Protein AF-A0A7S2Q284-F1 (afdb_monomer_lite)

Radius of gyration: 36.73 Å; chains: 1; bounding box: 88×101×132 Å

Sequence (671 aa):
EECDADAQSDEEQLVNVKQAPDAEAGATEELLSDKEEKQQREKQLRPPQKENKEGHGRFSSFSLSLAGSSEYDDLSAGVNRVLSMPSDKYNIRQLPGFHSRTLRPFYAGKPVSNVVMGLIRGTSLYAKQSVAAKLATIVHTTCGWFFIMPNPKYHSEVDSRKGLLSRETGKFRFVAWWIHPRFVPQLRQWFERLTYEDGADRPEHPGRQVRGNRGPAVGNTPEESRAAAETAATHPEAQAVGGGHREHTRGHHQTHGYPDAAKANFEAQPKGPGGGMYEAGDKEKNLEADMGSPGDFRFSDVPKPENYLHTYRDLHTREHVNMLSQLCEGTHRFLRSLFDENFMAHASISAGFHYPVRTQYATLHMQLRVNAGNICGEDGRGIEVKSLIETLKKDRLTYERDSETLRYHVTENVKVSLLAAASSYEEQNPGESACRQISPLSYDLGLVAMPTIHDEGEEEEDESCNDVKRLAPPVDDDERREHARRESDTAQNRDAADEVPASYLLNIQPTPGTPFHSLLYQRREECADRFGSDPTYLYPLHVSVTGFFEASEAQIRQLQATMADMLRRELREAGEIKVGEVICTKTGYILFDMKASAISNFAQRLGDFSSRQWGLNVRPKAVNHISLACNRPEEAIREKIRTIYEPPEGDEGSEIRAAYRSAAFDLVLSR

Organism: NCBI:txid1333877

Foldseek 3Di:
DDDDDDDDDDDDDDDDDDDDDDDDDDDDDDDDDDDPPPPPPPPDDDDDDDDDDDDDDDDDDDDPPPDDDDPDDDPPPPQPFDDDDDQFKFKEKEAFPLVVQFQVVLLLPFAAFLVLVCLLQVLAPQLLLQLLLLQWDWQDALFAIKIKHFDCVVDVDRDSVCVVPPVVQQKTKMKIFGDGPVSVVSNCVVSVCSNVVSVPDPPPPPDPPDDDDDDDDDDDDDDDDDDDDDDDDDDDDDDDDDDDDDDDDDDDDDDDDDDDDDDDDDDDDDDDDDDDDDDPDDPPPPPSPPSDYPNPRDGDPHRDDPLFQQFLLSFQDPSSLRRLVSVVVVVLVSVCVVDPPVSVVVKDKWKKTFHPLASSSSHTMMMIMINNDHPDDPQQRIDTSVRSSVVCVVHSCVSVSSNDTDIGMDGPSNVVSQVVSQVVSCVVPPPFGQWDDPDPRYIYGGGDPPPPPPPPDDDDDDDDDDDDPDDDPDDDVVVVVVVVVVVVVVVVVVVPPDQDWDKKFKKKAFDPPALLQVLLVVLLVVLCVVPNDDPLVVDGFIFTFWDIWTDGPVLVVVLVVVLVVLLVVLCVPPHDKAWDAWDADLQFWTKTFIDDPSSQVSQVVSQVVSCVPPVTHIGGDPRTTTTSDGPHNDPVSSVVSRVSLDQDPDPSSVSVVVSRRVTDIDTDMGD

pLDDT: mean 75.15, std 26.37, range [22.77, 98.5]

Secondary structure (DSSP, 8-state):
------------------------------------SSSSSS----PPPPP--------------SS-----S-SSS-----------EEEEEE-TTHIIIIIHHHHHTSPPBHHHHHHHTT--HHHHHHHHTT--EEEEETTEEEEEEE-TTT-----TTTGGG-TTT--EEEEEEEE-GGGHHHHHHHHHHHHHHTTS----------------------------------------------------------PPP--------PPPP----------SSSTTTTS--TT--SBPSPPPPTT---SGGG--SHHHHHHHHHHHHHHHHHHHHHS-HHHHHH--EEEEEE--SSGGG-S-EEEEEESS--SS-TT-SEEEHHHHHHHHHH-TTHHHH--S-EEEEEEHHHHHHHHHHHHHHHHHSTT---EEEEETTEEEES------------------------------HHHHHHHHHHHHHHHHHHTTS--PPEEEEEEEEEPTTSHHHHHHHHHHHHHHHHH---GGGGS-S-EESB--EEE-HHHHHHHHHHHHHHHHHHHHHH---EEEEEEE-TTS-EEEEEE-HHHHHHHHHHHHHHHHHH-----B----EEEEE-----HHHHHHHHHHHSPPSSGGGHHHHHHHHT--EEEEEE-

Structure (mmCIF, N/CA/C/O backbone):
data_AF-A0A7S2Q284-F1
#
_entry.id   AF-A0A7S2Q284-F1
#
loop_
_atom_site.group_PDB
_atom_site.id
_atom_site.type_symbol
_atom_site.label_atom_id
_atom_site.label_alt_id
_atom_site.label_comp_id
_atom_site.label_asym_id
_atom_site.label_entity_id
_atom_site.label_seq_id
_atom_site.pdbx_PDB_ins_code
_atom_site.Cartn_x
_atom_site.Cartn_y
_atom_site.Cartn_z
_atom_site.occupancy
_atom_site.B_iso_or_equiv
_atom_site.auth_seq_id
_atom_site.auth_comp_id
_atom_site.auth_asym_id
_atom_site.auth_atom_id
_atom_site.pdbx_PDB_model_num
ATOM 1 N N . GLU A 1 1 ? 16.225 33.596 -11.858 1.00 34.59 1 GLU A N 1
ATOM 2 C CA . GLU A 1 1 ? 16.603 32.468 -10.987 1.00 34.59 1 GLU A CA 1
ATOM 3 C C . GLU A 1 1 ? 15.352 32.077 -10.224 1.00 34.59 1 GLU A C 1
ATOM 5 O O . GLU A 1 1 ? 15.109 32.546 -9.126 1.00 34.59 1 GLU A O 1
ATOM 10 N N . GLU A 1 2 ? 14.489 31.333 -10.903 1.00 32.00 2 GLU A N 1
ATOM 11 C CA . GLU A 1 2 ? 13.206 30.840 -10.406 1.00 32.00 2 GLU A CA 1
ATOM 12 C C . GLU A 1 2 ? 13.218 29.345 -10.707 1.00 32.00 2 GLU A C 1
ATOM 14 O O . GLU A 1 2 ? 13.461 28.956 -11.850 1.00 32.00 2 GLU A O 1
ATOM 19 N N . CYS A 1 3 ? 13.041 28.520 -9.679 1.00 27.33 3 CYS A N 1
ATOM 20 C CA . CYS A 1 3 ? 12.791 27.094 -9.832 1.00 27.33 3 CYS A CA 1
ATOM 21 C C . CYS A 1 3 ? 11.510 26.773 -9.071 1.00 27.33 3 CYS A C 1
ATOM 23 O O . CYS A 1 3 ? 11.483 26.802 -7.838 1.00 27.33 3 CYS A O 1
ATOM 25 N N . ASP A 1 4 ? 10.477 26.503 -9.862 1.00 30.23 4 ASP A N 1
ATOM 26 C CA . ASP A 1 4 ? 9.141 26.078 -9.477 1.00 30.23 4 ASP A CA 1
ATOM 27 C C . ASP A 1 4 ? 9.167 24.765 -8.687 1.00 30.23 4 ASP A C 1
ATOM 29 O O . ASP A 1 4 ? 9.823 23.788 -9.059 1.00 30.23 4 ASP A O 1
ATOM 33 N N . ALA A 1 5 ? 8.410 24.747 -7.594 1.00 32.12 5 ALA A N 1
ATOM 34 C CA . ALA A 1 5 ? 8.163 23.585 -6.760 1.00 32.12 5 ALA A CA 1
ATOM 35 C C . ALA A 1 5 ? 6.656 23.326 -6.723 1.00 32.12 5 ALA A C 1
ATOM 37 O O . ALA A 1 5 ? 6.000 23.713 -5.765 1.00 32.12 5 ALA A O 1
ATOM 38 N N . ASP A 1 6 ? 6.133 22.646 -7.744 1.00 31.59 6 ASP A N 1
ATOM 39 C CA . ASP A 1 6 ? 4.771 22.113 -7.741 1.00 31.59 6 ASP A CA 1
ATOM 40 C C . ASP A 1 6 ? 4.766 20.652 -8.213 1.00 31.59 6 ASP A C 1
ATOM 42 O O . ASP A 1 6 ? 5.158 20.312 -9.329 1.00 31.59 6 ASP A O 1
ATOM 46 N N . ALA A 1 7 ? 4.321 19.764 -7.326 1.00 28.31 7 ALA A N 1
ATOM 47 C CA . ALA A 1 7 ? 3.867 18.415 -7.648 1.00 28.31 7 ALA A CA 1
ATOM 48 C C . ALA A 1 7 ? 2.685 18.103 -6.724 1.00 28.31 7 ALA A C 1
ATOM 50 O O . ALA A 1 7 ? 2.827 17.428 -5.701 1.00 28.31 7 ALA A O 1
ATOM 51 N N . GLN A 1 8 ? 1.536 18.684 -7.070 1.00 29.02 8 GLN A N 1
ATOM 52 C CA . GLN A 1 8 ? 0.245 18.408 -6.456 1.00 29.02 8 GLN A CA 1
ATOM 53 C C . GLN A 1 8 ? -0.258 17.005 -6.833 1.00 29.02 8 GLN A C 1
ATOM 55 O O . GLN A 1 8 ? 0.095 16.425 -7.859 1.00 29.02 8 GLN A O 1
ATOM 60 N N . SER A 1 9 ? -1.037 16.452 -5.910 1.00 26.59 9 SER A N 1
ATOM 61 C CA . SER A 1 9 ? -1.703 15.156 -5.946 1.00 26.59 9 SER A CA 1
ATOM 62 C C . SER A 1 9 ? -3.092 15.336 -6.559 1.00 26.59 9 SER A C 1
ATOM 64 O O . SER A 1 9 ? -3.955 15.908 -5.902 1.00 26.59 9 SER A O 1
ATOM 66 N N . ASP A 1 10 ? -3.308 14.832 -7.773 1.00 25.44 10 ASP A N 1
ATOM 67 C CA . ASP A 1 10 ? -4.604 14.881 -8.462 1.00 25.44 10 ASP A CA 1
ATOM 68 C C . ASP A 1 10 ? -5.617 13.891 -7.847 1.00 25.44 10 ASP A C 1
ATOM 70 O O . ASP A 1 10 ? -5.617 12.700 -8.160 1.00 25.44 10 ASP A O 1
ATOM 74 N N . GLU A 1 11 ? -6.507 14.399 -6.991 1.00 28.34 11 GLU A N 1
ATOM 75 C CA . GLU A 1 11 ? -7.808 13.797 -6.657 1.00 28.34 11 GLU A CA 1
ATOM 76 C C . GLU A 1 11 ? -8.887 14.898 -6.651 1.00 28.34 11 GLU A C 1
ATOM 78 O O . GLU A 1 11 ? -9.327 15.334 -5.595 1.00 28.34 11 GLU A O 1
ATOM 83 N N . GLU A 1 12 ? -9.338 15.353 -7.825 1.00 30.08 12 GLU A N 1
ATOM 84 C CA . GLU A 1 12 ? -10.585 16.126 -7.953 1.00 30.08 12 GLU A CA 1
ATOM 85 C C . GLU A 1 12 ? -11.301 15.799 -9.272 1.00 30.08 12 GLU A C 1
ATOM 87 O O . GLU A 1 12 ? -10.837 16.183 -10.341 1.00 30.08 12 GLU A O 1
ATOM 92 N N . GLN A 1 13 ? -12.460 15.132 -9.210 1.00 27.44 13 GLN A N 1
ATOM 93 C CA . GLN A 1 13 ? -13.537 15.265 -10.201 1.00 27.44 13 GLN A CA 1
ATOM 94 C C . GLN A 1 13 ? -14.906 15.021 -9.547 1.00 27.44 13 GLN A C 1
ATOM 96 O O . GLN A 1 13 ? -15.008 14.184 -8.651 1.00 27.44 13 GLN A O 1
ATOM 101 N N . LEU A 1 14 ? -15.932 15.682 -10.123 1.00 25.78 14 LEU A N 1
ATOM 102 C CA . LEU A 1 14 ? -17.398 15.616 -9.898 1.00 25.78 14 LEU A CA 1
ATOM 103 C C . LEU A 1 14 ? -17.926 16.759 -8.984 1.00 25.78 14 LEU A C 1
ATOM 105 O O . LEU A 1 14 ? -17.396 16.966 -7.906 1.00 25.78 14 LEU A O 1
ATOM 109 N N . VAL A 1 15 ? -18.949 17.577 -9.299 1.00 27.12 15 VAL A N 1
ATOM 110 C CA . VAL A 1 15 ? -20.082 17.525 -10.250 1.00 27.12 15 VAL A CA 1
ATOM 111 C C . VAL A 1 15 ? -20.593 18.964 -10.516 1.00 27.12 15 VAL A C 1
ATOM 113 O O . VAL A 1 15 ? -20.740 19.729 -9.570 1.00 27.12 15 VAL A O 1
ATOM 116 N N . ASN A 1 16 ? -20.988 19.309 -11.751 1.00 23.14 16 ASN A N 1
ATOM 117 C CA . ASN A 1 16 ? -21.977 20.375 -12.007 1.00 23.14 16 ASN A CA 1
ATOM 118 C C . ASN A 1 16 ? -23.185 19.752 -12.728 1.00 23.14 16 ASN A C 1
ATOM 120 O O . ASN A 1 16 ? -23.115 19.441 -13.918 1.00 23.14 16 ASN A O 1
ATOM 124 N N . VAL A 1 17 ? -24.283 19.533 -11.997 1.00 27.56 17 VAL A N 1
ATOM 125 C CA . VAL A 1 17 ? -25.573 19.081 -12.542 1.00 27.56 17 VAL A CA 1
ATOM 126 C C . VAL A 1 17 ? -26.417 20.308 -12.874 1.00 27.56 17 VAL A C 1
ATOM 128 O O . VAL A 1 17 ? -26.644 21.176 -12.038 1.00 27.56 17 VAL A O 1
ATOM 131 N N . LYS A 1 18 ? -26.881 20.356 -14.124 1.00 32.78 18 LYS A N 1
ATOM 132 C CA . LYS A 1 18 ? -27.926 21.261 -14.608 1.00 32.78 18 LYS A CA 1
ATOM 133 C C . LYS A 1 18 ? -29.287 20.854 -14.043 1.00 32.78 18 LYS A C 1
ATOM 135 O O . LYS A 1 18 ? -29.614 19.675 -14.114 1.00 32.78 18 LYS A O 1
ATOM 140 N N . GLN A 1 19 ? -30.126 21.834 -13.708 1.00 28.20 19 GLN A N 1
ATOM 141 C CA . GLN A 1 19 ? -31.570 21.797 -13.974 1.00 28.20 19 GLN A CA 1
ATOM 142 C C . GLN A 1 19 ? -32.097 23.227 -14.222 1.00 28.20 19 GLN A C 1
ATOM 144 O O . GLN A 1 19 ? -31.708 24.171 -13.543 1.00 28.20 19 GLN A O 1
ATOM 149 N N . ALA A 1 20 ? -32.927 23.355 -15.258 1.00 29.84 20 ALA A N 1
ATOM 150 C CA . ALA A 1 20 ? -33.785 24.498 -15.617 1.00 29.84 20 ALA A CA 1
ATOM 151 C C . ALA A 1 20 ? -35.256 24.129 -15.248 1.00 29.84 20 ALA A C 1
ATOM 153 O O . ALA A 1 20 ? -35.408 23.043 -14.678 1.00 29.84 20 ALA A O 1
ATOM 154 N N . PRO A 1 21 ? -36.349 24.835 -15.643 1.00 57.66 21 PRO A N 1
ATOM 155 C CA . PRO A 1 21 ? -36.535 26.179 -16.232 1.00 57.66 21 PRO A CA 1
ATOM 156 C C . PRO A 1 21 ? -37.725 27.003 -15.613 1.00 57.66 21 PRO A C 1
ATOM 158 O O . PRO A 1 21 ? -38.320 26.588 -14.625 1.00 57.66 21 PRO A O 1
ATOM 161 N N . ASP A 1 22 ? -38.062 28.130 -16.278 1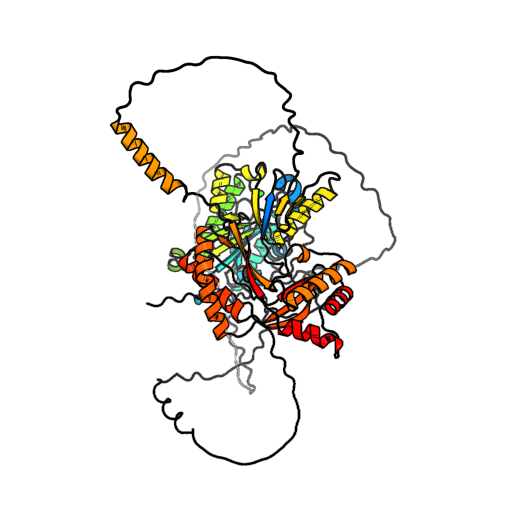.00 35.62 22 ASP A N 1
ATOM 162 C CA . ASP A 1 22 ? -39.332 28.914 -16.324 1.00 35.62 22 ASP A CA 1
ATOM 163 C C . ASP A 1 22 ? -39.690 29.864 -15.149 1.00 35.62 22 ASP A C 1
ATOM 165 O O . ASP A 1 22 ? -39.845 29.440 -14.012 1.00 35.62 22 ASP A O 1
ATOM 169 N N . ALA A 1 23 ? -39.667 31.199 -15.346 1.00 32.41 23 ALA A N 1
ATOM 170 C CA . ALA A 1 23 ? -40.734 32.127 -15.822 1.00 32.41 23 ALA A CA 1
ATOM 171 C C . ALA A 1 23 ? -41.218 32.975 -14.603 1.00 32.41 23 ALA A C 1
ATOM 173 O O . ALA A 1 23 ? -41.184 32.473 -13.492 1.00 32.41 23 ALA A O 1
ATOM 174 N N . GLU A 1 24 ? -41.568 34.266 -14.595 1.00 34.03 24 GLU A N 1
ATOM 175 C CA . GLU A 1 24 ? -42.117 35.238 -15.545 1.00 34.03 24 GLU A CA 1
ATOM 176 C C . GLU A 1 24 ? -41.692 36.686 -15.171 1.00 34.03 24 GLU A C 1
ATOM 178 O O . GLU A 1 24 ? -41.003 36.943 -14.186 1.00 34.03 24 GLU A O 1
ATOM 183 N N . ALA A 1 25 ? -42.142 37.620 -16.010 1.00 35.69 25 ALA A N 1
ATOM 184 C CA . ALA A 1 25 ? -41.925 39.059 -16.064 1.00 35.69 25 ALA A CA 1
ATOM 185 C C . ALA A 1 25 ? -42.336 39.896 -14.832 1.00 35.69 25 ALA A C 1
ATOM 187 O O . ALA A 1 25 ? -43.284 39.587 -14.118 1.00 35.69 25 ALA A O 1
ATOM 188 N N . GLY A 1 26 ? -41.707 41.071 -14.707 1.00 28.69 26 GLY A N 1
ATOM 189 C CA . GLY A 1 26 ? -42.176 42.177 -13.870 1.00 28.69 26 GLY A CA 1
ATOM 190 C C . GLY A 1 26 ? -41.301 43.420 -14.036 1.00 28.69 26 GLY A C 1
ATOM 191 O O . GLY A 1 26 ? -40.193 43.475 -13.519 1.00 28.69 26 GLY A O 1
ATOM 192 N N . ALA A 1 27 ? -41.787 44.391 -14.805 1.00 33.94 27 ALA A N 1
ATOM 193 C CA . ALA A 1 27 ? -41.128 45.658 -15.104 1.00 33.94 27 ALA A CA 1
ATOM 194 C C . ALA A 1 27 ? -41.139 46.632 -13.913 1.00 33.94 27 ALA A C 1
ATOM 196 O O . ALA A 1 27 ? -42.166 46.749 -13.255 1.00 33.94 27 ALA A O 1
ATOM 197 N N . THR A 1 28 ? -40.063 47.409 -13.737 1.00 34.06 28 THR A N 1
ATOM 198 C CA . THR A 1 28 ? -40.151 48.845 -13.396 1.00 34.06 28 THR A CA 1
ATOM 199 C C . THR A 1 28 ? -38.834 49.556 -13.706 1.00 34.06 28 THR A C 1
ATOM 201 O O . THR A 1 28 ? -37.754 49.023 -13.460 1.00 34.06 28 THR A O 1
ATOM 204 N N . GLU A 1 29 ? -38.972 50.735 -14.305 1.00 36.00 29 GLU A N 1
ATOM 205 C CA . GLU A 1 29 ? -37.935 51.685 -14.699 1.00 36.00 29 GLU A CA 1
ATOM 206 C C . GLU A 1 29 ? -37.238 52.369 -13.506 1.00 36.00 29 GLU A C 1
ATOM 208 O O . GLU A 1 29 ? -37.697 52.298 -12.370 1.00 36.00 29 GLU A O 1
ATOM 213 N N . GLU A 1 30 ? -36.191 53.119 -13.874 1.00 34.06 30 GLU A N 1
ATOM 214 C CA . GLU A 1 30 ? -35.620 54.315 -13.234 1.00 34.06 30 GLU A CA 1
ATOM 215 C C . GLU A 1 30 ? -34.297 54.206 -12.442 1.00 34.06 30 GLU A C 1
ATOM 217 O O . GLU A 1 30 ? -34.242 53.783 -11.292 1.00 34.06 30 GLU A O 1
ATOM 222 N N . LEU A 1 31 ? -33.252 54.749 -13.100 1.00 34.16 31 LEU A N 1
ATOM 223 C CA . LEU A 1 31 ? -32.277 55.762 -12.638 1.00 34.16 31 LEU A CA 1
ATOM 224 C C . LEU A 1 31 ? -30.783 55.387 -12.766 1.00 34.16 31 LEU A C 1
ATOM 226 O O . LEU A 1 31 ? -30.216 54.688 -11.937 1.00 34.16 31 LEU A O 1
ATOM 230 N N . LEU A 1 32 ? -30.180 55.991 -13.808 1.00 32.88 32 LEU A N 1
ATOM 231 C CA . LEU A 1 32 ? -28.914 56.758 -13.841 1.00 32.88 32 LEU A CA 1
ATOM 232 C C . LEU A 1 32 ? -27.630 56.067 -13.333 1.00 32.88 32 LEU A C 1
ATOM 234 O O . LEU A 1 32 ? -27.487 55.753 -12.163 1.00 32.88 32 LEU A O 1
ATOM 238 N N . SER A 1 33 ? -26.667 55.796 -14.219 1.00 35.41 33 SER A N 1
ATOM 239 C CA . SER A 1 33 ? -25.604 56.718 -14.689 1.00 35.41 33 SER A CA 1
ATOM 240 C C . SER A 1 33 ? -24.286 56.429 -13.965 1.00 35.41 33 SER A C 1
ATOM 242 O O . SER A 1 33 ? -24.269 56.237 -12.758 1.00 35.41 33 SER A O 1
ATOM 244 N N . ASP A 1 34 ? -23.193 56.447 -14.728 1.00 38.53 34 ASP A N 1
ATOM 245 C CA . ASP A 1 34 ? -21.787 56.423 -14.296 1.00 38.53 34 ASP A CA 1
ATOM 246 C C . ASP A 1 34 ? -21.164 55.040 -14.030 1.00 38.53 34 ASP A C 1
ATOM 248 O O . ASP A 1 34 ? -21.111 54.584 -12.888 1.00 38.53 34 ASP A O 1
ATOM 252 N N . LYS A 1 35 ? -20.584 54.419 -15.082 1.00 37.53 35 LYS A N 1
ATOM 253 C CA . LYS A 1 35 ? -19.251 53.749 -15.045 1.00 37.53 35 LYS A CA 1
ATOM 254 C C . LYS A 1 35 ? -18.803 53.083 -16.368 1.00 37.53 35 LYS A C 1
ATOM 256 O O . LYS A 1 35 ? -18.254 51.986 -16.358 1.00 37.53 35 LYS A O 1
ATOM 261 N N . GLU A 1 36 ? -18.919 53.768 -17.506 1.00 37.97 36 GLU A N 1
ATOM 262 C CA . GLU A 1 36 ? -18.372 53.293 -18.800 1.00 37.97 36 GLU A CA 1
ATOM 263 C C . GLU A 1 36 ? -17.156 54.096 -19.298 1.00 37.97 36 GLU A C 1
ATOM 265 O O . GLU A 1 36 ? -17.033 54.404 -20.477 1.00 37.97 36 GLU A O 1
ATOM 270 N N . GLU A 1 37 ? -16.193 54.405 -18.420 1.00 41.88 37 GLU A N 1
ATOM 271 C CA . GLU A 1 37 ? -14.976 55.128 -18.846 1.00 41.88 37 GLU A CA 1
ATOM 272 C C . GLU A 1 37 ? -13.653 54.547 -18.317 1.00 41.88 37 GLU A C 1
ATOM 274 O O . GLU A 1 37 ? -12.643 55.240 -18.203 1.00 41.88 37 GLU A O 1
ATOM 279 N N . LYS A 1 38 ? -13.612 53.238 -18.012 1.00 40.09 38 LYS A N 1
ATOM 280 C CA . LYS A 1 38 ? -12.374 52.588 -17.529 1.00 40.09 38 LYS A CA 1
ATOM 281 C C . LYS A 1 38 ? -11.999 51.245 -18.168 1.00 40.09 38 LYS A C 1
ATOM 283 O O . LYS A 1 38 ? -11.107 50.577 -17.660 1.00 40.09 38 LYS A O 1
ATOM 288 N N . GLN A 1 39 ? -12.605 50.859 -19.295 1.00 39.06 39 GLN A N 1
ATOM 289 C CA . GLN A 1 39 ? -12.271 49.594 -19.98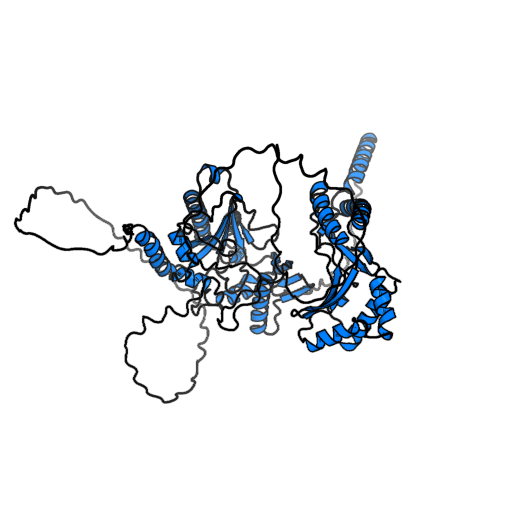6 1.00 39.06 39 GLN A CA 1
ATOM 290 C C . GLN A 1 39 ? -11.672 49.737 -21.397 1.00 39.06 39 GLN A C 1
ATOM 292 O O . GLN A 1 39 ? -11.374 48.731 -22.035 1.00 39.06 39 GLN A O 1
ATOM 297 N N . GLN A 1 40 ? -11.397 50.955 -21.881 1.00 40.09 40 GLN A N 1
ATOM 298 C CA . GLN A 1 40 ? -10.844 51.162 -23.233 1.00 40.09 40 GLN A CA 1
ATOM 299 C C . GLN A 1 40 ? -9.338 51.480 -23.304 1.00 40.09 40 GLN A C 1
ATOM 301 O O . GLN A 1 40 ? -8.834 51.768 -24.386 1.00 40.09 40 GLN A O 1
ATOM 306 N N . ARG A 1 41 ? -8.576 51.387 -22.204 1.00 41.88 41 ARG A N 1
ATOM 307 C CA . ARG A 1 41 ? -7.146 51.771 -22.201 1.00 41.88 41 ARG A CA 1
ATOM 308 C C . ARG A 1 41 ? -6.113 50.656 -22.023 1.00 41.88 41 ARG A C 1
ATOM 310 O O . ARG A 1 41 ? -4.931 50.961 -21.967 1.00 41.88 41 ARG A O 1
ATOM 317 N N . GLU A 1 42 ? -6.514 49.385 -22.034 1.00 39.53 42 GLU A N 1
ATOM 318 C CA . GLU A 1 42 ? -5.589 48.263 -21.767 1.00 39.53 42 GLU A CA 1
ATOM 319 C C . GLU A 1 42 ? -5.520 47.196 -22.876 1.00 39.53 42 GLU A C 1
ATOM 321 O O . GLU A 1 42 ? -5.167 46.042 -22.649 1.00 39.53 42 GLU A O 1
ATOM 326 N N . LYS A 1 43 ? -5.817 47.582 -24.122 1.00 40.47 43 LYS A N 1
ATOM 327 C CA . LYS A 1 43 ? -5.593 46.741 -25.310 1.00 40.47 43 LYS A CA 1
ATOM 328 C C . LYS A 1 43 ? -4.726 47.459 -26.334 1.00 40.47 43 LYS A C 1
ATOM 330 O O . LYS A 1 43 ? -5.211 47.859 -27.382 1.00 40.47 43 LYS A O 1
ATOM 335 N N . GLN A 1 44 ? -3.443 47.611 -26.034 1.00 41.03 44 GLN A N 1
ATOM 336 C CA . GLN A 1 44 ? -2.398 47.885 -27.022 1.00 41.03 44 GLN A CA 1
ATOM 337 C C . GLN A 1 44 ? -1.055 47.570 -26.363 1.00 41.03 44 GLN A C 1
ATOM 339 O O . GLN A 1 44 ? -0.522 48.421 -25.669 1.00 41.03 44 GLN A O 1
ATOM 344 N N . LEU A 1 45 ? -0.593 46.319 -26.503 1.00 43.25 45 LEU A N 1
ATOM 345 C CA . LEU A 1 45 ? 0.806 45.847 -26.432 1.00 43.25 45 LEU A CA 1
ATOM 346 C C . LEU A 1 45 ? 0.821 44.314 -26.254 1.00 43.25 45 LEU A C 1
ATOM 348 O O . LEU A 1 45 ? 1.042 43.808 -25.159 1.00 43.25 45 LEU A O 1
ATOM 352 N N . ARG A 1 46 ? 0.595 43.552 -27.336 1.00 36.91 46 ARG A N 1
ATOM 353 C CA . ARG A 1 46 ? 1.105 42.171 -27.471 1.00 36.91 46 ARG A CA 1
ATOM 354 C C . ARG A 1 46 ? 1.493 41.884 -28.937 1.00 36.91 46 ARG A C 1
ATOM 356 O O . ARG A 1 46 ? 0.760 42.313 -29.827 1.00 36.91 46 ARG A O 1
ATOM 363 N N . PRO A 1 47 ? 2.633 41.212 -29.195 1.00 37.91 47 PRO A N 1
ATOM 364 C CA . PRO A 1 47 ? 3.138 40.901 -30.540 1.00 37.91 47 PRO A CA 1
ATOM 365 C C . PRO A 1 47 ? 2.435 39.671 -31.165 1.00 37.91 47 PRO A C 1
ATOM 367 O O . PRO A 1 47 ? 1.731 38.949 -30.456 1.00 37.91 47 PRO A O 1
ATOM 370 N N . PRO A 1 48 ? 2.585 39.428 -32.487 1.00 39.88 48 PRO A N 1
ATOM 371 C CA . PRO A 1 48 ? 1.653 38.602 -33.252 1.00 39.88 48 PRO A CA 1
ATOM 372 C C . PRO A 1 48 ? 1.897 37.098 -33.069 1.00 39.88 48 PRO A C 1
ATOM 374 O O . PRO A 1 48 ? 3.016 36.609 -33.229 1.00 39.88 48 PRO A O 1
ATOM 377 N N . GLN A 1 49 ? 0.823 36.353 -32.799 1.00 31.73 49 GLN A N 1
ATOM 378 C CA . GLN A 1 49 ? 0.805 34.894 -32.898 1.00 31.73 49 GLN A CA 1
ATOM 379 C C . GLN A 1 49 ? 0.484 34.469 -34.336 1.00 31.73 49 GLN A C 1
ATOM 381 O O . GLN A 1 49 ? -0.425 34.995 -34.972 1.00 31.73 49 GLN A O 1
ATOM 386 N N . LYS A 1 50 ? 1.272 33.511 -34.835 1.00 34.75 50 LYS A N 1
ATOM 387 C CA . LYS A 1 50 ? 1.081 32.826 -36.116 1.00 34.75 50 LYS A CA 1
ATOM 388 C C . LYS A 1 50 ? -0.219 32.020 -36.100 1.00 34.75 50 LYS A C 1
ATOM 390 O O . LYS A 1 50 ? -0.406 31.171 -35.234 1.00 34.75 50 LYS A O 1
ATOM 395 N N . GLU A 1 51 ? -1.054 32.250 -37.105 1.00 37.19 51 GLU A N 1
ATOM 396 C CA . GLU A 1 51 ? -2.198 31.410 -37.450 1.00 37.19 51 GLU A CA 1
ATOM 397 C C . GLU A 1 51 ? -1.722 30.025 -37.911 1.00 37.19 51 GLU A C 1
ATOM 399 O O . GLU A 1 51 ? -0.969 29.912 -38.881 1.00 37.19 51 GLU A O 1
ATOM 404 N N . ASN A 1 52 ? -2.198 28.969 -37.251 1.00 32.09 52 ASN A N 1
ATOM 405 C CA . ASN A 1 52 ? -2.193 27.618 -37.802 1.00 32.09 52 ASN A CA 1
ATOM 406 C C . ASN A 1 52 ? -3.631 27.227 -38.138 1.00 32.09 52 ASN A C 1
ATOM 408 O O . ASN A 1 52 ? -4.514 27.233 -37.285 1.00 32.09 52 ASN A O 1
ATOM 412 N N . LYS A 1 53 ? -3.830 26.915 -39.419 1.00 36.59 53 LYS A N 1
ATOM 413 C CA . LYS A 1 53 ? -5.079 26.456 -40.020 1.00 36.59 53 LYS A CA 1
ATOM 414 C C . LYS A 1 53 ? -5.504 25.113 -39.431 1.00 36.59 53 LYS A C 1
ATOM 416 O O . LYS A 1 53 ? -4.758 24.138 -39.500 1.00 36.59 53 LYS A O 1
ATOM 421 N N . GLU A 1 54 ? -6.734 25.069 -38.939 1.00 37.25 54 GLU A N 1
ATOM 422 C CA . GLU A 1 54 ? -7.483 23.842 -38.700 1.00 37.25 54 GLU A CA 1
ATOM 423 C C . GLU A 1 54 ? -7.838 23.165 -40.030 1.00 37.25 54 GLU A C 1
ATOM 425 O O . GLU A 1 54 ? -8.276 23.808 -40.987 1.00 37.25 54 GLU A O 1
ATOM 430 N N . GLY A 1 55 ? -7.681 21.843 -40.083 1.00 34.81 55 GLY A N 1
ATOM 431 C CA . GLY A 1 55 ? -8.168 21.036 -41.191 1.00 34.81 55 GLY A CA 1
ATOM 432 C C . GLY A 1 55 ? -7.859 19.551 -41.024 1.00 34.81 55 GLY A C 1
ATOM 433 O O . GLY A 1 55 ? -6.721 19.148 -41.216 1.00 34.81 55 GLY A O 1
ATOM 434 N N . HIS A 1 56 ? -8.922 18.766 -40.791 1.00 30.36 56 HIS A N 1
ATOM 435 C CA . HIS A 1 56 ? -9.008 17.291 -40.852 1.00 30.36 56 HIS A CA 1
ATOM 436 C C . HIS A 1 56 ? -8.500 16.551 -39.600 1.00 30.36 56 HIS A C 1
ATOM 438 O O . HIS A 1 56 ? -7.457 16.866 -39.059 1.00 30.36 56 HIS A O 1
ATOM 444 N N . GLY A 1 57 ? -9.165 15.527 -39.068 1.00 28.41 57 GLY A N 1
ATOM 445 C CA . GLY A 1 57 ? -10.392 14.834 -39.442 1.00 28.41 57 GLY A CA 1
ATOM 446 C C . GLY A 1 57 ? -10.770 13.891 -38.294 1.00 28.41 57 GLY A C 1
ATOM 447 O O . GLY A 1 57 ? -9.906 13.389 -37.579 1.00 28.41 57 GLY A O 1
ATOM 448 N N . ARG A 1 58 ? -12.076 13.691 -38.092 1.00 32.97 58 ARG A N 1
ATOM 449 C CA . ARG A 1 58 ? -12.645 12.810 -37.065 1.00 32.97 58 ARG A CA 1
ATOM 450 C C . ARG A 1 58 ? -12.148 11.368 -37.241 1.00 32.97 58 ARG A C 1
ATOM 452 O O . ARG A 1 58 ? -12.653 10.652 -38.099 1.00 32.97 58 ARG A O 1
ATOM 459 N N . PHE A 1 59 ? -11.239 10.936 -36.374 1.00 27.66 59 PHE A N 1
ATOM 460 C CA . PHE A 1 59 ? -11.149 9.547 -35.933 1.00 27.66 59 PHE A CA 1
ATOM 461 C C . PHE A 1 59 ? -11.603 9.499 -34.474 1.00 27.66 59 PHE A C 1
ATOM 463 O O . PHE A 1 59 ? -11.071 10.205 -33.624 1.00 27.66 59 PHE A O 1
ATOM 470 N N . SER A 1 60 ? -12.638 8.704 -34.211 1.00 29.03 60 SER A N 1
ATOM 471 C CA . SER A 1 60 ? -13.106 8.387 -32.865 1.00 29.03 60 SER A CA 1
ATOM 472 C C . SER A 1 60 ? -12.092 7.434 -32.230 1.00 29.03 60 SER A C 1
ATOM 474 O O . SER A 1 60 ? -12.078 6.241 -32.526 1.00 29.03 60 SER A O 1
ATOM 476 N N . SER A 1 61 ? -11.187 7.977 -31.419 1.00 24.45 61 SER A N 1
ATOM 477 C CA . SER A 1 61 ? -10.348 7.204 -30.509 1.00 24.45 61 SER A CA 1
ATOM 478 C C . SER A 1 61 ? -11.147 6.914 -29.240 1.00 24.45 61 SER A C 1
ATOM 480 O O . SER A 1 61 ? -11.565 7.838 -28.544 1.00 24.45 61 SER A O 1
ATOM 482 N N . PHE A 1 62 ? -11.366 5.634 -28.949 1.00 24.84 62 PHE A N 1
ATOM 483 C CA . PHE A 1 62 ? -11.801 5.174 -27.635 1.00 24.84 62 PHE A CA 1
ATOM 484 C C . PHE A 1 62 ? -10.677 5.456 -26.628 1.00 24.84 62 PHE A C 1
ATOM 486 O O . PHE A 1 62 ? -9.654 4.775 -26.640 1.00 24.84 62 PHE A O 1
ATOM 493 N N . SER A 1 63 ? -10.849 6.472 -25.783 1.00 24.14 63 SER A N 1
ATOM 494 C CA . SER A 1 63 ? -9.985 6.702 -24.624 1.00 24.14 63 SER A CA 1
ATOM 495 C C . SER A 1 63 ? -10.306 5.665 -23.547 1.00 24.14 63 SER A C 1
ATOM 497 O O . SER A 1 63 ? -11.388 5.677 -22.963 1.00 24.14 63 SER A O 1
ATOM 499 N N . LEU A 1 64 ? -9.367 4.752 -23.292 1.00 30.86 64 LEU A N 1
ATOM 500 C CA . LEU A 1 64 ? -9.389 3.854 -22.138 1.00 30.86 64 LEU A CA 1
ATOM 501 C C . LEU A 1 64 ? -8.864 4.618 -20.915 1.00 30.86 64 LEU A C 1
ATOM 503 O O . LEU A 1 64 ? -7.680 4.561 -20.588 1.00 30.86 64 LEU A O 1
ATOM 507 N N . SER A 1 65 ? -9.752 5.340 -20.233 1.00 27.22 65 SER A N 1
ATOM 508 C CA . SER A 1 65 ? -9.464 5.923 -18.919 1.00 27.22 65 SER A CA 1
ATOM 509 C C . SER A 1 65 ? -9.253 4.801 -17.893 1.00 27.22 65 SER A C 1
ATOM 511 O O . SER A 1 65 ? -10.206 4.202 -17.405 1.00 27.22 65 SER A O 1
ATOM 513 N N . LEU A 1 66 ? -7.990 4.491 -17.586 1.00 37.62 66 LEU A N 1
ATOM 514 C CA . LEU A 1 66 ? -7.574 3.414 -16.669 1.00 37.62 66 LEU A CA 1
ATOM 515 C C . LEU A 1 66 ? -7.197 3.899 -15.254 1.00 37.62 66 LEU A C 1
ATOM 517 O O . LEU A 1 66 ? -6.762 3.109 -14.420 1.00 37.62 66 LEU A O 1
ATOM 521 N N . ALA A 1 67 ? -7.427 5.175 -14.952 1.00 31.00 67 ALA A N 1
ATOM 522 C CA . ALA A 1 67 ? -7.417 5.725 -13.600 1.00 31.00 67 ALA A CA 1
ATOM 523 C C . ALA A 1 67 ? -8.323 6.964 -13.587 1.00 31.00 67 ALA A C 1
ATOM 525 O O . ALA A 1 67 ? -7.899 8.059 -13.933 1.00 31.00 67 ALA A O 1
ATOM 526 N N . GLY A 1 68 ? -9.604 6.769 -13.285 1.00 22.77 68 GLY A N 1
ATOM 527 C CA . GLY A 1 68 ? -10.588 7.844 -13.251 1.00 22.77 68 GLY A CA 1
ATOM 528 C C . GLY A 1 68 ? -11.882 7.351 -12.627 1.00 22.77 68 GLY A C 1
ATOM 529 O O . GLY A 1 68 ? -12.524 6.435 -13.139 1.00 22.77 68 GLY A O 1
ATOM 530 N N . SER A 1 69 ? -12.226 7.938 -11.490 1.00 33.72 69 SER A N 1
ATOM 531 C CA . SER A 1 69 ? -13.487 7.775 -10.781 1.00 33.72 69 SER A CA 1
ATOM 532 C C . SER A 1 69 ? -14.675 8.122 -11.685 1.00 33.72 69 SER A C 1
ATOM 534 O O . SER A 1 69 ? -14.948 9.290 -11.945 1.00 33.72 69 SER A O 1
ATOM 536 N N . SER A 1 70 ? -15.409 7.110 -12.138 1.00 28.00 70 SER A N 1
ATOM 537 C CA . SER A 1 70 ? -16.818 7.246 -12.518 1.00 28.00 70 SER A CA 1
ATOM 538 C C . SER A 1 70 ? -17.522 5.904 -12.293 1.00 28.00 70 SER A C 1
ATOM 540 O O . SER A 1 70 ? -17.154 4.883 -12.870 1.00 28.00 70 SER A O 1
ATOM 542 N N . GLU A 1 71 ? -18.495 5.892 -11.375 1.00 32.50 71 GLU A N 1
ATOM 543 C CA . GLU A 1 71 ? -19.301 4.721 -10.989 1.00 32.50 71 GLU A CA 1
ATOM 544 C C . GLU A 1 71 ? -20.509 4.513 -11.917 1.00 32.50 71 GLU A C 1
ATOM 546 O O . GLU A 1 71 ? -21.625 4.270 -11.467 1.00 32.50 71 GLU A O 1
ATOM 551 N N . TYR A 1 72 ? -20.297 4.603 -13.224 1.00 37.22 72 TYR A N 1
ATOM 552 C CA . TYR A 1 72 ? -21.257 4.110 -14.204 1.00 37.22 72 TYR A CA 1
ATOM 553 C C . TYR A 1 72 ? -20.470 3.408 -15.300 1.00 37.22 72 TYR A C 1
ATOM 555 O O . TYR A 1 72 ? -20.053 4.052 -16.249 1.00 37.22 72 TYR A O 1
ATOM 563 N N . ASP A 1 73 ? -20.190 2.118 -15.094 1.00 32.12 73 ASP A N 1
ATOM 564 C CA . ASP A 1 73 ? -20.202 1.112 -16.160 1.00 32.12 73 ASP A CA 1
ATOM 565 C C . ASP A 1 73 ? -20.079 -0.312 -15.575 1.00 32.12 73 ASP A C 1
ATOM 567 O O . ASP A 1 73 ? -19.155 -0.638 -14.830 1.00 32.12 73 ASP A O 1
ATOM 571 N N . ASP A 1 74 ? -21.041 -1.143 -15.982 1.00 37.56 74 ASP A N 1
ATOM 572 C CA . ASP A 1 74 ? -21.035 -2.607 -16.067 1.00 37.56 74 ASP A CA 1
ATOM 573 C C . ASP A 1 74 ? -21.206 -3.513 -14.832 1.00 37.56 74 ASP A C 1
ATOM 575 O O . ASP A 1 74 ? -20.284 -4.171 -14.356 1.00 37.56 74 ASP A O 1
ATOM 579 N N . LEU A 1 75 ? -22.482 -3.779 -14.513 1.00 39.38 75 LEU A N 1
ATOM 580 C CA . LEU A 1 75 ? -22.940 -5.113 -14.081 1.00 39.38 75 LEU A CA 1
ATOM 581 C C . LEU A 1 75 ? -23.070 -6.111 -15.255 1.00 39.38 75 LEU A C 1
ATOM 583 O O . LEU A 1 75 ? -23.414 -7.270 -15.034 1.00 39.38 75 LEU A O 1
ATOM 587 N N . SER A 1 76 ? -22.802 -5.690 -16.498 1.00 40.03 76 SER A N 1
ATOM 588 C CA . SER A 1 76 ? -23.019 -6.524 -17.686 1.00 40.03 76 SER A CA 1
ATOM 589 C C . SER A 1 76 ? -21.765 -7.241 -18.212 1.00 40.03 76 SER A C 1
ATOM 591 O O . SER A 1 76 ? -21.896 -8.231 -18.929 1.00 40.03 76 SER A O 1
ATOM 593 N N . ALA A 1 77 ? -20.556 -6.824 -17.802 1.00 43.31 77 ALA A N 1
ATOM 594 C CA . ALA A 1 77 ? -19.304 -7.283 -18.421 1.00 43.31 77 ALA A CA 1
ATOM 595 C C . ALA A 1 77 ? -18.307 -8.020 -17.500 1.00 43.31 77 ALA A C 1
ATOM 597 O O . ALA A 1 77 ? -17.179 -8.258 -17.917 1.00 43.31 77 ALA A O 1
ATOM 598 N N . GLY A 1 78 ? -18.665 -8.396 -16.265 1.00 46.75 78 GLY A N 1
ATOM 599 C CA . GLY A 1 78 ? -17.870 -9.330 -15.438 1.00 46.75 78 GLY A CA 1
ATOM 600 C C . GLY A 1 78 ? -16.401 -8.949 -15.153 1.00 46.75 78 GLY A C 1
ATOM 601 O O . GLY A 1 78 ? -15.634 -9.787 -14.672 1.00 46.75 78 GLY A O 1
ATOM 602 N N . VAL A 1 79 ? -15.976 -7.711 -15.433 1.00 48.84 79 VAL A N 1
ATOM 603 C CA . VAL A 1 79 ? -14.604 -7.257 -15.188 1.00 48.84 79 VAL A CA 1
ATOM 604 C C . VAL A 1 79 ? -14.475 -6.900 -13.711 1.00 48.84 79 VAL A C 1
ATOM 606 O O . VAL A 1 79 ? -14.885 -5.827 -13.276 1.00 48.84 79 VAL A O 1
ATOM 609 N N . ASN A 1 80 ? -13.884 -7.805 -12.931 1.00 47.91 80 ASN A N 1
ATOM 610 C CA . ASN A 1 80 ? -13.548 -7.569 -11.527 1.00 47.91 80 ASN A CA 1
ATOM 611 C C . ASN A 1 80 ? -12.479 -6.470 -11.411 1.00 47.91 80 ASN A C 1
ATOM 613 O O . ASN A 1 80 ? -11.280 -6.752 -11.339 1.00 47.91 80 ASN A O 1
ATOM 617 N N . ARG A 1 81 ? -12.907 -5.202 -11.400 1.00 56.22 81 ARG A N 1
ATOM 618 C CA . ARG A 1 81 ? -12.015 -4.068 -11.151 1.00 56.22 81 ARG A CA 1
ATOM 619 C C . ARG A 1 81 ? -11.499 -4.136 -9.719 1.00 56.22 81 ARG A C 1
ATOM 621 O O . ARG A 1 81 ? -12.233 -4.384 -8.764 1.00 56.22 81 ARG A O 1
ATOM 628 N N . VAL A 1 82 ? -10.201 -3.911 -9.569 1.00 55.25 82 VAL A N 1
ATOM 629 C CA . VAL A 1 82 ? -9.553 -3.885 -8.262 1.00 55.25 82 VAL A CA 1
ATOM 630 C C . VAL A 1 82 ? -9.892 -2.576 -7.558 1.00 55.25 82 VAL A C 1
ATOM 632 O O . VAL A 1 82 ? -9.376 -1.525 -7.922 1.00 55.25 82 VAL A O 1
ATOM 635 N N . LEU A 1 83 ? -10.724 -2.659 -6.518 1.00 59.03 83 LEU A N 1
ATOM 636 C CA . LEU A 1 83 ? -10.935 -1.551 -5.591 1.00 59.03 83 LEU A CA 1
ATOM 637 C C . LEU A 1 83 ? -9.637 -1.282 -4.818 1.00 59.03 83 LEU A C 1
ATOM 639 O O . LEU A 1 83 ? -9.032 -2.199 -4.240 1.00 59.03 83 LEU A O 1
ATOM 643 N N . SER A 1 84 ? -9.187 -0.029 -4.841 1.00 59.94 84 SER A N 1
ATOM 644 C CA . SER A 1 84 ? -8.088 0.445 -4.009 1.00 59.94 84 SER A CA 1
ATOM 645 C C . SER A 1 84 ? -8.547 0.493 -2.556 1.00 59.94 84 SER A C 1
ATOM 647 O O . SER A 1 84 ? -9.446 1.251 -2.207 1.00 59.94 84 SER A O 1
ATOM 649 N N . MET A 1 85 ? -7.925 -0.329 -1.714 1.00 73.56 85 MET A N 1
ATOM 650 C CA . MET A 1 85 ? -8.147 -0.299 -0.268 1.00 73.56 85 MET A CA 1
ATOM 651 C C . MET A 1 85 ? -7.592 0.999 0.355 1.00 73.56 85 MET A C 1
ATOM 653 O O . MET A 1 85 ? -6.688 1.601 -0.240 1.00 73.56 85 MET A O 1
ATOM 657 N N . PRO A 1 86 ? -8.076 1.406 1.547 1.00 72.25 86 PRO A N 1
ATOM 658 C CA . PRO A 1 86 ? -7.566 2.562 2.279 1.00 72.25 86 PRO A CA 1
ATOM 659 C C . PRO A 1 86 ? -6.037 2.586 2.378 1.00 72.25 86 PRO A C 1
ATOM 661 O O . PRO A 1 86 ? -5.374 1.550 2.469 1.00 72.25 86 PRO A O 1
ATOM 664 N N . SER A 1 87 ? -5.469 3.793 2.380 1.00 75.94 87 SER A N 1
ATOM 665 C CA . SER A 1 87 ? -4.015 4.012 2.473 1.00 75.94 87 SER A CA 1
ATOM 666 C C . SER A 1 87 ? -3.476 3.899 3.905 1.00 75.94 87 SER A C 1
ATOM 668 O O . SER A 1 87 ? -2.406 4.436 4.203 1.00 75.94 87 SER A O 1
ATOM 670 N N . ASP A 1 88 ? -4.211 3.227 4.788 1.00 84.56 88 ASP A N 1
ATOM 671 C CA . ASP A 1 88 ? -3.803 3.014 6.168 1.00 84.56 88 ASP A CA 1
ATOM 672 C C . ASP A 1 88 ? -2.526 2.175 6.218 1.00 84.56 88 ASP A C 1
ATOM 674 O O . ASP A 1 88 ? -2.309 1.254 5.416 1.00 84.56 88 ASP A O 1
ATOM 678 N N . LYS A 1 89 ? -1.651 2.545 7.155 1.00 89.00 89 LYS A N 1
ATOM 679 C CA . LYS A 1 89 ? -0.396 1.850 7.422 1.00 89.00 89 LYS A CA 1
ATOM 680 C C . LYS A 1 89 ? -0.570 0.988 8.663 1.00 89.00 89 LYS A C 1
ATOM 682 O O . LYS A 1 89 ? -1.004 1.474 9.703 1.00 89.00 89 LYS A O 1
ATOM 687 N N . TYR A 1 90 ? -0.187 -0.273 8.538 1.00 91.88 90 TYR A N 1
ATOM 688 C CA . TYR A 1 90 ? -0.248 -1.266 9.598 1.00 91.88 90 TYR A CA 1
ATOM 689 C C . TYR A 1 90 ? 1.157 -1.668 10.006 1.00 91.88 90 TYR A C 1
ATOM 691 O O . TYR A 1 90 ? 1.996 -1.945 9.149 1.00 91.88 90 TYR A O 1
ATOM 699 N N . ASN A 1 91 ? 1.389 -1.732 11.309 1.00 93.56 91 ASN A N 1
ATOM 700 C CA . ASN A 1 91 ? 2.613 -2.239 11.901 1.00 93.56 91 ASN A CA 1
ATOM 701 C C . ASN A 1 91 ? 2.532 -3.765 11.920 1.00 93.56 91 ASN A C 1
ATOM 703 O O . ASN A 1 91 ? 1.672 -4.336 12.588 1.00 93.56 91 ASN A O 1
ATOM 707 N N . ILE A 1 92 ? 3.408 -4.425 11.172 1.00 95.00 92 ILE A N 1
ATOM 708 C CA . ILE A 1 92 ? 3.511 -5.880 11.161 1.00 95.00 92 ILE A CA 1
ATOM 709 C C . ILE A 1 92 ? 4.784 -6.270 11.884 1.00 95.00 92 ILE A C 1
ATOM 711 O O . ILE A 1 92 ? 5.880 -5.853 11.506 1.00 95.00 92 ILE A O 1
ATOM 715 N N . ARG A 1 93 ? 4.639 -7.114 12.898 1.00 94.81 93 ARG A N 1
ATOM 716 C CA . ARG A 1 93 ? 5.741 -7.823 13.531 1.00 94.81 93 ARG A CA 1
ATOM 717 C C . ARG A 1 93 ? 5.617 -9.300 13.178 1.00 94.81 93 ARG A C 1
ATOM 719 O O . ARG A 1 93 ? 4.803 -10.037 13.719 1.00 94.81 93 ARG A O 1
ATOM 726 N N . GLN A 1 94 ? 6.433 -9.730 12.232 1.00 93.50 94 GLN A N 1
ATOM 727 C CA . GLN A 1 94 ? 6.475 -11.102 11.765 1.00 93.50 94 GLN A CA 1
ATOM 728 C C . GLN A 1 94 ? 7.474 -11.909 12.601 1.00 93.50 94 GLN A C 1
ATOM 730 O O . GLN A 1 94 ? 8.676 -11.662 12.540 1.00 93.50 94 GLN A O 1
ATOM 735 N N . LEU A 1 95 ? 6.969 -12.863 13.375 1.00 94.50 95 LEU A N 1
ATOM 736 C CA . LEU A 1 95 ? 7.724 -13.771 14.229 1.00 94.50 95 LEU A CA 1
ATOM 737 C C . LEU A 1 95 ? 8.451 -14.858 13.413 1.00 94.50 95 LEU A C 1
ATOM 739 O O . LEU A 1 95 ? 8.054 -15.154 12.276 1.00 94.50 95 LEU A O 1
ATOM 743 N N . PRO A 1 96 ? 9.483 -15.494 14.002 1.00 94.69 96 PRO A N 1
ATOM 744 C CA . PRO A 1 96 ? 10.244 -16.545 13.344 1.00 94.69 96 PRO A CA 1
ATOM 745 C C . PRO A 1 96 ? 9.382 -17.701 12.818 1.00 94.69 96 PRO A C 1
ATOM 747 O O . PRO A 1 96 ? 8.445 -18.191 13.458 1.00 94.69 96 PRO A O 1
ATOM 750 N N . GLY A 1 97 ? 9.718 -18.166 11.623 1.00 94.38 97 GLY A N 1
ATOM 751 C CA . GLY A 1 97 ? 9.060 -19.276 10.944 1.00 94.38 97 GLY A CA 1
ATOM 752 C C . GLY A 1 97 ? 7.711 -18.942 10.299 1.00 94.38 97 GLY A C 1
ATOM 753 O O . GLY A 1 97 ? 7.127 -19.838 9.694 1.00 94.38 97 GLY A O 1
ATOM 754 N N . PHE A 1 98 ? 7.175 -17.717 10.408 1.00 95.44 98 PHE A N 1
ATOM 755 C CA . PHE A 1 98 ? 5.916 -17.367 9.729 1.00 95.44 98 PHE A CA 1
ATOM 756 C C . PHE A 1 98 ? 6.048 -17.423 8.201 1.00 95.44 98 PHE A C 1
ATOM 758 O O . PHE A 1 98 ? 5.133 -17.867 7.510 1.00 95.44 98 PHE A O 1
ATOM 765 N N . HIS A 1 99 ? 7.179 -16.996 7.634 1.00 95.12 99 HIS A N 1
ATOM 766 C CA . HIS A 1 99 ? 7.359 -17.058 6.186 1.00 95.12 99 HIS A CA 1
ATOM 767 C C . HIS A 1 99 ? 7.444 -18.506 5.709 1.00 95.12 99 HIS A C 1
ATOM 769 O O . HIS A 1 99 ? 6.728 -18.881 4.783 1.00 95.12 99 HIS A O 1
ATOM 775 N N . SER A 1 100 ? 8.304 -19.313 6.329 1.00 94.88 100 SER A N 1
ATOM 776 C CA . SER A 1 100 ? 8.562 -20.687 5.893 1.00 94.88 100 SER A CA 1
ATOM 777 C C . SER A 1 100 ? 7.384 -21.630 6.151 1.00 94.88 100 SER A C 1
ATOM 779 O O . SER A 1 100 ? 7.086 -22.452 5.286 1.00 94.88 100 SER A O 1
ATOM 781 N N . ARG A 1 101 ? 6.687 -21.493 7.289 1.00 95.69 101 ARG A N 1
ATOM 782 C CA . ARG A 1 101 ? 5.598 -22.400 7.701 1.00 95.69 101 ARG A CA 1
ATOM 783 C C . ARG A 1 101 ? 4.210 -21.954 7.260 1.00 95.69 101 ARG A C 1
ATOM 785 O O . ARG A 1 101 ? 3.358 -22.800 7.024 1.00 95.69 101 ARG A O 1
ATOM 792 N N . THR A 1 102 ? 3.980 -20.649 7.133 1.00 96.56 102 THR A N 1
ATOM 793 C CA . THR A 1 102 ? 2.634 -20.106 6.899 1.00 96.56 102 THR A CA 1
ATOM 794 C C . THR A 1 102 ? 2.531 -19.441 5.532 1.00 96.56 102 THR A C 1
ATOM 796 O O . THR A 1 102 ? 1.777 -19.890 4.668 1.00 96.56 102 THR A O 1
ATOM 799 N N . LEU A 1 103 ? 3.324 -18.397 5.283 1.00 95.50 103 LEU A N 1
ATOM 800 C CA . LEU A 1 103 ? 3.155 -17.560 4.094 1.00 95.50 103 LEU A CA 1
ATOM 801 C C . LEU A 1 103 ? 3.561 -18.267 2.794 1.00 95.50 103 LEU A C 1
ATOM 803 O O . LEU A 1 103 ? 2.833 -18.213 1.801 1.00 95.50 103 LEU A O 1
ATOM 807 N N . ARG A 1 104 ? 4.721 -18.931 2.780 1.00 95.56 104 ARG A N 1
ATOM 808 C CA . ARG A 1 104 ? 5.246 -19.607 1.588 1.00 95.56 104 ARG A CA 1
ATOM 809 C C . ARG A 1 104 ? 4.360 -20.786 1.159 1.00 95.56 104 ARG A C 1
ATOM 811 O O . ARG A 1 104 ? 4.032 -20.822 -0.028 1.00 95.56 104 ARG A O 1
ATOM 818 N N . PRO A 1 105 ? 3.912 -21.702 2.045 1.00 96.94 105 PRO A N 1
ATOM 819 C CA . PRO A 1 105 ? 2.974 -22.762 1.665 1.00 96.94 105 PRO A CA 1
ATOM 820 C C . PRO A 1 105 ? 1.641 -22.214 1.155 1.00 96.94 105 PRO A C 1
ATOM 822 O O . PRO A 1 105 ? 1.146 -22.663 0.121 1.00 96.94 105 PRO A O 1
ATOM 825 N N . PHE A 1 106 ? 1.106 -21.178 1.810 1.00 96.62 106 PHE A N 1
ATOM 826 C CA . PHE A 1 106 ? -0.108 -20.509 1.355 1.00 96.62 106 PHE A CA 1
ATOM 827 C C . PHE A 1 106 ? 0.039 -19.965 -0.070 1.00 96.62 106 PHE A C 1
ATOM 829 O O . PHE A 1 106 ? -0.843 -20.172 -0.904 1.00 96.62 106 PHE A O 1
ATOM 836 N N . TYR A 1 107 ? 1.162 -19.312 -0.383 1.00 96.50 107 TYR A N 1
ATOM 837 C CA . TYR A 1 107 ? 1.453 -18.844 -1.736 1.00 96.50 107 TYR A CA 1
ATOM 838 C C . TYR A 1 107 ? 1.669 -19.979 -2.735 1.00 96.50 107 TYR A C 1
ATOM 840 O O . TYR A 1 107 ? 1.167 -19.873 -3.857 1.00 96.50 107 TYR A O 1
ATOM 848 N N . ALA A 1 108 ? 2.363 -21.050 -2.354 1.00 96.31 108 ALA A N 1
ATOM 849 C CA . ALA A 1 108 ? 2.587 -22.213 -3.209 1.00 96.31 108 ALA A CA 1
ATOM 850 C C . ALA A 1 108 ? 1.271 -22.917 -3.582 1.00 96.31 108 ALA A C 1
ATOM 852 O O . ALA A 1 108 ? 1.113 -23.360 -4.716 1.00 96.31 108 ALA A O 1
ATOM 853 N N . GLY A 1 109 ? 0.297 -22.936 -2.666 1.00 96.00 109 GLY A N 1
ATOM 854 C CA . GLY A 1 109 ? -1.047 -23.467 -2.905 1.00 96.00 109 GLY A CA 1
ATOM 855 C C . GLY A 1 109 ? -1.925 -22.608 -3.822 1.00 96.00 109 GLY A C 1
ATOM 856 O O . GLY A 1 109 ? -3.023 -23.029 -4.179 1.00 96.00 109 GLY A O 1
ATOM 857 N N . LYS A 1 110 ? -1.485 -21.402 -4.213 1.00 95.75 110 LYS A N 1
ATOM 858 C CA . LYS A 1 110 ? -2.196 -20.575 -5.201 1.00 95.75 110 LYS A CA 1
ATOM 859 C C . LYS A 1 110 ? -1.643 -20.822 -6.608 1.00 95.75 110 LYS A C 1
ATOM 861 O O . LYS A 1 110 ? -0.424 -20.896 -6.765 1.00 95.75 110 LYS A O 1
ATOM 866 N N . PRO A 1 111 ? -2.494 -20.865 -7.645 1.00 95.69 111 PRO A N 1
ATOM 867 C CA . PRO A 1 111 ? -2.039 -21.011 -9.025 1.00 95.69 111 PRO A CA 1
ATOM 868 C C . PRO A 1 111 ? -1.262 -19.773 -9.505 1.00 95.69 111 PRO A C 1
ATOM 870 O O . PRO A 1 111 ? -1.175 -18.741 -8.827 1.00 95.69 111 PRO A O 1
ATOM 873 N N . VAL A 1 112 ? -0.666 -19.879 -10.691 1.00 94.50 112 VAL A N 1
ATOM 874 C CA . VAL A 1 112 ? 0.029 -18.775 -11.356 1.00 94.50 112 VAL A CA 1
ATOM 875 C C . VAL A 1 112 ? -0.973 -17.650 -11.648 1.00 94.50 112 VAL A C 1
ATOM 877 O O . VAL A 1 112 ? -2.137 -17.884 -11.974 1.00 94.50 112 VAL A O 1
ATOM 880 N N . SER A 1 113 ? -0.528 -16.405 -11.508 1.00 91.31 113 SER A N 1
ATOM 881 C CA . SER A 1 113 ? -1.341 -15.217 -11.787 1.00 91.31 113 SER A CA 1
ATOM 882 C C . SER A 1 113 ? -1.776 -15.142 -13.252 1.00 91.31 113 SER A C 1
ATOM 884 O O . SER A 1 113 ? -0.947 -15.400 -14.128 1.00 91.31 113 SER A O 1
ATOM 886 N N . ASN A 1 114 ? -2.994 -14.665 -13.542 1.00 89.94 114 ASN A N 1
ATOM 887 C CA . ASN A 1 114 ? -3.375 -14.315 -14.918 1.00 89.94 114 ASN A CA 1
ATOM 888 C C . ASN A 1 114 ? -2.493 -13.214 -15.503 1.00 89.94 114 ASN A C 1
ATOM 890 O O . ASN A 1 114 ? -2.238 -13.222 -16.702 1.00 89.94 114 ASN A O 1
ATOM 894 N N . VAL A 1 115 ? -1.943 -12.325 -14.670 1.00 89.75 115 VAL A N 1
ATOM 895 C CA . VAL A 1 115 ? -0.968 -11.325 -15.124 1.00 89.75 115 VAL A CA 1
ATOM 896 C C . VAL A 1 115 ? 0.254 -12.025 -15.717 1.00 89.75 115 VAL A C 1
ATOM 898 O O . VAL A 1 115 ? 0.618 -11.777 -16.860 1.00 89.75 115 VAL A O 1
ATOM 901 N N . VAL A 1 116 ? 0.853 -12.956 -14.972 1.00 94.25 116 VAL A N 1
ATOM 902 C CA . VAL A 1 116 ? 2.053 -13.689 -15.400 1.00 94.25 116 VAL A CA 1
ATOM 903 C C . VAL A 1 116 ? 1.741 -14.612 -16.578 1.00 94.25 116 VAL A C 1
ATOM 905 O O . VAL A 1 116 ? 2.495 -14.632 -17.547 1.00 94.25 116 VAL A O 1
ATOM 908 N N . MET A 1 117 ? 0.607 -15.317 -16.560 1.00 95.69 117 MET A N 1
ATOM 909 C CA . MET A 1 117 ? 0.192 -16.157 -17.687 1.00 95.69 117 MET A CA 1
ATOM 910 C C . MET A 1 117 ? -0.106 -15.342 -18.946 1.00 95.69 117 MET A C 1
ATOM 912 O O . MET A 1 117 ? 0.245 -15.777 -20.041 1.00 95.69 117 MET A O 1
ATOM 916 N N . GLY A 1 118 ? -0.676 -14.147 -18.803 1.00 92.81 118 GLY A N 1
ATOM 917 C CA . GLY A 1 118 ? -0.921 -13.242 -19.918 1.00 92.81 118 GLY A CA 1
ATOM 918 C C . GLY A 1 118 ? 0.362 -12.681 -20.525 1.00 92.81 118 GLY A C 1
ATOM 919 O O . GLY A 1 118 ? 0.415 -12.460 -21.736 1.00 92.81 118 GLY A O 1
ATOM 920 N N . LEU A 1 119 ? 1.419 -12.519 -19.719 1.00 94.44 119 LEU A N 1
ATOM 921 C CA . LEU A 1 119 ? 2.774 -12.258 -20.215 1.00 94.44 119 LEU A CA 1
ATOM 922 C C . LEU A 1 119 ? 3.354 -13.493 -20.912 1.00 94.44 119 LEU A C 1
ATOM 924 O O . LEU A 1 119 ? 3.856 -13.383 -22.017 1.00 94.44 119 LEU A O 1
ATOM 928 N N . ILE A 1 120 ? 3.271 -14.683 -20.316 1.00 95.50 120 ILE A N 1
ATOM 929 C CA . ILE A 1 120 ? 3.852 -15.914 -20.882 1.00 95.50 120 ILE A CA 1
ATOM 930 C C . ILE A 1 120 ? 3.227 -16.272 -22.232 1.00 95.50 120 ILE A C 1
ATOM 932 O O . ILE A 1 120 ? 3.946 -16.643 -23.154 1.00 95.50 120 ILE A O 1
ATOM 936 N N . ARG A 1 121 ? 1.902 -16.164 -22.350 1.00 94.12 121 ARG A N 1
ATOM 937 C CA . ARG A 1 121 ? 1.144 -16.539 -23.553 1.00 94.12 121 ARG A CA 1
ATOM 938 C C . ARG A 1 121 ? 1.043 -15.405 -24.572 1.00 94.12 121 ARG A C 1
ATOM 940 O O . ARG A 1 121 ? 0.539 -15.632 -25.667 1.00 94.12 121 ARG A O 1
ATOM 947 N N . GLY A 1 122 ? 1.486 -14.197 -24.217 1.00 92.31 122 GLY A N 1
ATOM 948 C CA . GLY A 1 122 ? 1.324 -13.017 -25.055 1.00 92.31 122 GLY A CA 1
ATOM 949 C C . GLY A 1 122 ? -0.154 -12.738 -25.310 1.00 92.31 122 GLY A C 1
ATOM 950 O O . GLY A 1 122 ? -0.578 -12.658 -26.455 1.00 92.31 122 GLY A O 1
ATOM 951 N N . THR A 1 123 ? -0.970 -12.645 -24.265 1.00 91.88 123 THR A N 1
ATOM 952 C CA . THR A 1 123 ? -2.395 -12.267 -24.370 1.00 91.88 123 THR A CA 1
ATOM 953 C C . THR A 1 123 ? -2.656 -10.893 -23.772 1.00 91.88 123 THR A C 1
ATOM 955 O O . THR A 1 123 ? -3.608 -10.223 -24.157 1.00 91.88 123 THR A O 1
ATOM 958 N N . SER A 1 124 ? -1.752 -10.412 -22.914 1.00 91.44 124 SER A N 1
ATOM 959 C CA . SER A 1 124 ? -1.778 -9.041 -22.413 1.00 91.44 124 SER A CA 1
ATOM 960 C C . SER A 1 124 ? -1.528 -8.047 -23.549 1.00 91.44 124 SER A C 1
ATOM 962 O O . SER A 1 124 ? -0.402 -7.911 -24.036 1.00 91.44 124 SER A O 1
ATOM 964 N N . LEU A 1 125 ? -2.576 -7.322 -23.953 1.00 89.38 125 LEU A N 1
ATOM 965 C CA . LEU A 1 125 ? -2.487 -6.276 -24.975 1.00 89.38 125 LEU A CA 1
ATOM 966 C C . LEU A 1 125 ? -1.441 -5.214 -24.608 1.00 89.38 125 LEU A C 1
ATOM 968 O O . LEU A 1 125 ? -0.613 -4.860 -25.443 1.00 89.38 125 LEU A O 1
ATOM 972 N N . TYR A 1 126 ? -1.424 -4.777 -23.347 1.00 90.69 126 TYR A N 1
ATOM 973 C CA . TYR A 1 126 ? -0.468 -3.787 -22.852 1.00 90.69 126 TYR A CA 1
ATOM 974 C C . TYR A 1 126 ? 0.986 -4.276 -22.966 1.00 90.69 126 TYR A C 1
ATOM 976 O O . TYR A 1 126 ? 1.880 -3.524 -23.362 1.00 90.69 126 TYR A O 1
ATOM 984 N N . ALA A 1 127 ? 1.239 -5.557 -22.674 1.00 93.75 127 ALA A N 1
ATOM 985 C CA . ALA A 1 127 ? 2.567 -6.142 -22.834 1.00 93.75 127 ALA A CA 1
ATOM 986 C C . ALA A 1 127 ? 2.973 -6.220 -24.311 1.00 93.75 127 ALA A C 1
ATOM 988 O O . ALA A 1 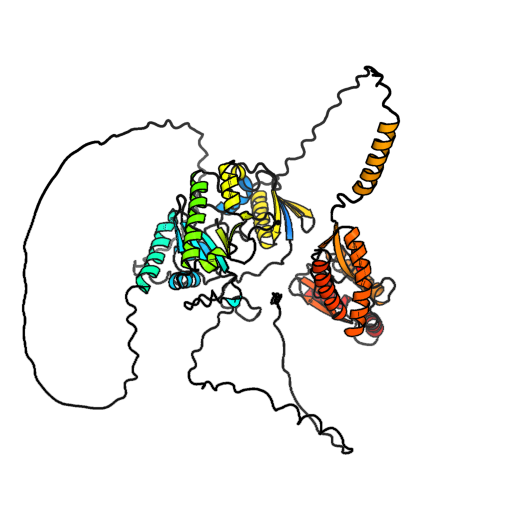127 ? 4.090 -5.833 -24.642 1.00 93.75 127 ALA A O 1
ATOM 989 N N . LYS A 1 128 ? 2.066 -6.638 -25.208 1.00 93.00 128 LYS A N 1
ATOM 990 C CA . LYS A 1 128 ? 2.318 -6.629 -26.661 1.00 93.00 128 LYS A CA 1
ATOM 991 C C . LYS A 1 128 ? 2.672 -5.235 -27.162 1.00 93.00 128 LYS A C 1
ATOM 993 O O . LYS A 1 128 ? 3.668 -5.079 -27.856 1.00 93.00 128 LYS A O 1
ATOM 998 N N . GLN A 1 129 ? 1.888 -4.231 -26.772 1.00 91.19 129 GLN A N 1
ATOM 999 C CA . GLN A 1 129 ? 2.136 -2.835 -27.132 1.00 91.19 129 GLN A CA 1
ATOM 1000 C C . GLN A 1 129 ? 3.485 -2.352 -26.592 1.00 91.19 129 GLN A C 1
ATOM 1002 O O . GLN A 1 129 ? 4.233 -1.705 -27.317 1.00 91.19 129 GLN A O 1
ATOM 1007 N N . SER A 1 130 ? 3.842 -2.722 -25.358 1.00 93.50 130 SER A N 1
ATOM 1008 C CA . SER A 1 130 ? 5.149 -2.401 -24.769 1.00 93.50 130 SER A CA 1
ATOM 1009 C C . SER A 1 130 ? 6.309 -3.023 -25.549 1.00 93.50 130 SER A C 1
ATOM 1011 O O . SER A 1 130 ? 7.329 -2.364 -25.743 1.00 93.50 130 SER A O 1
ATOM 1013 N N . VAL A 1 131 ? 6.162 -4.261 -26.033 1.00 94.50 131 VAL A N 1
ATOM 1014 C CA . VAL A 1 131 ? 7.166 -4.925 -26.883 1.00 94.50 131 VAL A CA 1
ATOM 1015 C C . VAL A 1 131 ? 7.263 -4.245 -28.249 1.00 94.50 131 VAL A C 1
ATOM 1017 O O . VAL A 1 131 ? 8.362 -3.872 -28.652 1.00 94.50 131 VAL A O 1
ATOM 1020 N N . ALA A 1 132 ? 6.132 -4.007 -28.920 1.00 91.75 132 ALA A N 1
ATOM 1021 C CA . ALA A 1 132 ? 6.083 -3.340 -30.224 1.00 91.75 132 ALA A CA 1
ATOM 1022 C C . ALA A 1 132 ? 6.681 -1.920 -30.174 1.00 91.75 132 ALA A C 1
ATOM 1024 O O . ALA A 1 132 ? 7.430 -1.510 -31.059 1.00 91.75 132 ALA A O 1
ATOM 1025 N N . ALA A 1 133 ? 6.436 -1.186 -29.085 1.00 91.00 133 ALA A N 1
ATOM 1026 C CA . ALA A 1 133 ? 7.016 0.133 -28.837 1.00 91.00 133 ALA A CA 1
ATOM 1027 C C . ALA A 1 133 ? 8.487 0.095 -28.375 1.00 91.00 133 ALA A C 1
ATOM 1029 O O . ALA A 1 133 ? 9.070 1.149 -28.122 1.00 91.00 133 ALA A O 1
ATOM 1030 N N . LYS A 1 134 ? 9.098 -1.093 -28.241 1.00 93.69 134 LYS A N 1
ATOM 1031 C CA . LYS A 1 134 ? 10.458 -1.299 -27.707 1.00 93.69 134 LYS A CA 1
ATOM 1032 C C . LYS A 1 134 ? 10.653 -0.726 -26.295 1.00 93.69 134 LYS A C 1
ATOM 1034 O O . LYS A 1 134 ? 11.753 -0.335 -25.922 1.00 93.69 134 LYS A O 1
ATOM 1039 N N . LEU A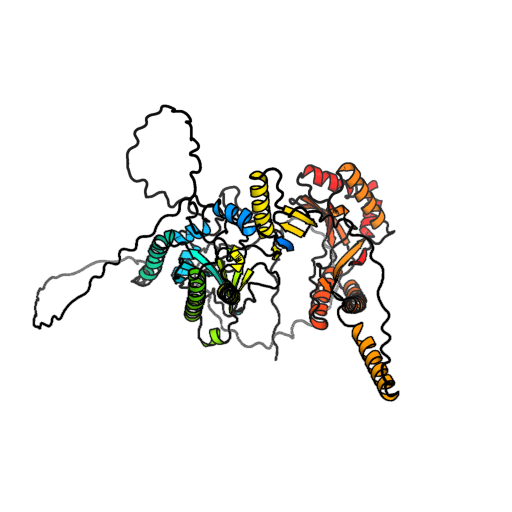 1 135 ? 9.582 -0.694 -25.502 1.00 93.94 135 LEU A N 1
ATOM 1040 C CA . LEU A 1 135 ? 9.567 -0.274 -24.095 1.00 93.94 135 LEU A CA 1
ATOM 1041 C C . LEU A 1 135 ? 9.543 -1.462 -23.125 1.00 93.94 135 LEU A C 1
ATOM 1043 O O . LEU A 1 135 ? 9.512 -1.261 -21.912 1.00 93.94 135 LEU A O 1
ATOM 1047 N N . ALA A 1 136 ? 9.559 -2.689 -23.640 1.00 96.25 136 ALA A N 1
ATOM 1048 C CA . ALA A 1 136 ? 9.707 -3.909 -22.863 1.00 96.25 136 ALA A CA 1
ATOM 1049 C C . ALA A 1 136 ? 10.917 -4.723 -23.329 1.00 96.25 136 ALA A C 1
ATOM 1051 O O . ALA A 1 136 ? 11.329 -4.653 -24.486 1.00 96.25 136 ALA A O 1
ATOM 1052 N N . THR A 1 137 ? 11.476 -5.517 -22.420 1.00 98.00 137 THR A N 1
ATOM 1053 C CA . THR A 1 137 ? 12.597 -6.413 -22.710 1.00 98.00 137 THR A CA 1
ATOM 1054 C C . THR A 1 137 ? 12.538 -7.681 -21.865 1.00 98.00 137 THR A C 1
ATOM 1056 O O . THR A 1 137 ? 11.808 -7.761 -20.873 1.00 98.00 137 THR A O 1
ATOM 1059 N N . ILE A 1 138 ? 13.361 -8.657 -22.235 1.00 98.25 138 ILE A N 1
ATOM 1060 C CA . ILE A 1 138 ? 13.616 -9.862 -21.457 1.00 98.25 138 ILE A CA 1
ATOM 1061 C C . ILE A 1 138 ? 15.054 -9.817 -20.944 1.00 98.25 138 ILE A C 1
ATOM 1063 O O . ILE A 1 138 ? 16.001 -9.646 -21.709 1.00 98.25 138 ILE A O 1
ATOM 1067 N N . VAL A 1 139 ? 15.226 -10.033 -19.641 1.00 98.38 139 VAL A N 1
ATOM 1068 C CA . VAL A 1 139 ? 16.536 -10.279 -19.038 1.00 98.38 139 VAL A CA 1
ATOM 1069 C C . VAL A 1 139 ? 16.678 -11.766 -18.744 1.00 98.38 139 VAL A C 1
ATOM 1071 O O . VAL A 1 139 ? 15.969 -12.329 -17.908 1.00 98.38 139 VAL A O 1
ATOM 1074 N N . HIS A 1 140 ? 17.606 -12.403 -19.451 1.00 97.88 140 HIS A N 1
ATOM 1075 C CA . HIS A 1 140 ? 17.932 -13.814 -19.280 1.00 97.88 140 HIS A CA 1
ATOM 1076 C C . HIS A 1 140 ? 18.803 -14.005 -18.038 1.00 97.88 140 HIS A C 1
ATOM 1078 O O . HIS A 1 140 ? 19.814 -13.319 -17.880 1.00 97.88 140 HIS A O 1
ATOM 1084 N N . THR A 1 141 ? 18.440 -14.956 -17.177 1.00 98.31 141 THR A N 1
ATOM 1085 C CA . THR A 1 141 ? 19.230 -15.294 -15.987 1.00 98.31 141 THR A CA 1
ATOM 1086 C C . THR A 1 141 ? 19.388 -16.807 -15.823 1.00 98.31 141 THR A C 1
ATOM 1088 O O . THR A 1 141 ? 18.731 -17.588 -16.514 1.00 98.31 141 THR A O 1
ATOM 1091 N N . THR A 1 142 ? 20.240 -17.232 -14.889 1.00 96.88 142 THR A N 1
ATOM 1092 C CA . THR A 1 142 ? 20.468 -18.649 -14.556 1.00 96.88 142 THR A CA 1
ATOM 1093 C C . THR A 1 142 ? 19.237 -19.371 -14.004 1.00 96.88 142 THR A C 1
ATOM 1095 O O . THR A 1 142 ? 19.143 -20.583 -14.160 1.00 96.88 142 THR A O 1
ATOM 1098 N N . CYS A 1 143 ? 18.295 -18.659 -13.372 1.00 95.44 143 CYS A N 1
ATOM 1099 C CA . CYS A 1 143 ? 17.171 -19.260 -12.634 1.00 95.44 143 CYS A CA 1
ATOM 1100 C C . CYS A 1 143 ? 15.801 -18.895 -13.221 1.00 95.44 143 CYS A C 1
ATOM 1102 O O . CYS A 1 143 ? 14.809 -18.837 -12.502 1.00 95.44 143 CYS A O 1
ATOM 1104 N N . GLY A 1 144 ? 15.733 -18.596 -14.516 1.00 97.19 144 GLY A N 1
ATOM 1105 C CA . GLY A 1 144 ? 14.522 -18.097 -15.171 1.00 97.19 144 GLY A CA 1
ATOM 1106 C C . GLY A 1 144 ? 14.755 -16.738 -15.809 1.00 97.19 144 GLY A C 1
ATOM 1107 O O . GLY A 1 144 ? 15.885 -16.253 -15.876 1.00 97.19 144 GLY A O 1
ATOM 1108 N N . TRP A 1 145 ? 13.709 -16.139 -16.357 1.00 98.19 145 TRP A N 1
ATOM 1109 C CA . TRP A 1 145 ? 13.818 -14.876 -17.090 1.00 98.19 145 TRP A CA 1
ATOM 1110 C C . TRP A 1 145 ? 13.021 -13.784 -16.389 1.00 98.19 145 TRP A C 1
ATOM 1112 O O . TRP A 1 145 ? 12.058 -14.079 -15.692 1.00 98.19 145 TRP A O 1
ATOM 1122 N N . PHE A 1 146 ? 13.400 -12.525 -16.579 1.00 98.50 146 PHE A N 1
ATOM 1123 C CA . PHE A 1 146 ? 12.598 -11.386 -16.139 1.00 98.50 146 PHE A CA 1
ATOM 1124 C C . PHE A 1 146 ? 12.017 -10.664 -17.345 1.00 98.50 146 PHE A C 1
ATOM 1126 O O . PHE A 1 146 ? 12.763 -10.247 -18.228 1.00 98.50 146 PHE A O 1
ATOM 1133 N N . PHE A 1 147 ? 10.698 -10.493 -17.368 1.00 98.25 147 PHE A N 1
ATOM 1134 C CA . PHE A 1 147 ? 10.016 -9.652 -18.346 1.00 98.25 147 PHE A CA 1
ATOM 1135 C C . PHE A 1 147 ? 9.842 -8.250 -17.762 1.00 98.25 147 PHE A C 1
ATOM 1137 O O . PHE A 1 147 ? 9.101 -8.082 -16.791 1.00 98.25 147 PHE A O 1
ATOM 1144 N N . ILE A 1 148 ? 10.540 -7.262 -18.324 1.00 98.19 148 ILE A N 1
ATOM 1145 C CA . ILE A 1 148 ? 10.519 -5.864 -17.874 1.00 98.19 148 ILE A CA 1
ATOM 1146 C C . ILE A 1 148 ? 9.628 -5.055 -18.811 1.00 98.19 148 ILE A C 1
ATOM 1148 O O . ILE A 1 148 ? 9.809 -5.120 -20.022 1.00 98.19 148 ILE A O 1
ATOM 1152 N N . MET A 1 149 ? 8.699 -4.271 -18.263 1.00 96.81 149 MET A N 1
ATOM 1153 C CA . MET A 1 149 ? 7.839 -3.352 -19.022 1.00 96.81 149 MET A CA 1
ATOM 1154 C C . MET A 1 149 ? 7.448 -2.126 -18.179 1.00 96.81 149 MET A C 1
ATOM 1156 O O . MET A 1 149 ? 7.625 -2.156 -16.952 1.00 96.81 149 MET A O 1
ATOM 1160 N N . PRO A 1 150 ? 6.906 -1.044 -18.774 1.00 95.25 150 PRO A N 1
ATOM 1161 C CA . PRO A 1 150 ? 6.392 0.083 -18.006 1.00 95.25 150 PRO A CA 1
ATOM 1162 C C . PRO A 1 150 ? 5.261 -0.394 -17.093 1.00 95.25 150 PRO A C 1
ATOM 1164 O O . PRO A 1 150 ? 4.469 -1.259 -17.461 1.00 95.25 150 PRO A O 1
ATOM 1167 N N . ASN A 1 151 ? 5.191 0.130 -15.874 1.00 93.38 151 ASN A N 1
ATOM 1168 C CA . ASN A 1 151 ? 4.198 -0.315 -14.906 1.00 93.38 151 ASN A CA 1
ATOM 1169 C C . ASN A 1 151 ? 2.804 0.238 -15.275 1.00 93.38 151 ASN A C 1
ATOM 1171 O O . ASN A 1 151 ? 2.614 1.450 -15.155 1.00 93.38 151 ASN A O 1
ATOM 1175 N N . PRO A 1 152 ? 1.822 -0.615 -15.633 1.00 90.12 152 PRO A N 1
ATOM 1176 C CA . PRO A 1 152 ? 0.513 -0.171 -16.124 1.00 90.12 152 PRO A CA 1
ATOM 1177 C C . PRO A 1 152 ? -0.293 0.619 -15.084 1.00 90.12 152 PRO A C 1
ATOM 1179 O O . PRO A 1 152 ? -1.229 1.324 -15.434 1.00 90.12 152 PRO A O 1
ATOM 1182 N N . LYS A 1 153 ? 0.081 0.553 -13.797 1.00 87.00 153 LYS A N 1
ATOM 1183 C CA . LYS A 1 153 ? -0.512 1.396 -12.748 1.00 87.00 153 LYS A CA 1
ATOM 1184 C C . LYS A 1 153 ? -0.223 2.890 -12.947 1.00 87.00 153 LYS A C 1
ATOM 1186 O O . LYS A 1 153 ? -0.982 3.720 -12.467 1.00 87.00 153 LYS A O 1
ATOM 1191 N N . TYR A 1 154 ? 0.907 3.222 -13.565 1.00 86.56 154 TYR A N 1
ATOM 1192 C CA . TYR A 1 154 ? 1.391 4.600 -13.703 1.00 86.56 154 TYR A CA 1
ATOM 1193 C C . TYR A 1 154 ? 1.405 5.083 -15.150 1.00 86.56 154 TYR A C 1
ATOM 1195 O O . TYR A 1 154 ? 1.671 6.251 -15.397 1.00 86.56 154 TYR A O 1
ATOM 1203 N N . HIS A 1 155 ? 1.150 4.166 -16.079 1.00 86.44 155 HIS A N 1
ATOM 1204 C CA . HIS A 1 155 ? 1.310 4.340 -17.510 1.00 86.44 155 HIS A CA 1
ATOM 1205 C C . HIS A 1 155 ? 0.087 3.713 -18.167 1.00 86.44 155 HIS A C 1
ATOM 1207 O O . HIS A 1 155 ? 0.029 2.498 -18.334 1.00 86.44 155 HIS A O 1
ATOM 1213 N N . SER A 1 156 ? -0.932 4.522 -18.446 1.00 80.06 156 SER A N 1
ATOM 1214 C CA . SER A 1 156 ? -2.201 4.045 -19.010 1.00 80.06 156 SER A CA 1
ATOM 1215 C C . SER A 1 156 ? -2.097 3.712 -20.497 1.00 80.06 156 SER A C 1
ATOM 1217 O O . SER A 1 156 ? -2.798 2.825 -20.977 1.00 80.06 156 SER A O 1
ATOM 1219 N N . GLU A 1 157 ? -1.206 4.389 -21.220 1.00 83.19 157 GLU A N 1
ATOM 1220 C CA . GLU A 1 157 ? -1.050 4.251 -22.664 1.00 83.19 157 GLU A CA 1
ATOM 1221 C C . GLU A 1 157 ? 0.402 3.978 -23.036 1.00 83.19 157 GLU A C 1
ATOM 1223 O O . GLU A 1 157 ? 1.324 4.561 -22.468 1.00 83.19 157 GLU A O 1
ATOM 1228 N N . VAL A 1 158 ? 0.599 3.108 -24.028 1.00 82.69 158 VAL A N 1
ATOM 1229 C CA . VAL A 1 158 ? 1.910 2.830 -24.612 1.00 82.69 158 VAL A CA 1
ATOM 1230 C C . VAL A 1 158 ? 1.979 3.440 -26.004 1.00 82.69 158 VAL A C 1
ATOM 1232 O O . VAL A 1 158 ? 1.700 2.771 -26.996 1.00 82.69 158 VAL A O 1
ATOM 1235 N N . ASP A 1 159 ? 2.337 4.723 -26.090 1.00 74.44 159 ASP A N 1
ATOM 1236 C CA . ASP A 1 159 ? 2.541 5.363 -27.391 1.00 74.44 159 ASP A CA 1
ATOM 1237 C C . ASP A 1 159 ? 3.958 5.100 -27.928 1.00 74.44 159 ASP A C 1
ATOM 1239 O O . ASP A 1 159 ? 4.972 5.475 -27.329 1.00 74.44 159 ASP A O 1
ATOM 1243 N N . SER A 1 160 ? 3.996 4.514 -29.125 1.00 66.25 160 SER A N 1
ATOM 1244 C CA . SER A 1 160 ? 5.147 4.408 -30.027 1.00 66.25 160 SER A CA 1
ATOM 1245 C C . SER A 1 160 ? 5.967 5.698 -30.180 1.00 66.25 160 SER A C 1
ATOM 1247 O O . SER A 1 160 ? 7.181 5.635 -30.377 1.00 66.25 160 SER A O 1
ATOM 1249 N N . ARG A 1 161 ? 5.350 6.881 -30.043 1.00 59.38 161 ARG A N 1
ATOM 1250 C CA . ARG A 1 161 ? 6.018 8.188 -30.180 1.00 59.38 161 ARG A CA 1
ATOM 1251 C C . ARG A 1 161 ? 6.877 8.587 -28.982 1.00 59.38 161 ARG A C 1
ATOM 1253 O O . ARG A 1 161 ? 7.219 9.759 -28.852 1.00 59.38 161 ARG A O 1
ATOM 1260 N N . LYS A 1 162 ? 7.222 7.652 -28.091 1.00 56.75 162 LYS A N 1
ATOM 1261 C CA . LYS A 1 162 ? 7.914 7.951 -26.827 1.00 56.75 162 LYS A CA 1
ATOM 1262 C C . LYS A 1 162 ? 7.152 8.989 -25.983 1.00 56.75 162 LYS A C 1
ATOM 1264 O O . LYS A 1 162 ? 7.761 9.630 -25.139 1.00 56.75 162 LYS A O 1
ATOM 1269 N N . GLY A 1 163 ? 5.835 9.143 -26.171 1.00 56.47 163 GLY A N 1
ATOM 1270 C CA . GLY A 1 163 ? 4.992 10.033 -25.356 1.00 56.47 163 GLY A CA 1
ATOM 1271 C C . GLY A 1 163 ? 4.920 9.589 -23.892 1.00 56.47 163 GLY A C 1
ATOM 1272 O O . GLY A 1 163 ? 4.835 10.419 -22.997 1.00 56.47 163 GLY A O 1
ATOM 1273 N N . LEU A 1 164 ? 5.110 8.287 -23.642 1.00 56.78 164 LEU A N 1
ATOM 1274 C CA . LEU A 1 164 ? 5.397 7.728 -22.313 1.00 56.78 164 LEU A CA 1
ATOM 1275 C C . LEU A 1 164 ? 6.649 8.317 -21.655 1.00 56.78 164 LEU A C 1
ATOM 1277 O O . LEU A 1 164 ? 6.785 8.293 -20.437 1.00 56.78 164 LEU A O 1
ATOM 1281 N N . LEU A 1 165 ? 7.567 8.817 -22.481 1.00 56.44 165 LEU A N 1
ATOM 1282 C CA . LEU A 1 165 ? 8.761 9.561 -22.115 1.00 56.44 165 LEU A CA 1
ATOM 1283 C C . LEU A 1 165 ? 8.553 11.061 -22.312 1.00 56.44 165 LEU A C 1
ATOM 1285 O O . LEU A 1 165 ? 9.510 11.738 -22.699 1.00 56.44 165 LEU A O 1
ATOM 1289 N N . SER A 1 166 ? 7.340 11.594 -22.088 1.00 52.28 166 SER A N 1
ATOM 1290 C CA . SER A 1 166 ? 7.168 13.045 -22.063 1.00 52.28 166 SER A CA 1
ATOM 1291 C C . SER A 1 166 ? 8.197 13.591 -21.070 1.00 52.28 166 SER A C 1
ATOM 1293 O O . SER A 1 166 ? 8.221 13.277 -19.876 1.00 52.28 166 SER A O 1
ATOM 1295 N N . ARG A 1 167 ? 9.178 14.308 -21.625 1.00 55.00 167 ARG A N 1
ATOM 1296 C CA . ARG A 1 167 ? 10.374 14.765 -20.906 1.00 55.00 167 ARG A CA 1
ATOM 1297 C C . ARG A 1 167 ? 10.025 15.645 -19.710 1.00 55.00 167 ARG A C 1
ATOM 1299 O O . ARG A 1 167 ? 10.876 15.848 -18.857 1.00 55.00 167 ARG A O 1
ATOM 1306 N N . GLU A 1 168 ? 8.792 16.137 -19.670 1.00 59.94 168 GLU A N 1
ATOM 1307 C CA . GLU A 1 168 ? 8.279 17.111 -18.718 1.00 59.94 168 GLU A CA 1
ATOM 1308 C C . GLU A 1 168 ? 8.422 16.649 -17.269 1.00 59.94 168 GLU A C 1
ATOM 1310 O O . GLU A 1 168 ? 8.798 17.455 -16.426 1.00 59.94 168 GLU A O 1
ATOM 1315 N N . THR A 1 169 ? 8.224 15.359 -16.968 1.00 71.88 169 THR A N 1
ATOM 1316 C CA . THR A 1 169 ? 8.442 14.867 -15.593 1.00 71.88 169 THR A CA 1
ATOM 1317 C C . THR A 1 169 ? 9.799 14.196 -15.401 1.00 71.88 169 THR A C 1
ATOM 1319 O O . THR A 1 169 ? 10.342 14.217 -14.297 1.00 71.88 169 THR A O 1
ATOM 1322 N N . GLY A 1 170 ? 10.342 13.554 -16.443 1.00 84.25 170 GLY A N 1
ATOM 1323 C CA . GLY A 1 170 ? 11.575 12.764 -16.362 1.00 84.25 170 GLY A CA 1
ATOM 1324 C C . GLY A 1 170 ? 11.498 11.547 -15.427 1.00 84.25 170 GLY A C 1
ATOM 1325 O O . GLY A 1 170 ? 12.544 10.966 -15.126 1.00 84.25 170 GLY A O 1
ATOM 1326 N N . LYS A 1 171 ? 10.297 11.165 -14.955 1.00 91.50 171 LYS A N 1
ATOM 1327 C CA . LYS A 1 171 ? 10.069 10.082 -13.983 1.00 91.50 171 LYS A CA 1
ATOM 1328 C C . LYS A 1 171 ? 9.539 8.829 -14.676 1.00 91.50 171 LYS A C 1
ATOM 1330 O O . LYS A 1 171 ? 8.459 8.847 -15.254 1.00 91.50 171 LYS A O 1
ATOM 1335 N N . PHE A 1 172 ? 10.232 7.702 -14.521 1.00 92.25 172 PHE A N 1
ATOM 1336 C CA . PHE A 1 172 ? 9.823 6.422 -15.106 1.00 92.25 172 PHE A CA 1
ATOM 1337 C C . PHE A 1 172 ? 9.623 5.344 -14.055 1.00 92.25 172 PHE A C 1
ATOM 1339 O O . PHE A 1 172 ? 10.327 5.278 -13.046 1.00 92.25 172 PHE A O 1
ATOM 1346 N N . ARG A 1 173 ? 8.632 4.484 -14.299 1.00 94.50 173 ARG A N 1
ATOM 1347 C CA . ARG A 1 173 ? 8.268 3.374 -13.416 1.00 94.50 173 ARG A CA 1
ATOM 1348 C C . ARG A 1 173 ? 8.060 2.125 -14.249 1.00 94.50 173 ARG A C 1
ATOM 1350 O O . ARG A 1 173 ? 7.140 2.071 -15.059 1.00 94.50 173 ARG A O 1
ATOM 1357 N N . PHE A 1 174 ? 8.888 1.125 -14.014 1.00 96.75 174 PHE A N 1
ATOM 1358 C CA . PHE A 1 174 ? 8.819 -0.180 -14.648 1.00 96.75 174 PHE A CA 1
ATOM 1359 C C . PHE A 1 174 ? 8.500 -1.249 -13.603 1.00 96.75 174 PHE A C 1
ATOM 1361 O O . PHE A 1 174 ? 8.674 -1.059 -12.394 1.00 96.75 174 PHE A O 1
ATOM 1368 N N . VAL A 1 175 ? 8.022 -2.385 -14.089 1.00 96.81 175 VAL A N 1
ATOM 1369 C CA . VAL A 1 175 ? 7.874 -3.616 -13.322 1.00 96.81 175 VAL A CA 1
ATOM 1370 C C . VAL A 1 175 ? 8.567 -4.740 -14.080 1.00 96.81 175 VAL A C 1
ATOM 1372 O O . VAL A 1 175 ? 8.479 -4.817 -15.305 1.00 96.81 175 VAL A O 1
ATOM 1375 N N . ALA A 1 176 ? 9.270 -5.594 -13.349 1.00 97.88 176 ALA A N 1
ATOM 1376 C CA . ALA A 1 176 ? 9.927 -6.776 -13.872 1.00 97.88 176 ALA A CA 1
ATOM 1377 C C . ALA A 1 176 ? 9.343 -8.019 -13.198 1.00 97.88 176 ALA A C 1
ATOM 1379 O O . ALA A 1 176 ? 9.457 -8.173 -11.982 1.00 97.88 176 ALA A O 1
ATOM 1380 N N . TRP A 1 177 ? 8.726 -8.900 -13.980 1.00 97.69 177 TRP A N 1
ATOM 1381 C CA . TRP A 1 177 ? 8.132 -10.148 -13.497 1.00 97.69 177 TRP A CA 1
ATOM 1382 C C . TRP A 1 177 ? 9.081 -11.312 -13.737 1.00 97.69 177 TRP A C 1
ATOM 1384 O O . TRP A 1 177 ? 9.538 -11.496 -14.865 1.00 97.69 177 TRP A O 1
ATOM 1394 N N . TRP A 1 178 ? 9.358 -12.103 -12.701 1.00 98.19 178 TRP A N 1
ATOM 1395 C CA . TRP A 1 178 ? 10.101 -13.346 -12.859 1.00 98.19 178 TRP A CA 1
ATOM 1396 C C . TRP A 1 178 ? 9.235 -14.417 -13.528 1.00 98.19 178 TRP A C 1
ATOM 1398 O O . TRP A 1 178 ? 8.078 -14.631 -13.165 1.00 98.19 178 TRP A O 1
ATOM 1408 N N . ILE A 1 179 ? 9.823 -15.105 -14.499 1.00 98.12 179 ILE A N 1
ATOM 1409 C CA . ILE A 1 179 ? 9.204 -16.131 -15.327 1.00 98.12 179 ILE A CA 1
ATOM 1410 C C . ILE A 1 179 ? 9.980 -17.424 -15.112 1.00 98.12 179 ILE A C 1
ATOM 1412 O O . ILE A 1 179 ? 11.150 -17.547 -15.492 1.00 98.12 179 ILE A O 1
ATOM 1416 N N . HIS A 1 180 ? 9.305 -18.393 -14.498 1.00 98.25 180 HIS A N 1
ATOM 1417 C CA . HIS A 1 180 ? 9.872 -19.699 -14.188 1.00 98.25 180 HIS A CA 1
ATOM 1418 C C . HIS A 1 180 ? 10.405 -20.396 -15.465 1.00 98.25 180 HIS A C 1
ATOM 1420 O O . HIS A 1 180 ? 9.722 -20.355 -16.496 1.00 98.25 180 HIS A O 1
ATOM 1426 N N . PRO A 1 181 ? 11.557 -21.105 -15.421 1.00 98.25 181 PRO A N 1
ATOM 1427 C CA . PRO A 1 181 ? 12.167 -21.767 -16.585 1.00 98.25 181 PRO A CA 1
ATOM 1428 C C . PRO A 1 181 ? 11.215 -22.624 -17.433 1.00 98.25 181 PRO A C 1
ATOM 1430 O O . PRO A 1 181 ? 11.279 -22.600 -18.657 1.00 98.25 181 PRO A O 1
ATOM 1433 N N . ARG A 1 182 ? 10.270 -23.331 -16.801 1.00 98.00 182 ARG A N 1
ATOM 1434 C CA . ARG A 1 182 ? 9.221 -24.116 -17.490 1.00 98.00 182 ARG A CA 1
ATOM 1435 C C . ARG A 1 182 ? 8.386 -23.301 -18.492 1.00 98.00 182 ARG A C 1
ATOM 1437 O O . ARG A 1 182 ? 7.903 -23.864 -19.467 1.00 98.00 182 ARG A O 1
ATOM 1444 N N . PHE A 1 183 ? 8.198 -22.004 -18.257 1.00 97.88 183 PHE A N 1
ATOM 1445 C CA . PHE A 1 183 ? 7.374 -21.125 -19.093 1.00 97.88 183 PHE A CA 1
ATOM 1446 C C . PHE A 1 183 ? 8.185 -20.293 -20.095 1.00 97.88 183 PHE A C 1
ATOM 1448 O O . PHE A 1 183 ? 7.612 -19.666 -20.986 1.00 97.88 183 PHE A O 1
ATOM 1455 N N . VAL A 1 184 ? 9.515 -20.312 -19.988 1.00 97.88 184 VAL A N 1
ATOM 1456 C CA . VAL A 1 184 ? 10.426 -19.555 -20.856 1.00 97.88 184 VAL A CA 1
ATOM 1457 C C . VAL A 1 184 ? 10.225 -19.846 -22.350 1.00 97.88 184 VAL A C 1
ATOM 1459 O O . VAL A 1 184 ? 10.169 -18.877 -23.107 1.00 97.88 184 VAL A O 1
ATOM 1462 N N . PRO A 1 185 ? 10.065 -21.105 -22.815 1.00 97.62 185 PRO A N 1
ATOM 1463 C CA . PRO A 1 185 ? 9.870 -21.372 -24.242 1.00 97.62 185 PRO A CA 1
ATOM 1464 C C . PRO A 1 185 ? 8.640 -20.670 -24.833 1.00 97.62 185 PRO A C 1
ATOM 1466 O O . PRO A 1 185 ? 8.717 -20.136 -25.936 1.00 97.62 185 PRO A O 1
ATOM 1469 N N . GLN A 1 186 ? 7.534 -20.616 -24.082 1.00 96.56 186 GLN A N 1
ATOM 1470 C CA . GLN A 1 186 ? 6.299 -19.957 -24.522 1.00 96.56 186 GLN A CA 1
ATOM 1471 C C . GLN A 1 186 ? 6.479 -18.440 -24.605 1.00 96.56 186 GLN A C 1
ATOM 1473 O O . GLN A 1 186 ? 6.165 -17.846 -25.636 1.00 96.56 186 GLN A O 1
ATOM 1478 N N . LEU A 1 187 ? 7.060 -17.832 -23.561 1.00 96.88 187 LEU A N 1
ATOM 1479 C CA . LEU A 1 187 ? 7.374 -16.402 -23.549 1.00 96.88 187 LEU A CA 1
ATOM 1480 C C . LEU A 1 187 ? 8.280 -16.023 -24.725 1.00 96.88 187 LEU A C 1
ATOM 1482 O O . LEU A 1 187 ? 8.001 -15.074 -25.454 1.00 96.88 187 LEU A O 1
ATOM 1486 N N . ARG A 1 188 ? 9.354 -16.793 -24.922 1.00 96.69 188 ARG A N 1
ATOM 1487 C CA . ARG A 1 188 ? 10.321 -16.591 -26.000 1.00 96.69 188 ARG A CA 1
ATOM 1488 C C . ARG A 1 188 ? 9.640 -16.586 -27.367 1.00 96.69 188 ARG A C 1
ATOM 1490 O O . ARG A 1 188 ? 9.859 -15.665 -28.143 1.00 96.69 188 ARG A O 1
ATOM 1497 N N . GLN A 1 189 ? 8.792 -17.579 -27.633 1.00 95.44 189 GLN A N 1
ATOM 1498 C CA . GLN A 1 189 ? 8.161 -17.769 -28.935 1.00 95.44 189 GLN A CA 1
ATOM 1499 C C . GLN A 1 189 ? 7.312 -16.569 -29.376 1.00 95.44 189 GLN A C 1
ATOM 1501 O O . GLN A 1 189 ? 7.350 -16.192 -30.544 1.00 95.44 189 GLN A O 1
ATOM 1506 N N . TRP A 1 190 ? 6.502 -15.971 -28.496 1.00 95.19 190 TRP A N 1
ATOM 1507 C CA . TRP A 1 190 ? 5.705 -14.802 -28.896 1.00 95.19 190 TRP A CA 1
ATOM 1508 C C . TRP A 1 190 ? 6.503 -13.500 -28.838 1.00 95.19 190 TRP A C 1
ATOM 1510 O O . TRP A 1 190 ? 6.272 -12.631 -29.676 1.00 95.19 190 TRP A O 1
ATOM 1520 N N . PHE A 1 191 ? 7.444 -13.372 -27.898 1.00 95.81 191 PHE A N 1
ATOM 1521 C CA . PHE A 1 191 ? 8.290 -12.187 -27.811 1.00 95.81 191 PHE A CA 1
ATOM 1522 C C . PHE A 1 191 ? 9.145 -12.037 -29.071 1.00 95.81 191 PHE A C 1
ATOM 1524 O O . PHE A 1 191 ? 9.129 -10.979 -29.691 1.00 95.81 191 PHE A O 1
ATOM 1531 N N . GLU A 1 192 ? 9.819 -13.115 -29.492 1.00 95.12 192 GLU A N 1
ATOM 1532 C CA . GLU A 1 192 ? 10.627 -13.128 -30.713 1.00 95.12 192 GLU A CA 1
ATOM 1533 C C . GLU A 1 192 ? 9.768 -12.797 -31.940 1.00 95.12 192 GLU A C 1
ATOM 1535 O O . GLU A 1 192 ? 10.141 -11.905 -32.701 1.00 95.12 192 GLU A O 1
ATOM 1540 N N . ARG A 1 193 ? 8.584 -13.416 -32.084 1.00 93.25 193 ARG A N 1
ATOM 1541 C CA . ARG A 1 193 ? 7.642 -13.094 -33.173 1.00 93.25 193 ARG A CA 1
ATOM 1542 C C . ARG A 1 193 ? 7.352 -11.599 -33.263 1.00 93.25 193 ARG A C 1
ATOM 1544 O O . ARG A 1 193 ? 7.591 -11.016 -34.309 1.00 93.25 193 ARG A O 1
ATOM 1551 N N . LEU A 1 194 ? 6.952 -10.951 -32.168 1.00 91.00 194 LEU A N 1
ATOM 1552 C CA . LEU A 1 194 ? 6.670 -9.510 -32.197 1.00 91.00 194 LEU A CA 1
ATOM 1553 C C . LEU A 1 194 ? 7.910 -8.654 -32.471 1.00 91.00 194 LEU A C 1
ATOM 1555 O O . LEU A 1 194 ? 7.803 -7.626 -33.129 1.00 91.00 194 LEU A O 1
ATOM 1559 N N . THR A 1 195 ? 9.088 -9.052 -31.987 1.00 91.31 195 THR A N 1
ATOM 1560 C CA . THR A 1 195 ? 10.314 -8.277 -32.232 1.00 91.31 195 THR A CA 1
ATOM 1561 C C . THR A 1 195 ? 10.835 -8.383 -33.666 1.00 91.31 195 THR A C 1
ATOM 1563 O O . THR A 1 195 ? 11.456 -7.432 -34.138 1.00 91.31 195 THR A O 1
ATOM 1566 N N . TYR A 1 196 ? 10.602 -9.506 -34.356 1.00 89.44 196 TYR A N 1
ATOM 1567 C CA . TYR A 1 196 ? 11.078 -9.730 -35.726 1.00 89.44 196 TYR A CA 1
ATOM 1568 C C . TYR A 1 196 ? 10.022 -9.391 -36.791 1.00 89.44 196 TYR A C 1
ATOM 1570 O O . TYR A 1 196 ? 10.378 -8.826 -37.823 1.00 89.44 196 TYR A O 1
ATOM 1578 N N . GLU A 1 197 ? 8.739 -9.681 -36.550 1.00 80.31 197 GLU A N 1
ATOM 1579 C CA . GLU A 1 197 ? 7.655 -9.462 -37.525 1.00 80.31 197 GLU A CA 1
ATOM 1580 C C . GLU A 1 197 ? 7.349 -7.971 -37.750 1.00 80.31 197 GLU A C 1
ATOM 1582 O O . GLU A 1 197 ? 7.061 -7.585 -38.876 1.00 80.31 197 GLU A O 1
ATOM 1587 N N . ASP A 1 198 ? 7.484 -7.103 -36.739 1.00 67.19 198 ASP A N 1
ATOM 1588 C CA . ASP A 1 198 ? 7.294 -5.650 -36.926 1.00 67.19 198 ASP A CA 1
ATOM 1589 C C . ASP A 1 198 ? 8.495 -4.964 -37.617 1.00 67.19 198 ASP A C 1
ATOM 1591 O O . ASP A 1 198 ? 8.392 -3.813 -38.046 1.00 67.19 198 ASP A O 1
ATOM 1595 N N . GLY A 1 199 ? 9.645 -5.643 -37.722 1.00 61.12 199 GLY A N 1
ATOM 1596 C CA . GLY A 1 199 ? 10.861 -5.111 -38.350 1.00 61.12 199 GLY A CA 1
ATOM 1597 C C . GLY A 1 199 ? 11.037 -5.493 -39.821 1.00 61.12 199 GLY A C 1
ATOM 1598 O O . GLY A 1 199 ? 11.724 -4.781 -40.552 1.00 61.12 199 GLY A O 1
ATOM 1599 N N . ALA A 1 200 ? 10.429 -6.598 -40.251 1.00 57.12 200 ALA A N 1
ATOM 1600 C CA . ALA A 1 200 ? 10.502 -7.098 -41.616 1.00 57.12 200 ALA A CA 1
ATOM 1601 C C . ALA A 1 200 ? 9.223 -6.711 -42.369 1.00 57.12 200 ALA A C 1
ATOM 1603 O O . ALA A 1 200 ? 8.209 -7.392 -42.283 1.00 57.12 200 ALA A O 1
ATOM 1604 N N . ASP A 1 201 ? 9.280 -5.600 -43.098 1.00 50.84 201 ASP A N 1
ATOM 1605 C CA . ASP A 1 201 ? 8.309 -5.254 -44.134 1.00 50.84 201 ASP A CA 1
ATOM 1606 C C . ASP A 1 201 ? 6.845 -5.175 -43.666 1.00 50.84 201 ASP A C 1
ATOM 1608 O O . ASP A 1 201 ? 5.976 -5.919 -44.122 1.00 50.84 201 ASP A O 1
ATOM 1612 N N . ARG A 1 202 ? 6.503 -4.142 -42.885 1.00 51.47 202 ARG A N 1
ATOM 1613 C CA . ARG A 1 202 ? 5.290 -3.410 -43.269 1.00 51.47 202 ARG A CA 1
ATOM 1614 C C . ARG A 1 202 ? 5.670 -2.628 -44.523 1.00 51.47 202 ARG A C 1
ATOM 1616 O O . ARG A 1 202 ? 6.300 -1.581 -44.366 1.00 51.47 202 ARG A O 1
ATOM 1623 N N . PRO A 1 203 ? 5.344 -3.094 -45.750 1.00 49.41 203 PRO A N 1
ATOM 1624 C CA . PRO A 1 203 ? 5.385 -2.203 -46.891 1.00 49.41 203 PRO A CA 1
ATOM 1625 C C . PRO A 1 203 ? 4.534 -1.012 -46.480 1.00 49.41 203 PRO A C 1
ATOM 1627 O O . PRO A 1 203 ? 3.366 -1.183 -46.118 1.00 49.41 203 PRO A O 1
ATOM 1630 N N . GLU A 1 204 ? 5.142 0.171 -46.430 1.00 49.19 204 GLU A N 1
ATOM 1631 C CA . GLU A 1 204 ? 4.399 1.416 -46.363 1.00 49.19 204 GLU A CA 1
ATOM 1632 C C . GLU A 1 204 ? 3.334 1.293 -47.441 1.00 49.19 204 GLU A C 1
ATOM 1634 O O . GLU A 1 204 ? 3.671 1.296 -48.621 1.00 49.19 204 GLU A O 1
ATOM 1639 N N . HIS A 1 205 ? 2.079 1.032 -47.062 1.00 42.72 205 HIS A N 1
ATOM 1640 C CA . HIS A 1 205 ? 1.011 0.912 -48.037 1.00 42.72 205 HIS A CA 1
ATOM 1641 C C . HIS A 1 205 ? 1.014 2.252 -48.775 1.00 42.72 205 HIS A C 1
ATOM 1643 O O . HIS A 1 205 ? 0.650 3.262 -48.158 1.00 42.72 205 HIS A O 1
ATOM 1649 N N . PRO A 1 206 ? 1.456 2.306 -50.050 1.00 43.03 206 PRO A N 1
ATOM 1650 C CA . PRO A 1 206 ? 1.441 3.554 -50.774 1.00 43.03 206 PRO A CA 1
ATOM 1651 C C . PRO A 1 206 ? -0.026 3.944 -50.829 1.00 43.03 206 PRO A C 1
ATOM 1653 O O . PRO A 1 206 ? -0.887 3.093 -51.079 1.00 43.03 206 PRO A O 1
ATOM 1656 N N . GLY A 1 207 ? -0.293 5.193 -50.448 1.00 42.28 207 GLY A N 1
ATOM 1657 C CA . GLY A 1 207 ? -1.616 5.683 -50.106 1.00 42.28 207 GLY A CA 1
ATOM 1658 C C . GLY A 1 207 ? -2.705 5.083 -50.983 1.00 42.28 207 GLY A C 1
ATOM 1659 O O . GLY A 1 207 ? -2.591 5.051 -52.209 1.00 42.28 207 GLY A O 1
ATOM 1660 N N . ARG A 1 208 ? -3.771 4.614 -50.330 1.00 41.53 208 ARG A N 1
ATOM 1661 C CA . ARG A 1 208 ? -5.038 4.242 -50.955 1.00 41.53 208 ARG A CA 1
ATOM 1662 C C . ARG A 1 208 ? -5.563 5.472 -51.704 1.00 41.53 208 ARG A C 1
ATOM 1664 O O . ARG A 1 208 ? -6.378 6.224 -51.179 1.00 41.53 208 ARG A O 1
ATOM 1671 N N . GLN A 1 209 ? -5.049 5.703 -52.912 1.00 41.22 209 GLN A N 1
ATOM 1672 C CA . GLN A 1 209 ? -5.579 6.660 -53.861 1.00 41.22 209 GLN A CA 1
ATOM 1673 C C . GLN A 1 209 ? -7.005 6.215 -54.134 1.00 41.22 209 GLN A C 1
ATOM 1675 O O . GLN A 1 209 ? -7.271 5.132 -54.662 1.00 41.22 209 GLN A O 1
ATOM 1680 N N . VAL A 1 210 ? -7.926 7.054 -53.683 1.00 39.09 210 VAL A N 1
ATOM 1681 C CA . VAL A 1 210 ? -9.338 7.003 -54.017 1.00 39.09 210 VAL A CA 1
ATOM 1682 C C . VAL A 1 210 ? -9.426 6.904 -55.540 1.00 39.09 210 VAL A C 1
ATOM 1684 O O . VAL A 1 210 ? -9.046 7.833 -56.250 1.00 39.09 210 VAL A O 1
ATOM 1687 N N . ARG A 1 211 ? -9.872 5.744 -56.038 1.00 39.25 211 ARG A N 1
ATOM 1688 C CA . ARG A 1 211 ? -10.142 5.502 -57.459 1.00 39.25 211 ARG A CA 1
ATOM 1689 C C . ARG A 1 211 ? -11.193 6.504 -57.938 1.00 39.25 211 ARG A C 1
ATOM 1691 O O . ARG A 1 211 ? -12.389 6.304 -57.743 1.00 39.25 211 ARG A O 1
ATOM 1698 N N . GLY A 1 212 ? -10.720 7.572 -58.572 1.00 37.50 212 GLY A N 1
ATOM 1699 C CA . GLY A 1 212 ? -11.486 8.389 -59.498 1.00 37.50 212 GLY A CA 1
ATOM 1700 C C . GLY A 1 212 ? -11.685 7.628 -60.806 1.00 37.50 212 GLY A C 1
ATOM 1701 O O . GLY A 1 212 ? -10.758 7.051 -61.363 1.00 37.50 212 GLY A O 1
ATOM 1702 N N . ASN A 1 213 ? -12.936 7.593 -61.232 1.00 44.50 213 ASN A N 1
ATOM 1703 C CA . ASN A 1 213 ? -13.489 6.874 -62.371 1.00 44.50 213 ASN A CA 1
ATOM 1704 C C . ASN A 1 213 ? -13.217 7.617 -63.709 1.00 44.50 213 ASN A C 1
ATOM 1706 O O . ASN A 1 213 ? -13.122 8.844 -63.683 1.00 44.50 213 ASN A O 1
ATOM 1710 N N . ARG A 1 214 ? -13.255 6.890 -64.851 1.00 37.62 214 ARG A N 1
ATOM 1711 C CA . ARG A 1 214 ? -13.039 7.266 -66.293 1.00 37.62 214 ARG A CA 1
ATOM 1712 C C . ARG A 1 214 ? -11.619 6.971 -66.807 1.00 37.62 214 ARG A C 1
ATOM 1714 O O . ARG A 1 214 ? -10.663 7.306 -66.134 1.00 37.62 214 ARG A O 1
ATOM 1721 N N . GLY A 1 215 ? -11.362 6.393 -67.983 1.00 32.94 215 GLY A N 1
ATOM 1722 C CA . GLY A 1 215 ? -12.120 6.010 -69.188 1.00 32.94 215 GLY A CA 1
ATOM 1723 C C . GLY A 1 215 ? -11.142 5.321 -70.187 1.00 32.94 215 GLY A C 1
ATOM 1724 O O . GLY A 1 215 ? -9.990 5.116 -69.813 1.00 32.94 215 GLY A O 1
ATOM 1725 N N . PRO A 1 216 ? -11.561 4.909 -71.403 1.00 52.66 216 PRO A N 1
ATOM 1726 C CA . PRO A 1 216 ? -11.036 3.700 -72.063 1.00 52.66 216 PRO A CA 1
ATOM 1727 C C . PRO A 1 216 ? -10.033 3.898 -73.227 1.00 52.66 216 PRO A C 1
ATOM 1729 O O . PRO A 1 216 ? -10.014 4.952 -73.856 1.00 52.66 216 PRO A O 1
ATOM 1732 N N . ALA A 1 217 ? -9.369 2.775 -73.578 1.00 36.97 217 ALA A N 1
ATOM 1733 C CA . ALA A 1 217 ? -8.729 2.413 -74.867 1.00 36.97 217 ALA A CA 1
ATOM 1734 C C . ALA A 1 217 ? -7.331 3.050 -75.146 1.00 36.97 217 ALA A C 1
ATOM 1736 O O . ALA A 1 217 ? -7.072 4.142 -74.667 1.00 36.97 217 ALA A O 1
ATOM 1737 N N . VAL A 1 218 ? -6.323 2.473 -75.835 1.00 36.16 218 VAL A N 1
ATOM 1738 C CA . VAL A 1 218 ? -6.171 1.500 -76.950 1.00 36.16 218 VAL A CA 1
ATOM 1739 C C . VAL A 1 218 ? -4.700 0.975 -76.986 1.00 36.16 218 VAL A C 1
ATOM 1741 O O . VAL A 1 218 ? -3.805 1.743 -76.655 1.00 36.16 218 VAL A O 1
ATOM 1744 N N . GLY A 1 219 ? -4.455 -0.247 -77.512 1.00 32.44 219 GLY A N 1
ATOM 1745 C CA . GLY A 1 219 ? -3.242 -0.636 -78.296 1.00 32.44 219 GLY A CA 1
ATOM 1746 C C . GLY A 1 219 ? -2.167 -1.485 -77.579 1.00 32.44 219 GLY A C 1
ATOM 1747 O O . GLY A 1 219 ? -1.583 -1.008 -76.619 1.00 32.44 219 GLY A O 1
ATOM 1748 N N . ASN A 1 220 ? -2.002 -2.786 -77.903 1.00 33.62 220 ASN A N 1
ATOM 1749 C CA . ASN A 1 220 ? -1.010 -3.400 -78.840 1.00 33.62 220 ASN A CA 1
ATOM 1750 C C . ASN A 1 220 ? 0.463 -3.154 -78.411 1.00 33.62 220 ASN A C 1
ATOM 1752 O O . ASN A 1 220 ? 0.820 -2.001 -78.227 1.00 33.62 220 ASN A O 1
ATOM 1756 N N . THR A 1 221 ? 1.400 -4.102 -78.222 1.00 33.66 221 THR A N 1
ATOM 1757 C CA . THR A 1 221 ? 1.711 -5.440 -78.804 1.00 33.66 221 THR A CA 1
ATOM 1758 C C . THR A 1 221 ? 2.817 -6.149 -77.951 1.00 33.66 221 THR A C 1
ATOM 1760 O O . THR A 1 221 ? 3.314 -5.517 -77.020 1.00 33.66 221 THR A O 1
ATOM 1763 N N . PRO A 1 222 ? 3.188 -7.428 -78.224 1.00 53.78 222 PRO A N 1
ATOM 1764 C CA . PRO A 1 222 ? 4.016 -8.314 -77.375 1.00 53.78 222 PRO A CA 1
ATOM 1765 C C . PRO A 1 222 ? 5.493 -8.472 -77.835 1.00 53.78 222 PRO A C 1
ATOM 1767 O O . PRO A 1 222 ? 5.877 -7.835 -78.806 1.00 53.78 222 PRO A O 1
ATOM 1770 N N . GLU A 1 223 ? 6.231 -9.393 -77.177 1.00 34.09 223 GLU A N 1
ATOM 1771 C CA . GLU A 1 223 ? 7.650 -9.832 -77.362 1.00 34.09 223 GLU A CA 1
ATOM 1772 C C . GLU A 1 223 ? 8.655 -9.090 -76.441 1.00 34.09 223 GLU A C 1
ATOM 1774 O O . GLU A 1 223 ? 8.508 -7.901 -76.210 1.00 34.09 223 GLU A O 1
ATOM 1779 N N . GLU A 1 224 ? 9.652 -9.697 -75.773 1.00 35.69 224 GLU A N 1
ATOM 1780 C CA . GLU A 1 224 ? 10.526 -10.808 -76.173 1.00 35.69 224 GLU A CA 1
ATOM 1781 C C . GLU A 1 224 ? 11.405 -11.317 -74.983 1.00 35.69 224 GLU A C 1
ATOM 1783 O O . GLU A 1 224 ? 11.802 -10.533 -74.126 1.00 35.69 224 GLU A O 1
ATOM 1788 N N . SER A 1 225 ? 11.729 -12.627 -74.995 1.00 35.94 225 SER A N 1
ATOM 1789 C CA . SER A 1 225 ? 12.964 -13.342 -74.534 1.00 35.94 225 SER A CA 1
ATOM 1790 C C . SER A 1 225 ? 13.606 -13.117 -73.136 1.00 35.94 225 SER A C 1
ATOM 1792 O O . SER A 1 225 ? 13.870 -11.996 -72.736 1.00 35.94 225 SER A O 1
ATOM 1794 N N . ARG A 1 226 ? 13.863 -14.130 -72.277 1.00 33.03 226 ARG A N 1
ATOM 1795 C CA . ARG A 1 226 ? 14.744 -15.347 -72.297 1.00 33.03 226 ARG A CA 1
ATOM 1796 C C . ARG A 1 226 ? 16.254 -15.132 -72.003 1.00 33.03 226 ARG A C 1
ATOM 1798 O O . ARG A 1 226 ? 16.903 -14.370 -72.700 1.00 33.03 226 ARG A O 1
ATOM 1805 N N . ALA A 1 227 ? 16.771 -16.016 -71.121 1.00 34.31 227 ALA A N 1
ATOM 1806 C CA . ALA A 1 227 ? 18.172 -16.460 -70.881 1.00 34.31 227 ALA A CA 1
ATOM 1807 C C . ALA A 1 227 ? 19.110 -15.473 -70.139 1.00 34.31 227 ALA A C 1
ATOM 1809 O O . ALA A 1 227 ? 18.942 -14.274 -70.277 1.00 34.31 227 ALA A O 1
ATOM 1810 N N . ALA A 1 228 ? 20.095 -15.843 -69.305 1.00 35.75 228 ALA A N 1
ATOM 1811 C CA . ALA A 1 228 ? 20.862 -17.070 -68.999 1.00 35.75 228 ALA A CA 1
ATOM 1812 C C . ALA A 1 228 ? 21.326 -16.982 -67.510 1.00 35.75 228 ALA A C 1
ATOM 1814 O O . ALA A 1 228 ? 21.419 -15.878 -66.985 1.00 35.75 228 ALA A O 1
ATOM 1815 N N . ALA A 1 229 ? 21.460 -18.019 -66.674 1.00 34.50 229 ALA A N 1
ATOM 1816 C CA . ALA A 1 229 ? 22.276 -19.242 -66.705 1.00 34.50 229 ALA A CA 1
ATOM 1817 C C . ALA A 1 229 ? 23.811 -19.027 -66.695 1.00 34.50 229 ALA A C 1
ATOM 1819 O O . ALA A 1 229 ? 24.372 -18.497 -67.643 1.00 34.50 229 ALA A O 1
ATOM 1820 N N . GLU A 1 230 ? 24.418 -19.550 -65.618 1.00 33.09 230 GLU A N 1
ATOM 1821 C CA . GLU A 1 230 ? 25.794 -20.056 -65.452 1.00 33.09 230 GLU A CA 1
ATOM 1822 C C . GLU A 1 230 ? 27.002 -19.104 -65.488 1.00 33.09 230 GLU A C 1
ATOM 1824 O O . GLU A 1 230 ? 27.402 -18.611 -66.531 1.00 33.09 230 GLU A O 1
ATOM 1829 N N . THR A 1 231 ? 27.717 -19.053 -64.354 1.00 34.78 231 THR A N 1
ATOM 1830 C CA . THR A 1 231 ? 29.154 -19.393 -64.317 1.00 34.78 231 THR A CA 1
ATOM 1831 C C . THR A 1 231 ? 29.538 -19.906 -62.929 1.00 34.78 231 THR A C 1
ATOM 1833 O O . THR A 1 231 ? 29.370 -19.220 -61.923 1.00 34.78 231 THR A O 1
ATOM 1836 N N . ALA A 1 232 ? 30.043 -21.137 -62.910 1.00 35.00 232 ALA A N 1
ATOM 1837 C CA . ALA A 1 232 ? 30.744 -21.789 -61.812 1.00 35.00 232 ALA A CA 1
ATOM 1838 C C . ALA A 1 232 ? 32.266 -21.560 -61.922 1.00 35.00 232 ALA A C 1
ATOM 1840 O O . ALA A 1 232 ? 32.726 -21.143 -62.985 1.00 35.00 232 ALA A O 1
ATOM 1841 N N . ALA A 1 233 ? 32.990 -21.930 -60.848 1.00 32.53 233 ALA A N 1
ATOM 1842 C CA . ALA A 1 233 ? 34.448 -22.152 -60.676 1.00 32.53 233 ALA A CA 1
ATOM 1843 C C . ALA A 1 233 ? 35.018 -21.276 -59.532 1.00 32.53 233 ALA A C 1
ATOM 1845 O O . ALA A 1 233 ? 34.706 -20.096 -59.469 1.00 32.53 233 ALA A O 1
ATOM 1846 N N . THR A 1 234 ? 35.852 -21.715 -58.578 1.00 32.50 234 THR A N 1
ATOM 1847 C CA . THR A 1 234 ? 36.618 -22.961 -58.351 1.00 32.50 234 THR A CA 1
ATOM 1848 C C . THR A 1 234 ? 37.343 -22.848 -56.987 1.00 32.50 234 THR A C 1
ATOM 1850 O O . THR A 1 234 ? 37.977 -21.822 -56.781 1.00 32.50 234 THR A O 1
ATOM 1853 N N . HIS A 1 235 ? 37.291 -23.911 -56.154 1.00 35.94 235 HIS A N 1
ATOM 1854 C CA . HIS A 1 235 ? 38.338 -24.521 -55.272 1.00 35.94 235 HIS A CA 1
ATOM 1855 C C . HIS A 1 235 ? 39.218 -23.690 -54.279 1.00 35.94 235 HIS A C 1
ATOM 1857 O O . HIS A 1 235 ? 39.358 -22.487 -54.464 1.00 35.94 235 HIS A O 1
ATOM 1863 N N . PRO A 1 236 ? 39.929 -24.308 -53.284 1.00 54.88 236 PRO A N 1
ATOM 1864 C CA . PRO A 1 236 ? 39.978 -25.731 -52.875 1.00 54.88 236 PRO A CA 1
ATOM 1865 C C . PRO A 1 236 ? 39.906 -26.053 -51.348 1.00 54.88 236 PRO A C 1
ATOM 1867 O O . PRO A 1 236 ? 40.087 -25.203 -50.480 1.00 54.88 236 PRO A O 1
ATOM 1870 N N . GLU A 1 237 ? 39.678 -27.352 -51.079 1.00 34.16 237 GLU A N 1
ATOM 1871 C CA . GLU A 1 237 ? 40.346 -28.254 -50.101 1.00 34.16 237 GLU A CA 1
ATOM 1872 C C . GLU A 1 237 ? 41.703 -27.768 -49.534 1.00 34.16 237 GLU A C 1
ATOM 1874 O O . GLU A 1 237 ? 42.446 -27.082 -50.221 1.00 34.16 237 GLU A O 1
ATOM 1879 N N . ALA A 1 238 ? 42.211 -28.144 -48.357 1.00 34.12 238 ALA A N 1
ATOM 1880 C CA . ALA A 1 238 ? 41.882 -29.121 -47.318 1.00 34.12 238 ALA A CA 1
ATOM 1881 C C . ALA A 1 238 ? 42.744 -28.781 -46.079 1.00 34.12 238 ALA A C 1
ATOM 1883 O O . ALA A 1 238 ? 43.804 -28.181 -46.237 1.00 34.12 238 ALA A O 1
ATOM 1884 N N . GLN A 1 239 ? 42.364 -29.239 -44.881 1.00 36.41 239 GLN A N 1
ATOM 1885 C CA . GLN A 1 239 ? 43.251 -30.038 -44.015 1.00 36.41 239 GLN A CA 1
ATOM 1886 C C . GLN A 1 239 ? 42.543 -30.467 -42.726 1.00 36.41 239 GLN A C 1
ATOM 1888 O O . GLN A 1 239 ? 42.011 -29.665 -41.965 1.00 36.41 239 GLN A O 1
ATOM 1893 N N . ALA A 1 240 ? 42.574 -31.778 -42.509 1.00 37.09 240 ALA A N 1
ATOM 1894 C CA . ALA A 1 240 ? 42.183 -32.467 -41.297 1.00 37.09 240 ALA A CA 1
ATOM 1895 C C . ALA A 1 240 ? 43.398 -32.642 -40.375 1.00 37.09 240 ALA A C 1
ATOM 1897 O O . ALA A 1 240 ? 44.448 -33.070 -40.844 1.00 37.09 240 ALA A O 1
ATOM 1898 N N . VAL A 1 241 ? 43.217 -32.404 -39.074 1.00 37.97 241 VAL A N 1
ATOM 1899 C CA . VAL A 1 241 ? 44.005 -32.960 -37.954 1.00 37.97 241 VAL A CA 1
ATOM 1900 C C . VAL A 1 241 ? 43.022 -33.030 -36.771 1.00 37.97 241 VAL A C 1
ATOM 1902 O O . VAL A 1 241 ? 42.418 -32.017 -36.444 1.00 37.97 241 VAL A O 1
ATOM 1905 N N . GLY A 1 242 ? 42.584 -34.220 -36.333 1.00 29.62 242 GLY A N 1
ATOM 1906 C CA . GLY A 1 242 ? 43.085 -34.918 -35.129 1.00 29.62 242 GLY A CA 1
ATOM 1907 C C . GLY A 1 242 ? 42.572 -34.253 -33.837 1.00 29.62 242 GLY A C 1
ATOM 1908 O O . GLY A 1 242 ? 42.734 -33.058 -33.679 1.00 29.62 242 GLY A O 1
ATOM 1909 N N . GLY A 1 243 ? 41.937 -34.879 -32.847 1.00 28.88 243 GLY A N 1
ATOM 1910 C CA . GLY A 1 243 ? 41.808 -36.267 -32.409 1.00 28.88 243 GLY A CA 1
ATOM 1911 C C . GLY A 1 243 ? 41.710 -36.248 -30.865 1.00 28.88 243 GLY A C 1
ATOM 1912 O O . GLY A 1 243 ? 42.428 -35.476 -30.242 1.00 28.88 243 GLY A O 1
ATOM 1913 N N . GLY A 1 244 ? 40.851 -37.087 -30.262 1.00 29.59 244 GLY A N 1
ATOM 1914 C CA . GLY A 1 244 ? 40.762 -37.335 -28.800 1.00 29.59 244 GLY A CA 1
ATOM 1915 C C . GLY A 1 244 ? 40.110 -36.198 -27.987 1.00 29.59 244 GLY A C 1
ATOM 1916 O O . GLY A 1 244 ? 40.232 -35.041 -28.336 1.00 29.59 244 GLY A O 1
ATOM 1917 N N . HIS A 1 245 ? 39.357 -36.388 -26.905 1.00 33.69 245 HIS A N 1
ATOM 1918 C CA . HIS A 1 245 ? 39.218 -37.499 -25.975 1.00 33.69 245 HIS A CA 1
ATOM 1919 C C . HIS A 1 245 ? 37.790 -37.495 -25.404 1.00 33.69 245 HIS A C 1
ATOM 1921 O O . HIS A 1 245 ? 37.242 -36.455 -25.046 1.00 33.69 245 HIS A O 1
ATOM 1927 N N . ARG A 1 246 ? 37.204 -38.688 -25.304 1.00 38.94 246 ARG A N 1
ATOM 1928 C CA . ARG A 1 246 ? 35.958 -38.985 -24.595 1.00 38.94 246 ARG A CA 1
ATOM 1929 C C . ARG A 1 246 ? 36.366 -39.488 -23.209 1.00 38.94 246 ARG A C 1
ATOM 1931 O O . ARG A 1 246 ? 36.981 -40.548 -23.137 1.00 38.94 246 ARG A O 1
ATOM 1938 N N . GLU A 1 247 ? 36.030 -38.772 -22.141 1.00 35.19 247 GLU A N 1
ATOM 1939 C CA . GLU A 1 247 ? 36.104 -39.311 -20.779 1.00 35.19 247 GLU A CA 1
ATOM 1940 C C . GLU A 1 247 ? 34.706 -39.385 -20.170 1.00 35.19 247 GLU A C 1
ATOM 1942 O O . GLU A 1 247 ? 34.025 -38.390 -19.931 1.00 35.19 247 GLU A O 1
ATOM 1947 N N . HIS A 1 248 ? 34.281 -40.630 -19.968 1.00 37.16 248 HIS A N 1
ATOM 1948 C CA . HIS A 1 248 ? 33.193 -41.021 -19.095 1.00 37.16 248 HIS A CA 1
ATOM 1949 C C . HIS A 1 248 ? 33.685 -40.960 -17.649 1.00 37.16 248 HIS A C 1
ATOM 1951 O O . HIS A 1 248 ? 34.505 -41.784 -17.251 1.00 37.16 248 HIS A O 1
ATOM 1957 N N . THR A 1 249 ? 33.114 -40.081 -16.831 1.00 37.25 249 THR A N 1
ATOM 1958 C CA . THR A 1 249 ? 33.169 -40.213 -15.372 1.00 37.25 249 THR A CA 1
ATOM 1959 C C . THR A 1 249 ? 31.788 -40.578 -14.846 1.00 37.25 249 THR A C 1
ATOM 1961 O O . THR A 1 249 ? 30.825 -39.816 -14.859 1.00 37.25 249 THR A O 1
ATOM 1964 N N . ARG A 1 250 ? 31.709 -41.843 -14.440 1.00 34.88 250 ARG A N 1
ATOM 1965 C CA . ARG A 1 250 ? 30.582 -42.520 -13.812 1.00 34.88 250 ARG A CA 1
ATOM 1966 C C . ARG A 1 250 ? 30.719 -42.280 -12.306 1.00 34.88 250 ARG A C 1
ATOM 1968 O O . ARG A 1 250 ? 31.534 -42.926 -11.658 1.00 34.88 250 ARG A O 1
ATOM 1975 N N . GLY A 1 251 ? 29.980 -41.312 -11.771 1.00 31.41 251 GLY A N 1
ATOM 1976 C CA . GLY A 1 251 ? 29.933 -41.018 -10.337 1.00 31.41 251 GLY A CA 1
ATOM 1977 C C . GLY A 1 251 ? 28.765 -41.737 -9.669 1.00 31.41 251 GLY A C 1
ATOM 1978 O O . GLY A 1 251 ? 27.612 -41.376 -9.885 1.00 31.41 251 GLY A O 1
ATOM 1979 N N . HIS A 1 252 ? 29.070 -42.763 -8.876 1.00 38.22 252 HIS A N 1
ATOM 1980 C CA . HIS A 1 252 ? 28.155 -43.377 -7.918 1.00 38.22 252 HIS A CA 1
ATOM 1981 C C . HIS A 1 252 ? 27.776 -42.362 -6.830 1.00 38.22 252 HIS A C 1
ATOM 1983 O O . HIS A 1 252 ? 28.652 -41.919 -6.093 1.00 38.22 252 HIS A O 1
ATOM 1989 N N . HIS A 1 253 ? 26.483 -42.066 -6.668 1.00 35.34 253 HIS A N 1
ATOM 1990 C CA . HIS A 1 253 ? 25.964 -41.484 -5.431 1.00 35.34 253 HIS A CA 1
ATOM 1991 C C . HIS A 1 253 ? 25.012 -42.465 -4.747 1.00 35.34 253 HIS A C 1
ATOM 1993 O O . HIS A 1 253 ? 23.993 -42.873 -5.301 1.00 35.34 253 HIS A O 1
ATOM 1999 N N . GLN A 1 254 ? 25.417 -42.857 -3.540 1.00 31.41 254 GLN A N 1
ATOM 2000 C CA . GLN A 1 254 ? 24.634 -43.587 -2.555 1.00 31.41 254 GLN A CA 1
ATOM 2001 C C . GLN A 1 254 ? 23.438 -42.738 -2.118 1.00 31.41 254 GLN A C 1
ATOM 2003 O O . GLN A 1 254 ? 23.591 -41.603 -1.672 1.00 31.41 254 GLN A O 1
ATOM 2008 N N . THR A 1 255 ? 22.248 -43.311 -2.242 1.00 30.36 255 THR A N 1
ATOM 2009 C CA . THR A 1 255 ? 20.999 -42.793 -1.688 1.00 30.36 255 THR A CA 1
ATOM 2010 C C . THR A 1 255 ? 20.908 -43.170 -0.211 1.00 30.36 255 THR A C 1
ATOM 2012 O O . THR A 1 255 ? 20.795 -44.351 0.118 1.00 30.36 255 THR A O 1
ATOM 2015 N N . HIS A 1 256 ? 20.943 -42.172 0.674 1.00 36.06 256 HIS A N 1
ATOM 2016 C CA . HIS A 1 256 ? 20.481 -42.312 2.054 1.00 36.06 256 HIS A CA 1
ATOM 2017 C C . HIS A 1 256 ? 18.951 -42.244 2.082 1.00 36.06 256 HIS A C 1
ATOM 2019 O O . HIS A 1 256 ? 18.354 -41.332 1.512 1.00 36.06 256 HIS A O 1
ATOM 2025 N N . GLY A 1 257 ? 18.336 -43.242 2.717 1.00 29.28 257 GLY A N 1
ATOM 2026 C CA . GLY A 1 257 ? 16.893 -43.359 2.879 1.00 29.28 257 GLY A CA 1
ATOM 2027 C C . GLY A 1 257 ? 16.322 -42.428 3.948 1.00 29.28 257 GLY A C 1
ATOM 2028 O O . GLY A 1 257 ? 16.964 -42.156 4.958 1.00 29.28 257 GLY A O 1
ATOM 2029 N N . TYR A 1 258 ? 15.082 -42.008 3.713 1.00 30.36 258 TYR A N 1
ATOM 2030 C CA . TYR A 1 258 ? 14.120 -41.539 4.709 1.00 30.36 258 TYR A CA 1
ATOM 2031 C C . TYR A 1 258 ? 12.744 -42.142 4.367 1.00 30.36 258 TYR A C 1
ATOM 2033 O O . TYR A 1 258 ? 12.535 -42.544 3.219 1.00 30.36 258 TYR A O 1
ATOM 2041 N N . PRO A 1 259 ? 11.857 -42.308 5.364 1.00 43.69 259 PRO A N 1
ATOM 2042 C CA . PRO A 1 259 ? 10.868 -43.376 5.381 1.00 43.69 259 PRO A CA 1
ATOM 2043 C C . PRO A 1 259 ? 9.572 -43.047 4.635 1.00 43.69 259 PRO A C 1
ATOM 2045 O O . PRO A 1 259 ? 9.184 -41.890 4.480 1.00 43.69 259 PRO A O 1
ATOM 2048 N N . ASP A 1 260 ? 8.913 -44.132 4.227 1.00 34.19 260 ASP A N 1
ATOM 2049 C CA . ASP A 1 260 ? 7.592 -44.212 3.610 1.00 34.19 260 ASP A CA 1
ATOM 2050 C C . ASP A 1 260 ? 6.533 -43.370 4.337 1.00 34.19 260 ASP A C 1
ATOM 2052 O O . ASP A 1 260 ? 6.143 -43.663 5.469 1.00 34.19 260 ASP A O 1
ATOM 2056 N N . ALA A 1 261 ? 5.997 -42.373 3.630 1.00 35.78 261 ALA A N 1
ATOM 2057 C CA . ALA A 1 261 ? 4.727 -41.751 3.967 1.00 35.78 261 ALA A CA 1
ATOM 2058 C C . ALA A 1 261 ? 3.601 -42.431 3.173 1.00 35.78 261 ALA A C 1
ATOM 2060 O O . ALA A 1 261 ? 3.594 -42.476 1.942 1.00 35.78 261 ALA A O 1
ATOM 2061 N N . ALA A 1 262 ? 2.672 -42.984 3.945 1.00 34.28 262 ALA A N 1
ATOM 2062 C CA . ALA A 1 262 ? 1.468 -43.705 3.576 1.00 34.28 262 ALA A CA 1
ATOM 2063 C C . ALA A 1 262 ? 0.728 -43.184 2.329 1.00 34.28 262 ALA A C 1
ATOM 2065 O O . ALA A 1 262 ? 0.331 -42.024 2.230 1.00 34.28 262 ALA A O 1
ATOM 2066 N N . LYS A 1 263 ? 0.433 -44.122 1.422 1.00 34.66 263 LYS A N 1
ATOM 2067 C CA . LYS A 1 263 ? -0.621 -44.003 0.411 1.00 34.66 263 LYS A CA 1
ATOM 2068 C C . LYS A 1 263 ? -1.979 -43.954 1.113 1.00 34.66 263 LYS A C 1
ATOM 2070 O O . LYS A 1 263 ? -2.413 -44.961 1.667 1.00 34.66 263 LYS A O 1
ATOM 2075 N N . ALA A 1 264 ? -2.656 -42.811 1.052 1.00 34.19 264 ALA A N 1
ATOM 2076 C CA . ALA A 1 264 ? -4.078 -42.720 1.350 1.00 34.19 264 ALA A CA 1
ATOM 2077 C C . ALA A 1 264 ? -4.884 -42.907 0.056 1.00 34.19 264 ALA A C 1
ATOM 2079 O O . ALA A 1 264 ? -4.643 -42.250 -0.957 1.00 34.19 264 ALA A O 1
ATOM 2080 N N . ASN A 1 265 ? -5.806 -43.863 0.117 1.00 30.22 265 ASN A N 1
ATOM 2081 C CA . ASN A 1 265 ? -6.727 -44.267 -0.934 1.00 30.22 265 ASN A CA 1
ATOM 2082 C C . ASN A 1 265 ? -7.654 -43.117 -1.349 1.00 30.22 265 ASN A C 1
ATOM 2084 O O . ASN A 1 265 ? -8.351 -42.551 -0.512 1.00 30.22 265 ASN A O 1
ATOM 2088 N N . PHE A 1 266 ? -7.728 -42.840 -2.652 1.00 30.52 266 PHE A N 1
ATOM 2089 C CA . PHE A 1 266 ? -8.852 -42.118 -3.244 1.00 30.52 266 PHE A CA 1
ATOM 2090 C C . PHE A 1 266 ? -9.896 -43.154 -3.676 1.00 30.52 266 PHE A C 1
ATOM 2092 O O . PHE A 1 266 ? -9.764 -43.793 -4.722 1.00 30.52 266 PHE A O 1
ATOM 2099 N N . GLU A 1 267 ? -10.901 -43.365 -2.828 1.00 32.16 267 GLU A N 1
ATOM 2100 C CA . GLU A 1 267 ? -12.084 -44.156 -3.156 1.00 32.16 267 GLU A CA 1
ATOM 2101 C C . GLU A 1 267 ? -13.100 -43.340 -3.969 1.00 32.16 267 GLU A C 1
ATOM 2103 O O . GLU A 1 267 ? -13.412 -42.186 -3.688 1.00 32.16 267 GLU A O 1
ATOM 2108 N N . ALA A 1 268 ? -13.567 -44.024 -5.009 1.00 34.47 268 ALA A N 1
ATOM 2109 C CA . ALA A 1 268 ? -14.665 -43.800 -5.937 1.00 34.47 268 ALA A CA 1
ATOM 2110 C C . ALA A 1 268 ? -15.800 -42.818 -5.565 1.00 34.47 268 ALA A C 1
ATOM 2112 O O . ALA A 1 268 ? -16.437 -42.914 -4.520 1.00 34.47 268 ALA A O 1
ATOM 2113 N N . GLN A 1 269 ? -16.206 -42.037 -6.573 1.00 33.16 269 GLN A N 1
ATOM 2114 C CA . GLN A 1 269 ? -17.588 -41.580 -6.757 1.00 33.16 269 GLN A CA 1
ATOM 2115 C C . GLN A 1 269 ? -18.117 -41.962 -8.159 1.00 33.16 269 GLN A C 1
ATOM 2117 O O . GLN A 1 269 ? -17.327 -42.313 -9.040 1.00 33.16 269 GLN A O 1
ATOM 2122 N N . PRO A 1 270 ? -19.451 -42.035 -8.341 1.00 42.59 270 PRO A N 1
ATOM 2123 C CA . PRO A 1 270 ? -20.093 -43.089 -9.120 1.00 42.59 270 PRO A CA 1
ATOM 2124 C C . PRO A 1 270 ? -20.253 -42.783 -10.613 1.00 42.59 270 PRO A C 1
ATOM 2126 O O . PRO A 1 270 ? -20.382 -41.643 -11.052 1.00 42.59 270 PRO A O 1
ATOM 2129 N N . LYS A 1 271 ? -20.318 -43.873 -11.386 1.00 38.59 271 LYS A N 1
ATOM 2130 C CA . LYS A 1 271 ? -20.669 -43.904 -12.808 1.00 38.59 271 LYS A CA 1
ATOM 2131 C C . LYS A 1 271 ? -22.126 -43.471 -13.014 1.00 38.59 271 LYS A C 1
ATOM 2133 O O . LYS A 1 271 ? -23.036 -44.160 -12.559 1.00 38.59 271 LYS A O 1
ATOM 2138 N N . GLY A 1 272 ? -22.332 -42.396 -13.770 1.00 36.16 272 GLY A N 1
ATOM 2139 C CA . GLY A 1 272 ? -23.586 -42.104 -14.470 1.00 36.16 272 GLY A CA 1
ATOM 2140 C C . GLY A 1 272 ? -23.475 -42.504 -15.952 1.00 36.16 272 GLY A C 1
ATOM 2141 O O . GLY A 1 272 ? -22.407 -42.312 -16.538 1.00 36.16 272 GLY A O 1
ATOM 2142 N N . PRO A 1 273 ? -24.519 -43.090 -16.568 1.00 45.78 273 PRO A N 1
ATOM 2143 C CA . PRO A 1 273 ? -24.482 -43.547 -17.951 1.00 45.78 273 PRO A CA 1
ATOM 2144 C C . PRO A 1 273 ? -24.916 -42.426 -18.903 1.00 45.78 273 PRO A C 1
ATOM 2146 O O . PRO A 1 273 ? -25.882 -41.715 -18.641 1.00 45.78 273 PRO A O 1
ATOM 2149 N N . GLY A 1 274 ? -24.238 -42.292 -20.039 1.00 32.59 274 GLY A N 1
ATOM 2150 C CA . GLY A 1 274 ? -24.659 -41.345 -21.069 1.00 32.59 274 GLY A CA 1
ATOM 2151 C C . GLY A 1 274 ? -23.656 -41.245 -22.201 1.00 32.59 274 GLY A C 1
ATOM 2152 O O . GLY A 1 274 ? -22.886 -40.295 -22.268 1.00 32.59 274 GLY A O 1
ATOM 2153 N N . GLY A 1 275 ? -23.644 -42.258 -23.066 1.00 40.81 275 GLY A N 1
ATOM 2154 C CA . GLY A 1 275 ? -22.877 -42.236 -24.303 1.00 40.81 275 GLY A CA 1
ATOM 2155 C C . GLY A 1 275 ? -23.387 -41.150 -25.248 1.00 40.81 275 GLY A C 1
ATOM 2156 O O . GLY A 1 275 ? -24.563 -41.122 -25.597 1.00 40.81 275 GLY A O 1
ATOM 2157 N N . GLY A 1 276 ? -22.473 -40.291 -25.683 1.00 30.33 276 GLY A N 1
ATOM 2158 C CA . GLY A 1 276 ? -22.639 -39.408 -26.827 1.00 30.33 276 GLY A CA 1
ATOM 2159 C C . GLY A 1 276 ? -21.314 -39.364 -27.572 1.00 30.33 276 GLY A C 1
ATOM 2160 O O . GLY A 1 276 ? -20.355 -38.767 -27.089 1.00 30.33 276 GLY A O 1
ATOM 2161 N N . MET A 1 277 ? -21.247 -40.058 -28.710 1.00 39.78 277 MET A N 1
ATOM 2162 C CA . MET A 1 277 ? -20.187 -39.872 -29.698 1.00 39.78 277 MET A CA 1
ATOM 2163 C C . MET A 1 277 ? -20.197 -38.404 -30.126 1.00 39.78 277 MET A C 1
ATOM 2165 O O . MET A 1 277 ? -21.195 -37.939 -30.667 1.00 39.78 277 MET A O 1
ATOM 2169 N N . TYR A 1 278 ? -19.093 -37.696 -29.900 1.00 34.66 278 TYR A N 1
ATOM 2170 C CA . TYR A 1 278 ? -18.837 -36.414 -30.541 1.00 34.66 278 TYR A CA 1
ATOM 2171 C C . TYR A 1 278 ? -17.550 -36.512 -31.344 1.00 34.66 278 TYR A C 1
ATOM 2173 O O . TYR A 1 278 ? -16.509 -36.953 -30.856 1.00 34.66 278 TYR A O 1
ATOM 2181 N N . GLU A 1 279 ? -17.696 -36.132 -32.604 1.00 39.53 279 GLU A N 1
ATOM 2182 C CA . GLU A 1 279 ? -16.685 -36.068 -33.640 1.00 39.53 279 GLU A CA 1
ATOM 2183 C C . GLU A 1 279 ? -15.507 -35.181 -33.217 1.00 39.53 279 GLU A C 1
ATOM 2185 O O . GLU A 1 279 ? -15.668 -34.090 -32.663 1.00 39.53 279 GLU A O 1
ATOM 2190 N N . ALA A 1 280 ? -14.300 -35.667 -33.499 1.00 41.84 280 ALA A N 1
ATOM 2191 C CA . ALA A 1 280 ? -13.070 -34.904 -33.392 1.00 41.84 280 ALA A CA 1
ATOM 2192 C C . ALA A 1 280 ? -12.959 -33.971 -34.610 1.00 41.84 280 ALA A C 1
ATOM 2194 O O . ALA A 1 280 ? -12.460 -34.372 -35.658 1.00 41.84 280 ALA A O 1
ATOM 2195 N N . GLY A 1 281 ? -13.452 -32.740 -34.473 1.00 41.12 281 GLY A N 1
ATOM 2196 C CA . GLY A 1 281 ? -13.304 -31.679 -35.470 1.00 41.12 281 GLY A CA 1
ATOM 2197 C C . GLY A 1 281 ? -13.085 -30.315 -34.810 1.00 41.12 281 GLY A C 1
ATOM 2198 O O . GLY A 1 281 ? -13.913 -29.865 -34.023 1.00 41.12 281 GLY A O 1
ATOM 2199 N N . ASP A 1 282 ? -11.948 -29.686 -35.116 1.00 45.03 282 ASP A N 1
ATOM 2200 C CA . ASP A 1 282 ? -11.677 -28.240 -35.051 1.00 45.03 282 ASP A CA 1
ATOM 2201 C C . ASP A 1 282 ? -12.083 -27.459 -33.782 1.00 45.03 282 ASP A C 1
ATOM 2203 O O . ASP A 1 282 ? -12.805 -26.463 -33.837 1.00 45.03 282 ASP A O 1
ATOM 2207 N N . LYS A 1 283 ? -11.527 -27.830 -32.620 1.00 38.97 283 LYS A N 1
ATOM 2208 C CA . LYS A 1 283 ? -11.641 -27.048 -31.365 1.00 38.97 283 LYS A CA 1
ATOM 2209 C C . LYS A 1 283 ? -10.431 -26.167 -31.021 1.00 38.97 283 LYS A C 1
ATOM 2211 O O . LYS A 1 283 ? -10.334 -25.692 -29.895 1.00 38.97 283 LYS A O 1
ATOM 2216 N N . GLU A 1 284 ? -9.533 -25.886 -31.963 1.00 46.41 284 GLU A N 1
ATOM 2217 C CA . GLU A 1 284 ? -8.373 -25.013 -31.693 1.00 46.41 284 GLU A CA 1
ATOM 2218 C C . GLU A 1 284 ? -8.640 -23.510 -31.914 1.00 46.41 284 GLU A C 1
ATOM 2220 O O . GLU A 1 284 ? -7.822 -22.684 -31.525 1.00 46.41 284 GLU A O 1
ATOM 2225 N N . LYS A 1 285 ? -9.799 -23.115 -32.465 1.00 48.22 285 LYS A N 1
ATOM 2226 C CA . LYS A 1 285 ? -10.081 -21.704 -32.814 1.00 48.22 285 LYS A CA 1
ATOM 2227 C C . LYS A 1 285 ? -10.891 -20.889 -31.796 1.00 48.22 285 LYS A C 1
ATOM 2229 O O . LYS A 1 285 ? -11.137 -19.720 -32.054 1.00 48.22 285 LYS A O 1
ATOM 2234 N N . ASN A 1 286 ? -11.290 -21.453 -30.651 1.00 41.12 286 ASN A N 1
ATOM 2235 C CA . ASN A 1 286 ? -12.130 -20.739 -29.664 1.00 41.12 286 ASN A CA 1
ATOM 2236 C C . ASN A 1 286 ? -11.500 -20.566 -28.268 1.00 41.12 286 ASN A C 1
ATOM 2238 O O . ASN A 1 286 ? -12.172 -20.117 -27.345 1.00 41.12 286 ASN A O 1
ATOM 2242 N N . LEU A 1 287 ? -10.207 -20.867 -28.104 1.00 48.03 287 LEU A N 1
ATOM 2243 C CA . LEU A 1 287 ? -9.471 -20.622 -26.851 1.00 48.03 287 LEU A CA 1
ATOM 2244 C C . LEU A 1 287 ? -9.005 -19.160 -26.677 1.00 48.03 287 LEU A C 1
ATOM 2246 O O . LEU A 1 287 ? -8.438 -18.823 -25.641 1.00 48.03 287 LEU A O 1
ATOM 2250 N N . GLU A 1 288 ? -9.257 -18.275 -27.648 1.00 49.66 288 GLU A N 1
ATOM 2251 C CA . GLU A 1 288 ? -8.898 -16.849 -27.548 1.00 49.66 288 GLU A CA 1
ATOM 2252 C C . GLU A 1 288 ? -9.887 -16.010 -26.712 1.00 49.66 288 GLU A C 1
ATOM 2254 O O . GLU A 1 288 ? -9.573 -14.871 -26.376 1.00 49.66 288 GLU A O 1
ATOM 2259 N N . ALA A 1 289 ? -11.052 -16.550 -26.330 1.00 47.91 289 ALA A N 1
ATOM 2260 C CA . ALA A 1 289 ? -12.154 -15.751 -25.782 1.00 47.91 289 ALA A CA 1
ATOM 2261 C C . ALA A 1 289 ? -12.153 -15.524 -24.252 1.00 47.91 289 ALA A C 1
ATOM 2263 O O . ALA A 1 289 ? -12.941 -14.705 -23.790 1.00 47.91 289 ALA A O 1
ATOM 2264 N N . ASP A 1 290 ? -11.297 -16.187 -23.462 1.00 47.28 290 ASP A N 1
ATOM 2265 C CA . ASP A 1 290 ? -11.353 -16.095 -21.981 1.00 47.28 290 ASP A CA 1
ATOM 2266 C C . ASP A 1 290 ? -10.029 -15.671 -21.318 1.00 47.28 290 ASP A C 1
ATOM 2268 O O . ASP A 1 290 ? -9.788 -15.882 -20.130 1.00 47.28 290 ASP A O 1
ATOM 2272 N N . MET A 1 291 ? -9.119 -15.066 -22.085 1.00 49.47 291 MET A N 1
ATOM 2273 C CA . MET A 1 291 ? -7.841 -14.599 -21.549 1.00 49.47 291 MET A CA 1
ATOM 2274 C C . MET A 1 291 ? -7.901 -13.097 -21.285 1.00 49.47 291 MET A C 1
ATOM 2276 O O . MET A 1 291 ? -7.668 -12.281 -22.170 1.00 49.47 291 MET A O 1
ATOM 2280 N N . GLY A 1 292 ? -8.248 -12.798 -20.033 1.00 50.22 292 GLY A N 1
ATOM 2281 C CA . GLY A 1 292 ? -8.380 -11.503 -19.377 1.00 50.22 292 GLY A CA 1
ATOM 2282 C C . GLY A 1 292 ? -7.756 -10.268 -20.027 1.00 50.22 292 GLY A C 1
ATOM 2283 O O . GLY A 1 292 ? -6.586 -10.247 -20.411 1.00 50.22 292 GLY A O 1
ATOM 2284 N N . SER A 1 293 ? -8.538 -9.187 -20.048 1.00 50.44 293 SER A N 1
ATOM 2285 C CA . SER A 1 293 ? -8.080 -7.840 -20.387 1.00 50.44 293 SER A CA 1
ATOM 2286 C C . SER A 1 293 ? -6.943 -7.371 -19.459 1.00 50.44 293 SER A C 1
ATOM 2288 O O . SER A 1 293 ? -6.755 -7.920 -18.369 1.00 50.44 293 SER A O 1
ATOM 2290 N N . PRO A 1 294 ? -6.155 -6.349 -19.847 1.00 45.56 294 PRO A N 1
ATOM 2291 C CA . PRO A 1 294 ? -5.249 -5.668 -18.924 1.00 45.56 294 PRO A CA 1
ATOM 2292 C C . PRO A 1 294 ? -6.019 -5.232 -17.667 1.00 45.56 294 PRO A C 1
ATOM 2294 O O . PRO A 1 294 ? -6.862 -4.344 -17.729 1.00 45.56 294 PRO A O 1
ATOM 2297 N N . GLY A 1 295 ? -5.770 -5.910 -16.544 1.00 55.72 295 GLY A N 1
ATOM 2298 C CA . GLY A 1 295 ? -6.572 -5.768 -15.325 1.00 55.72 295 GLY A CA 1
ATOM 2299 C C . GLY A 1 295 ? -7.359 -7.015 -14.908 1.00 55.72 295 GLY A C 1
ATOM 2300 O O . GLY A 1 295 ? -8.077 -6.964 -13.914 1.00 55.72 295 GLY A O 1
ATOM 2301 N N . ASP A 1 296 ? -7.219 -8.150 -15.597 1.00 69.12 296 ASP A N 1
ATOM 2302 C CA . ASP A 1 296 ? -7.699 -9.431 -15.078 1.00 69.12 296 ASP A CA 1
ATOM 2303 C C . ASP A 1 296 ? -6.773 -9.924 -13.961 1.00 69.12 296 ASP A C 1
ATOM 2305 O O . ASP A 1 296 ? -5.780 -10.626 -14.169 1.00 69.12 296 ASP A O 1
ATOM 2309 N N . PHE A 1 297 ? -7.112 -9.514 -12.744 1.00 69.12 297 PHE A N 1
ATOM 2310 C CA . PHE A 1 297 ? -6.419 -9.895 -11.520 1.00 69.12 297 PHE A CA 1
ATOM 2311 C C . PHE A 1 297 ? -6.950 -11.204 -10.927 1.00 69.12 297 PHE A C 1
ATOM 2313 O O . PHE A 1 297 ? -6.832 -11.417 -9.720 1.00 69.12 297 PHE A O 1
ATOM 2320 N N . ARG A 1 298 ? -7.560 -12.079 -11.735 1.00 79.00 298 ARG A N 1
ATOM 2321 C CA . ARG A 1 298 ? -7.932 -13.427 -11.303 1.00 79.00 298 ARG A CA 1
ATOM 2322 C C . ARG A 1 298 ? -6.721 -14.363 -11.325 1.00 79.00 298 ARG A C 1
ATOM 2324 O O . ARG A 1 298 ? -5.636 -14.065 -11.830 1.00 79.00 298 ARG A O 1
ATOM 2331 N N . PHE A 1 299 ? -6.915 -15.511 -10.701 1.00 82.25 299 PHE A N 1
ATOM 2332 C CA . PHE A 1 299 ? -5.992 -16.626 -10.795 1.00 82.25 299 PHE A CA 1
ATOM 2333 C C . PHE A 1 299 ? -6.168 -17.350 -12.131 1.00 82.25 299 PHE A C 1
ATOM 2335 O O . PHE A 1 299 ? -7.292 -17.454 -12.621 1.00 82.25 299 PHE A O 1
ATOM 2342 N N . SER A 1 300 ? -5.070 -17.869 -12.683 1.00 89.69 300 SER A N 1
ATOM 2343 C CA . SER A 1 300 ? -5.162 -18.845 -13.771 1.00 89.69 300 SER A CA 1
ATOM 2344 C C . SER A 1 300 ? -5.525 -20.224 -13.222 1.00 89.69 300 SER A C 1
ATOM 2346 O O . SER A 1 300 ? -5.502 -20.457 -12.013 1.00 89.69 300 SER A O 1
ATOM 2348 N N . ASP A 1 301 ? -5.811 -21.156 -14.118 1.00 90.75 301 ASP A N 1
ATOM 2349 C CA . ASP A 1 301 ? -5.929 -22.586 -13.834 1.00 90.75 301 ASP A CA 1
ATOM 2350 C C . ASP A 1 301 ? -4.564 -23.298 -13.756 1.00 90.75 301 ASP A C 1
ATOM 2352 O O . ASP A 1 301 ? -4.492 -24.491 -13.460 1.00 90.75 301 ASP A O 1
ATOM 2356 N N . VAL A 1 302 ? -3.459 -22.586 -14.008 1.00 95.12 302 VAL A N 1
ATOM 2357 C CA . VAL A 1 302 ? -2.121 -23.176 -14.088 1.00 95.12 302 VAL A CA 1
ATOM 2358 C C . VAL A 1 302 ? -1.501 -23.285 -12.694 1.00 95.12 302 VAL A C 1
ATOM 2360 O O . VAL A 1 302 ? -1.213 -22.256 -12.075 1.00 95.12 302 VAL A O 1
ATOM 2363 N N . PRO A 1 303 ? -1.215 -24.497 -12.185 1.00 96.44 303 PRO A N 1
ATOM 2364 C CA . PRO A 1 303 ? -0.533 -24.652 -10.906 1.00 96.44 303 PRO A CA 1
ATOM 2365 C C . PRO A 1 303 ? 0.910 -24.140 -10.988 1.00 96.44 303 PRO A C 1
ATOM 2367 O O . PRO A 1 303 ? 1.569 -24.234 -12.031 1.00 96.44 303 PRO A O 1
ATOM 2370 N N . LYS A 1 304 ? 1.424 -23.613 -9.873 1.00 97.06 304 LYS A N 1
ATOM 2371 C CA . LYS A 1 304 ? 2.829 -23.200 -9.782 1.00 97.06 304 LYS A CA 1
ATOM 2372 C C . LYS A 1 304 ? 3.743 -24.432 -9.854 1.00 97.06 304 LYS A C 1
ATOM 2374 O O . LYS A 1 304 ? 3.502 -25.398 -9.134 1.00 97.06 304 LYS A O 1
ATOM 2379 N N . PRO A 1 305 ? 4.778 -24.427 -10.714 1.00 97.25 305 PRO A N 1
ATOM 2380 C CA . PRO A 1 305 ? 5.801 -25.469 -10.719 1.00 97.25 305 PRO A CA 1
ATOM 2381 C C . PRO A 1 305 ? 6.555 -25.568 -9.384 1.00 97.25 305 PRO A C 1
ATOM 2383 O O . PRO A 1 305 ? 6.564 -24.628 -8.592 1.00 97.25 305 PRO A O 1
ATOM 2386 N N . GLU A 1 306 ? 7.253 -26.681 -9.165 1.00 95.06 306 GLU A N 1
ATOM 2387 C CA . GLU A 1 306 ? 8.226 -26.782 -8.072 1.00 95.06 306 GLU A CA 1
ATOM 2388 C C . GLU A 1 306 ? 9.305 -25.698 -8.192 1.00 95.06 306 GLU A C 1
ATOM 2390 O O . GLU A 1 306 ? 9.653 -25.273 -9.293 1.00 95.06 306 GLU A O 1
ATOM 2395 N N . ASN A 1 307 ? 9.849 -25.255 -7.055 1.00 95.25 307 ASN A N 1
ATOM 2396 C CA . ASN A 1 307 ? 10.860 -24.190 -6.979 1.00 95.25 307 ASN A CA 1
ATOM 2397 C C . ASN A 1 307 ? 10.399 -22.825 -7.526 1.00 95.25 307 ASN A C 1
ATOM 2399 O O . ASN A 1 307 ? 11.220 -21.974 -7.872 1.00 95.25 307 ASN A O 1
ATOM 2403 N N . TYR A 1 308 ? 9.088 -22.582 -7.585 1.00 97.69 308 TYR A N 1
ATOM 2404 C CA . TYR A 1 308 ? 8.558 -21.266 -7.920 1.00 9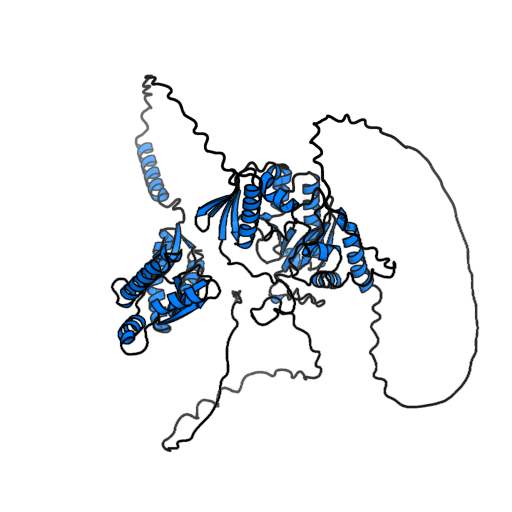7.69 308 TYR A CA 1
ATOM 2405 C C . TYR A 1 308 ? 8.965 -20.215 -6.875 1.00 97.69 308 TYR A C 1
ATOM 2407 O O . TYR A 1 308 ? 8.833 -20.435 -5.670 1.00 97.69 308 TYR A O 1
ATOM 2415 N N . LEU A 1 309 ? 9.446 -19.062 -7.343 1.00 97.50 309 LEU A N 1
ATOM 2416 C CA . LEU A 1 309 ? 9.835 -17.926 -6.514 1.00 97.50 309 LEU A CA 1
ATOM 2417 C C . LEU A 1 309 ? 8.649 -16.965 -6.372 1.00 97.50 309 LEU A C 1
ATOM 2419 O O . LEU A 1 309 ? 8.167 -16.387 -7.348 1.00 97.50 309 LEU A O 1
ATOM 2423 N N . HIS A 1 310 ? 8.180 -16.782 -5.145 1.00 96.38 310 HIS A N 1
ATOM 2424 C CA . HIS A 1 310 ? 7.036 -15.952 -4.773 1.00 96.38 310 HIS A CA 1
ATOM 2425 C C . HIS A 1 310 ? 7.473 -14.574 -4.292 1.00 96.38 310 HIS A C 1
ATOM 2427 O O . HIS A 1 310 ? 6.842 -13.573 -4.625 1.00 96.38 310 HIS A O 1
ATOM 2433 N N . THR A 1 311 ? 8.539 -14.525 -3.493 1.00 95.44 311 THR A N 1
ATOM 2434 C CA . THR A 1 311 ? 9.079 -13.294 -2.905 1.00 95.44 311 THR A CA 1
ATOM 2435 C C . THR A 1 311 ? 10.606 -13.330 -2.890 1.00 95.44 311 THR A C 1
ATOM 2437 O O . THR A 1 311 ? 11.212 -14.376 -3.125 1.00 95.44 311 THR A O 1
ATOM 2440 N N . TYR A 1 312 ? 11.252 -12.200 -2.588 1.00 96.00 312 TYR A N 1
ATOM 2441 C CA . TYR A 1 312 ? 12.714 -12.155 -2.463 1.00 96.00 312 TYR A CA 1
ATOM 2442 C C . TYR A 1 312 ? 13.247 -13.049 -1.333 1.00 96.00 312 TYR A C 1
ATOM 2444 O O . TYR A 1 312 ? 14.419 -13.410 -1.345 1.00 96.00 312 TYR A O 1
ATOM 2452 N N . ARG A 1 313 ? 12.399 -13.436 -0.373 1.00 95.31 313 ARG A N 1
ATOM 2453 C CA . ARG A 1 313 ? 12.777 -14.325 0.730 1.00 95.31 313 ARG A CA 1
ATOM 2454 C C . ARG A 1 313 ? 12.927 -15.781 0.313 1.00 95.31 313 ARG A C 1
ATOM 2456 O O . ARG A 1 313 ? 13.511 -16.567 1.047 1.00 95.31 313 ARG A O 1
ATOM 2463 N N . ASP A 1 314 ? 12.454 -16.127 -0.879 1.00 96.62 314 ASP A N 1
ATOM 2464 C CA . ASP A 1 314 ? 12.674 -17.443 -1.470 1.00 96.62 314 ASP A CA 1
ATOM 2465 C C . ASP A 1 314 ? 14.099 -17.592 -2.030 1.00 96.62 314 ASP A C 1
ATOM 2467 O O . ASP A 1 314 ? 14.498 -18.684 -2.437 1.00 96.62 314 ASP A O 1
ATOM 2471 N N . LEU A 1 315 ? 14.881 -16.509 -2.054 1.00 97.38 315 LEU A N 1
ATOM 2472 C CA . LEU A 1 315 ? 16.215 -16.475 -2.633 1.00 97.38 315 LEU A CA 1
ATOM 2473 C C . LEU A 1 315 ? 17.275 -16.876 -1.603 1.00 97.38 315 LEU A C 1
ATOM 2475 O O . LEU A 1 315 ? 17.614 -16.082 -0.737 1.00 97.38 315 LEU A O 1
ATOM 2479 N N . HIS A 1 316 ? 17.818 -18.090 -1.725 1.00 96.94 316 HIS A N 1
ATOM 2480 C CA . HIS A 1 316 ? 18.814 -18.607 -0.774 1.00 96.94 316 HIS A CA 1
ATOM 2481 C C . HIS A 1 316 ? 19.973 -19.417 -1.397 1.00 96.94 316 HIS A C 1
ATOM 2483 O O . HIS A 1 316 ? 20.848 -19.916 -0.694 1.00 96.94 316 HIS A O 1
ATOM 2489 N N . THR A 1 317 ? 20.026 -19.558 -2.726 1.00 97.12 317 THR A N 1
ATOM 2490 C CA . THR A 1 317 ? 21.057 -20.351 -3.417 1.00 97.12 317 THR A CA 1
ATOM 2491 C C . THR A 1 317 ? 22.137 -19.458 -4.029 1.00 97.12 317 THR A C 1
ATOM 2493 O O . THR A 1 317 ? 21.980 -18.240 -4.164 1.00 97.12 317 THR A O 1
ATOM 2496 N N . ARG A 1 318 ? 23.265 -20.054 -4.432 1.00 97.50 318 ARG A N 1
ATOM 2497 C CA . ARG A 1 318 ? 24.323 -19.326 -5.154 1.00 97.50 318 ARG A CA 1
ATOM 2498 C C . ARG A 1 318 ? 23.820 -18.847 -6.516 1.00 97.50 318 ARG A C 1
ATOM 2500 O O . ARG A 1 318 ? 24.159 -17.752 -6.962 1.00 97.50 318 ARG A O 1
ATOM 2507 N N . GLU A 1 319 ? 22.994 -19.656 -7.157 1.00 97.88 319 GLU A N 1
ATOM 2508 C CA . GLU A 1 319 ? 22.396 -19.391 -8.454 1.00 97.88 319 GLU A CA 1
ATOM 2509 C C . GLU A 1 319 ? 21.453 -18.185 -8.374 1.00 97.88 319 GLU A C 1
ATOM 2511 O O . GLU A 1 319 ? 21.446 -17.378 -9.302 1.00 97.88 319 GLU A O 1
ATOM 2516 N N . HIS A 1 320 ? 20.754 -17.988 -7.249 1.00 98.06 320 HIS A N 1
ATOM 2517 C CA . HIS A 1 320 ? 19.937 -16.796 -7.012 1.00 98.06 320 HIS A CA 1
ATOM 2518 C C . HIS A 1 320 ? 20.771 -15.509 -6.933 1.00 98.06 320 HIS A C 1
ATOM 2520 O O . HIS A 1 320 ? 20.383 -14.494 -7.507 1.00 98.06 320 HIS A O 1
ATOM 2526 N N . VAL A 1 321 ? 21.948 -15.535 -6.300 1.00 98.12 321 VAL A N 1
ATOM 2527 C CA . VAL A 1 321 ? 22.859 -14.372 -6.272 1.00 98.12 321 VAL A CA 1
ATOM 2528 C C . VAL A 1 321 ? 23.352 -14.023 -7.682 1.00 98.12 321 VAL A C 1
ATOM 2530 O O . VAL A 1 321 ? 23.409 -12.848 -8.061 1.00 98.12 321 VAL A O 1
ATOM 2533 N N . ASN A 1 322 ? 23.666 -15.043 -8.485 1.00 98.06 322 ASN A N 1
ATOM 2534 C CA . ASN A 1 322 ? 24.048 -14.858 -9.885 1.00 98.06 322 ASN A CA 1
ATOM 2535 C C . ASN A 1 322 ? 22.883 -14.293 -10.710 1.00 98.06 322 ASN A C 1
ATOM 2537 O O . ASN A 1 322 ? 23.084 -13.339 -11.458 1.00 98.06 322 ASN A O 1
ATOM 2541 N N . MET A 1 323 ? 21.670 -14.821 -10.517 1.00 98.19 323 MET A N 1
ATOM 2542 C CA . MET A 1 323 ? 20.450 -14.321 -11.152 1.00 98.19 323 MET A CA 1
ATOM 2543 C C . MET A 1 323 ? 20.242 -12.831 -10.869 1.00 98.19 323 MET A C 1
ATOM 2545 O O . MET A 1 323 ? 20.009 -12.067 -11.801 1.00 98.19 323 MET A O 1
ATOM 2549 N N . LEU A 1 324 ? 20.343 -12.398 -9.608 1.00 98.38 324 LEU A N 1
ATOM 2550 C CA . LEU A 1 324 ? 20.175 -10.989 -9.237 1.00 98.38 324 LEU A CA 1
ATOM 2551 C C . LEU A 1 324 ? 21.249 -10.093 -9.871 1.00 98.38 324 LEU A C 1
ATOM 2553 O O . LEU A 1 324 ? 20.950 -8.990 -10.324 1.00 98.38 324 LEU A O 1
ATOM 2557 N N . SER A 1 325 ? 22.489 -10.579 -9.953 1.00 98.31 325 SER A N 1
ATOM 2558 C CA . SER A 1 325 ? 23.586 -9.843 -10.594 1.00 98.31 325 SER A CA 1
ATOM 2559 C C . SER A 1 325 ? 23.339 -9.672 -12.100 1.00 98.31 325 SER A C 1
ATOM 2561 O O . SER A 1 325 ? 23.475 -8.570 -12.630 1.00 98.31 325 SER A O 1
ATOM 2563 N N . GLN A 1 326 ? 22.891 -10.739 -12.772 1.00 98.31 326 GLN A N 1
ATOM 2564 C CA . GLN A 1 326 ? 22.490 -10.716 -14.183 1.00 98.31 326 GLN A CA 1
ATOM 2565 C C . GLN A 1 326 ? 21.272 -9.814 -14.419 1.00 98.31 326 GLN A C 1
ATOM 2567 O O . GLN A 1 326 ? 21.232 -9.088 -15.412 1.00 98.31 326 GLN A O 1
ATOM 2572 N N . LEU A 1 327 ? 20.304 -9.811 -13.496 1.00 98.25 327 LEU A N 1
ATOM 2573 C CA . LEU A 1 327 ? 19.142 -8.927 -13.548 1.00 98.25 327 LEU A CA 1
ATOM 2574 C C . LEU A 1 327 ? 19.550 -7.453 -13.475 1.00 98.25 327 LEU A C 1
ATOM 2576 O O . LEU A 1 327 ? 19.086 -6.658 -14.293 1.00 98.25 327 LEU A O 1
ATOM 2580 N N . CYS A 1 328 ? 20.430 -7.086 -12.539 1.00 98.06 328 CYS A N 1
ATOM 2581 C CA . CYS A 1 328 ? 20.970 -5.728 -12.430 1.00 98.06 328 CYS A CA 1
ATOM 2582 C C . CYS A 1 328 ? 21.654 -5.289 -13.727 1.00 98.06 328 CYS A C 1
ATOM 2584 O O . CYS A 1 328 ? 21.367 -4.212 -14.251 1.00 98.06 328 CYS A O 1
ATOM 2586 N N . GLU A 1 329 ? 22.534 -6.131 -14.266 1.00 98.12 329 GLU A N 1
ATOM 2587 C CA . GLU A 1 329 ? 23.261 -5.825 -15.494 1.00 98.12 329 GLU A CA 1
ATOM 2588 C C . GLU A 1 329 ? 22.314 -5.678 -16.695 1.00 98.12 329 GLU A C 1
ATOM 2590 O O . GLU A 1 329 ? 22.372 -4.678 -17.413 1.00 98.12 329 GLU A O 1
ATOM 2595 N N . GLY A 1 330 ? 21.395 -6.629 -16.884 1.00 98.25 330 GLY A N 1
ATOM 2596 C CA . GLY A 1 330 ? 20.401 -6.586 -17.956 1.00 98.25 330 GLY A CA 1
ATOM 2597 C C . GLY A 1 330 ? 19.472 -5.377 -17.852 1.00 98.25 330 GLY A C 1
ATOM 2598 O O . GLY A 1 330 ? 19.188 -4.737 -18.862 1.00 98.25 330 GLY A O 1
ATOM 2599 N N . THR A 1 331 ? 19.075 -4.998 -16.634 1.00 98.06 331 THR A N 1
ATOM 2600 C CA . THR A 1 331 ? 18.269 -3.794 -16.381 1.00 98.06 331 THR A CA 1
ATOM 2601 C C . THR A 1 331 ? 19.028 -2.525 -16.767 1.00 98.06 331 THR A C 1
ATOM 2603 O O . THR A 1 331 ? 18.471 -1.660 -17.438 1.00 98.06 331 THR A O 1
ATOM 2606 N N . HIS A 1 332 ? 20.313 -2.413 -16.422 1.00 97.50 332 HIS A N 1
ATOM 2607 C CA . HIS A 1 332 ? 21.131 -1.269 -16.833 1.00 97.50 332 HIS A CA 1
ATOM 2608 C C . HIS A 1 332 ? 21.302 -1.182 -18.353 1.00 97.50 332 HIS A C 1
ATOM 2610 O O . HIS A 1 332 ? 21.187 -0.092 -18.914 1.00 97.50 332 HIS A O 1
ATOM 2616 N N . ARG A 1 333 ? 21.545 -2.312 -19.034 1.00 98.00 333 ARG A N 1
ATOM 2617 C CA . ARG A 1 333 ? 21.619 -2.346 -20.506 1.00 98.00 333 ARG A CA 1
ATOM 2618 C C . ARG A 1 333 ? 20.296 -1.920 -21.140 1.00 98.00 333 ARG A C 1
ATOM 2620 O O . ARG A 1 333 ? 20.300 -1.142 -22.087 1.00 98.00 333 ARG A O 1
ATOM 2627 N N . PHE A 1 334 ? 19.176 -2.386 -20.592 1.00 97.06 334 PHE A N 1
ATOM 2628 C CA . PHE A 1 334 ? 17.846 -1.992 -21.042 1.00 97.06 334 PHE A CA 1
ATOM 2629 C C . PHE A 1 334 ? 17.612 -0.487 -20.895 1.00 97.06 334 PHE A C 1
ATOM 2631 O O . PHE A 1 334 ? 17.245 0.165 -21.866 1.00 97.06 334 PHE A O 1
ATOM 2638 N N . LEU A 1 335 ? 17.898 0.093 -19.729 1.00 96.25 335 LEU A N 1
ATOM 2639 C CA . LEU A 1 335 ? 17.734 1.533 -19.524 1.00 96.25 335 LEU A CA 1
ATOM 2640 C C . LEU A 1 335 ? 18.612 2.358 -20.479 1.00 96.25 335 LEU A C 1
ATOM 2642 O O . LEU A 1 335 ? 18.115 3.307 -21.077 1.00 96.25 335 LEU A O 1
ATOM 2646 N N . ARG A 1 336 ? 19.866 1.954 -20.719 1.00 95.94 336 ARG A N 1
ATOM 2647 C CA . ARG A 1 336 ? 20.732 2.594 -21.732 1.00 95.94 336 ARG A CA 1
ATOM 2648 C C . ARG A 1 336 ? 20.209 2.470 -23.165 1.00 95.94 336 ARG A C 1
ATOM 2650 O O . ARG A 1 336 ? 20.539 3.293 -24.005 1.00 95.94 336 ARG A O 1
ATOM 2657 N N . SER A 1 337 ? 19.402 1.452 -23.466 1.00 95.00 337 SER A N 1
ATOM 2658 C CA . SER A 1 337 ? 18.749 1.347 -24.779 1.00 95.00 337 SER A CA 1
ATOM 2659 C C . SER A 1 337 ? 17.565 2.310 -24.936 1.00 95.00 337 SER A C 1
ATOM 2661 O O . SER A 1 337 ? 17.198 2.653 -26.058 1.00 95.00 337 SER A O 1
ATOM 2663 N N . LEU A 1 338 ? 16.977 2.756 -23.820 1.00 92.81 338 LEU A N 1
ATOM 2664 C CA . LEU A 1 338 ? 15.837 3.674 -23.804 1.00 92.81 338 LEU A CA 1
ATOM 2665 C C . LEU A 1 338 ? 16.255 5.145 -23.722 1.00 92.81 338 LEU A C 1
ATOM 2667 O O . LEU A 1 338 ? 15.594 6.004 -24.311 1.00 92.81 338 LEU A O 1
ATOM 2671 N N . PHE A 1 339 ? 17.329 5.428 -22.988 1.00 92.50 339 PHE A N 1
ATOM 2672 C CA . PHE A 1 339 ? 17.763 6.774 -22.638 1.00 92.50 339 PHE A CA 1
ATOM 2673 C C . PHE A 1 339 ? 19.177 7.053 -23.141 1.00 92.50 339 PHE A C 1
ATOM 2675 O O . PHE A 1 339 ? 20.020 6.161 -23.166 1.00 92.50 339 PHE A O 1
ATOM 2682 N N . ASP A 1 340 ? 19.446 8.304 -23.518 1.00 92.88 340 ASP A N 1
ATOM 2683 C CA . ASP A 1 340 ? 20.795 8.722 -23.895 1.00 92.88 340 ASP A CA 1
ATOM 2684 C C . ASP A 1 340 ? 21.756 8.738 -22.687 1.00 92.88 340 ASP A C 1
ATOM 2686 O O . ASP A 1 340 ? 21.340 8.787 -21.526 1.00 92.88 340 ASP A O 1
ATOM 2690 N N . GLU A 1 341 ? 23.064 8.679 -22.960 1.00 95.06 341 GLU A N 1
ATOM 2691 C CA . GLU A 1 341 ? 24.102 8.638 -21.916 1.00 95.06 341 GLU A CA 1
ATOM 2692 C C . GLU A 1 341 ? 24.070 9.876 -21.009 1.00 95.06 341 GLU A C 1
ATOM 2694 O O . GLU A 1 341 ? 24.348 9.772 -19.815 1.00 95.06 341 GLU A O 1
ATOM 2699 N N . ASN A 1 342 ? 23.676 11.038 -21.541 1.00 94.81 342 ASN A N 1
ATOM 2700 C CA . ASN A 1 342 ? 23.559 12.254 -20.744 1.00 94.81 342 ASN A CA 1
ATOM 2701 C C . ASN A 1 342 ? 22.424 12.134 -19.719 1.00 94.81 342 ASN A C 1
ATOM 2703 O O . ASN A 1 342 ? 22.617 12.453 -18.550 1.00 94.81 342 ASN A O 1
ATOM 2707 N N . PHE A 1 343 ? 21.257 11.628 -20.113 1.00 93.44 343 PHE A N 1
ATOM 2708 C CA . PHE A 1 343 ? 20.166 11.343 -19.188 1.00 93.44 343 PHE A CA 1
ATOM 2709 C C . PHE A 1 343 ? 20.589 10.303 -18.148 1.00 93.44 343 PHE A C 1
ATOM 2711 O O . PHE A 1 343 ? 20.401 10.519 -16.953 1.00 93.44 343 PHE A O 1
ATOM 2718 N N . MET A 1 344 ? 21.203 9.199 -18.583 1.00 95.94 344 MET A N 1
ATOM 2719 C CA . MET A 1 344 ? 21.629 8.119 -17.688 1.00 95.94 344 MET A CA 1
ATOM 2720 C C . MET A 1 344 ? 22.677 8.566 -16.663 1.00 95.94 344 MET A C 1
ATOM 2722 O O . MET A 1 344 ? 22.654 8.071 -15.539 1.00 95.94 344 MET A O 1
ATOM 2726 N N . ALA A 1 345 ? 23.553 9.512 -17.012 1.00 95.88 345 ALA A N 1
ATOM 2727 C CA . ALA A 1 345 ? 24.543 10.076 -16.093 1.00 95.88 345 ALA A CA 1
ATOM 2728 C C . ALA A 1 345 ? 23.916 10.876 -14.936 1.00 95.88 345 ALA A C 1
ATOM 2730 O O . ALA A 1 345 ? 24.503 10.948 -13.859 1.00 95.88 345 ALA A O 1
ATOM 2731 N N . HIS A 1 346 ? 22.724 11.444 -15.141 1.00 95.62 346 HIS A N 1
ATOM 2732 C CA . HIS A 1 346 ? 22.013 12.254 -14.143 1.00 95.62 346 HIS A CA 1
ATOM 2733 C C . HIS A 1 346 ? 20.809 11.526 -13.526 1.00 95.62 346 HIS A C 1
ATOM 2735 O O . HIS A 1 346 ? 20.165 12.047 -12.616 1.00 95.62 346 HIS A O 1
ATOM 2741 N N . ALA A 1 347 ? 20.479 10.332 -14.021 1.00 94.75 347 ALA A N 1
ATOM 2742 C CA . ALA A 1 347 ? 19.312 9.589 -13.583 1.00 94.75 347 ALA A CA 1
ATOM 2743 C C . ALA A 1 347 ? 19.528 8.936 -12.209 1.00 94.75 347 ALA A C 1
ATOM 2745 O O . ALA A 1 347 ? 20.465 8.166 -11.997 1.00 94.75 347 ALA A O 1
ATOM 2746 N N . SER A 1 348 ? 18.587 9.160 -11.293 1.00 95.81 348 SER A N 1
ATOM 2747 C CA . SER A 1 348 ? 18.471 8.396 -10.050 1.00 95.81 348 SER A CA 1
ATOM 2748 C C . SER A 1 348 ? 17.701 7.104 -10.314 1.00 95.81 348 SER A C 1
ATOM 2750 O O . SER A 1 348 ? 16.528 7.144 -10.686 1.00 95.81 348 SER A O 1
ATOM 2752 N N . ILE A 1 349 ? 18.351 5.950 -10.150 1.00 96.69 349 ILE A N 1
ATOM 2753 C CA . ILE A 1 349 ? 17.760 4.634 -10.423 1.00 96.69 349 ILE A CA 1
ATOM 2754 C C . ILE A 1 349 ? 17.631 3.859 -9.111 1.00 96.69 349 ILE A C 1
ATOM 2756 O O . ILE A 1 349 ? 18.639 3.489 -8.512 1.00 96.69 349 ILE A O 1
ATOM 2760 N N . SER A 1 350 ? 16.399 3.552 -8.706 1.00 96.69 350 SER A N 1
ATOM 2761 C CA . SER A 1 350 ? 16.104 2.636 -7.597 1.00 96.69 350 SER A CA 1
ATOM 2762 C C . SER A 1 350 ? 15.426 1.388 -8.154 1.00 96.69 350 SER A C 1
ATOM 2764 O O . SER A 1 350 ? 14.503 1.479 -8.966 1.00 96.69 350 SER A O 1
ATOM 2766 N N . ALA A 1 351 ? 15.892 0.213 -7.737 1.00 97.38 351 ALA A N 1
ATOM 2767 C CA . ALA A 1 351 ? 15.334 -1.083 -8.111 1.00 97.38 351 ALA A CA 1
ATOM 2768 C C . ALA A 1 351 ? 15.201 -1.942 -6.852 1.00 97.38 351 ALA A C 1
ATOM 2770 O O . ALA A 1 351 ? 16.160 -2.075 -6.089 1.00 97.38 351 ALA A O 1
ATOM 2771 N N . GLY A 1 352 ? 14.033 -2.542 -6.633 1.00 96.94 352 GLY A N 1
ATOM 2772 C CA . GLY A 1 352 ? 13.777 -3.282 -5.401 1.00 96.94 352 GLY A CA 1
ATOM 2773 C C . GLY A 1 352 ? 12.638 -4.281 -5.506 1.00 96.94 352 GLY A C 1
ATOM 2774 O O . GLY A 1 352 ? 11.722 -4.136 -6.320 1.00 96.94 352 GLY A O 1
ATOM 2775 N N . PHE A 1 353 ? 12.711 -5.300 -4.659 1.00 96.44 353 PHE A N 1
ATOM 2776 C CA . PHE A 1 353 ? 11.662 -6.296 -4.469 1.00 96.44 353 PHE A CA 1
ATOM 2777 C C . PHE A 1 353 ? 10.824 -5.918 -3.253 1.00 96.44 353 PHE A C 1
ATOM 2779 O O . PHE A 1 353 ? 11.350 -5.386 -2.280 1.00 96.44 353 PHE A O 1
ATOM 2786 N N . HIS A 1 354 ? 9.532 -6.222 -3.278 1.00 91.44 354 HIS A N 1
ATOM 2787 C CA . HIS A 1 354 ? 8.638 -6.001 -2.144 1.00 91.44 354 HIS A CA 1
ATOM 2788 C C . HIS A 1 354 ? 7.709 -7.198 -1.950 1.00 91.44 354 HIS A C 1
ATOM 2790 O O . HIS A 1 354 ? 7.574 -8.042 -2.840 1.00 91.44 354 HIS A O 1
ATOM 2796 N N . TYR A 1 355 ? 7.052 -7.274 -0.792 1.00 86.75 355 TYR A N 1
ATOM 2797 C CA . TYR A 1 355 ? 6.013 -8.279 -0.588 1.00 86.75 355 TYR A CA 1
ATOM 2798 C C . TYR A 1 355 ? 4.876 -8.114 -1.609 1.00 86.75 355 TYR A C 1
ATOM 2800 O O . TYR A 1 355 ? 4.495 -6.980 -1.932 1.00 86.75 355 TYR A O 1
ATOM 2808 N N . PRO A 1 356 ? 4.312 -9.223 -2.120 1.00 85.62 356 PRO A N 1
ATOM 2809 C CA . PRO A 1 356 ? 3.135 -9.183 -2.967 1.00 85.62 356 PRO A CA 1
ATOM 2810 C C . PRO A 1 356 ? 2.009 -8.398 -2.304 1.00 85.62 356 PRO A C 1
ATOM 2812 O O . PRO A 1 356 ? 1.599 -8.690 -1.185 1.00 85.62 356 PRO A O 1
ATOM 2815 N N . VAL A 1 357 ? 1.488 -7.406 -3.023 1.00 81.50 357 VAL A N 1
ATOM 2816 C CA . VAL A 1 357 ? 0.362 -6.588 -2.553 1.00 81.50 357 VAL A CA 1
ATOM 2817 C C . VAL A 1 357 ? -0.912 -7.425 -2.442 1.00 81.50 357 VAL A C 1
ATOM 2819 O O . VAL A 1 357 ? -1.808 -7.080 -1.686 1.00 81.50 357 VAL A O 1
ATOM 2822 N N . ARG A 1 358 ? -0.997 -8.516 -3.209 1.00 87.06 358 ARG A N 1
ATOM 2823 C CA . ARG A 1 358 ? -2.105 -9.471 -3.216 1.00 87.06 358 ARG A CA 1
ATOM 2824 C C . ARG A 1 358 ? -1.582 -10.877 -3.463 1.00 87.06 358 ARG A C 1
ATOM 2826 O O . ARG A 1 358 ? -0.517 -11.050 -4.058 1.00 87.06 358 ARG A O 1
ATOM 2833 N N . THR A 1 359 ? -2.369 -11.879 -3.100 1.00 86.44 359 THR A N 1
ATOM 2834 C CA . THR A 1 359 ? -2.050 -13.297 -3.326 1.00 86.44 359 THR A CA 1
ATOM 2835 C C . THR A 1 359 ? -1.919 -13.643 -4.812 1.00 86.44 359 THR A C 1
ATOM 2837 O O . THR A 1 359 ? -1.086 -14.469 -5.183 1.00 86.44 359 THR A O 1
ATOM 2840 N N . GLN A 1 360 ? -2.647 -12.946 -5.689 1.00 87.44 360 GLN A N 1
ATOM 2841 C CA . GLN A 1 360 ? -2.510 -13.065 -7.145 1.00 87.44 360 GLN A CA 1
ATOM 2842 C C . GLN A 1 360 ? -1.173 -12.531 -7.664 1.00 87.44 360 GLN A C 1
ATOM 2844 O O . GLN A 1 360 ? -0.801 -12.830 -8.791 1.00 87.44 360 GLN A O 1
ATOM 2849 N N . TYR A 1 361 ? -0.427 -11.776 -6.858 1.00 87.12 361 TYR A N 1
ATOM 2850 C CA . TYR A 1 361 ? 0.924 -11.314 -7.172 1.00 87.12 361 TYR A CA 1
ATOM 2851 C C . TYR A 1 361 ? 2.006 -12.124 -6.463 1.00 87.12 361 TYR A C 1
ATOM 2853 O O . TYR A 1 361 ? 3.145 -11.667 -6.395 1.00 87.12 361 TYR A O 1
ATOM 2861 N N . ALA A 1 362 ? 1.679 -13.304 -5.925 1.00 91.81 362 ALA A N 1
ATOM 2862 C CA . ALA A 1 362 ? 2.637 -14.210 -5.292 1.00 91.81 362 ALA A CA 1
ATOM 2863 C C . ALA A 1 362 ? 3.570 -14.857 -6.335 1.00 91.81 362 ALA A C 1
ATOM 2865 O O . ALA A 1 362 ? 3.527 -16.059 -6.595 1.00 91.81 362 ALA A O 1
ATOM 2866 N N . THR A 1 363 ? 4.358 -14.015 -6.992 1.00 95.56 363 THR A N 1
ATOM 2867 C CA . THR A 1 363 ? 5.422 -14.279 -7.956 1.00 95.56 363 THR A CA 1
ATOM 2868 C C . THR A 1 363 ? 6.472 -13.205 -7.727 1.00 95.56 363 THR A C 1
ATOM 2870 O O . THR A 1 363 ? 6.124 -12.029 -7.608 1.00 95.56 363 THR A O 1
ATOM 2873 N N . LEU A 1 364 ? 7.742 -13.595 -7.684 1.00 97.38 364 LEU A N 1
ATOM 2874 C CA . LEU A 1 364 ? 8.851 -12.670 -7.518 1.00 97.38 364 LEU A CA 1
ATOM 2875 C C . LEU A 1 364 ? 8.784 -11.578 -8.597 1.00 97.38 364 LEU A C 1
ATOM 2877 O O . LEU A 1 364 ? 8.825 -11.861 -9.795 1.00 97.38 364 LEU A O 1
ATOM 2881 N N . HIS A 1 365 ? 8.679 -10.324 -8.172 1.00 96.69 365 HIS A N 1
ATOM 2882 C CA . HIS A 1 365 ? 8.683 -9.182 -9.075 1.00 96.69 365 HIS A CA 1
ATOM 2883 C C . HIS A 1 365 ? 9.448 -8.014 -8.466 1.00 96.69 365 HIS A C 1
ATOM 2885 O O . HIS A 1 365 ? 9.462 -7.808 -7.252 1.00 96.69 365 HIS A O 1
ATOM 2891 N N . MET A 1 366 ? 10.099 -7.260 -9.339 1.00 97.44 366 MET A N 1
ATOM 2892 C CA . MET A 1 366 ? 10.912 -6.104 -9.000 1.00 97.44 366 MET A CA 1
ATOM 2893 C C . MET A 1 366 ? 10.227 -4.852 -9.539 1.00 97.44 366 MET A C 1
ATOM 2895 O O . MET A 1 366 ? 9.808 -4.809 -10.698 1.00 97.44 366 MET A O 1
ATOM 2899 N N . GLN A 1 367 ? 10.125 -3.815 -8.715 1.00 96.88 367 GLN A N 1
ATOM 2900 C CA . GLN A 1 367 ? 9.852 -2.473 -9.214 1.00 96.88 367 GLN A CA 1
ATOM 2901 C C . GLN A 1 367 ? 11.167 -1.834 -9.656 1.00 96.88 367 GLN A C 1
ATOM 2903 O O . GLN A 1 367 ? 12.226 -2.101 -9.089 1.00 96.88 367 GLN A O 1
ATOM 2908 N N . LEU A 1 368 ? 11.089 -0.961 -10.651 1.00 97.44 368 LEU A N 1
ATOM 2909 C CA . LEU A 1 368 ? 12.210 -0.150 -11.104 1.00 97.44 368 LEU A CA 1
ATOM 2910 C C . LEU A 1 368 ? 11.723 1.286 -11.287 1.00 97.44 368 LEU A C 1
ATOM 2912 O O . LEU A 1 368 ? 10.711 1.532 -11.942 1.00 97.44 368 LEU A O 1
ATOM 2916 N N . ARG A 1 369 ? 12.426 2.232 -10.678 1.00 96.06 369 ARG A N 1
ATOM 2917 C CA . ARG A 1 369 ? 12.113 3.657 -10.684 1.00 96.06 369 ARG A CA 1
ATOM 2918 C C . ARG A 1 369 ? 13.303 4.432 -11.212 1.00 96.06 369 ARG A C 1
ATOM 2920 O O . ARG A 1 369 ? 14.423 4.215 -10.766 1.00 96.06 369 ARG A O 1
ATOM 2927 N N . VAL A 1 370 ? 13.035 5.351 -12.129 1.00 95.81 370 VAL A N 1
ATOM 2928 C CA . VAL A 1 370 ? 14.011 6.301 -12.665 1.00 95.81 370 VAL A CA 1
ATOM 2929 C C . VAL A 1 370 ? 13.500 7.697 -12.327 1.00 95.81 370 VAL A C 1
ATOM 2931 O O . VAL A 1 370 ? 12.382 8.035 -12.704 1.00 95.81 370 VAL A O 1
ATOM 2934 N N . ASN A 1 371 ? 14.256 8.463 -11.542 1.00 94.31 371 ASN A N 1
ATOM 2935 C CA . ASN A 1 371 ? 13.903 9.784 -11.000 1.00 94.31 371 ASN A CA 1
ATOM 2936 C C . ASN A 1 371 ? 12.570 9.832 -10.222 1.00 94.31 371 ASN A C 1
ATOM 2938 O O . ASN A 1 371 ? 11.985 10.894 -10.028 1.00 94.31 371 ASN A O 1
ATOM 2942 N N . ALA A 1 372 ? 12.069 8.685 -9.755 1.00 91.75 372 ALA A N 1
ATOM 2943 C CA . ALA A 1 372 ? 10.766 8.563 -9.091 1.00 91.75 372 ALA A CA 1
ATOM 2944 C C . ALA A 1 372 ? 10.878 8.199 -7.596 1.00 91.75 372 ALA A C 1
ATOM 2946 O O . ALA A 1 372 ? 9.967 7.581 -7.032 1.00 91.75 372 ALA A O 1
ATOM 2947 N N . GLY A 1 373 ? 12.001 8.573 -6.972 1.00 91.69 373 GLY A N 1
ATOM 2948 C CA . GLY A 1 373 ? 12.334 8.259 -5.582 1.00 91.69 373 GLY A CA 1
ATOM 2949 C C . GLY A 1 373 ? 12.620 6.774 -5.336 1.00 91.69 373 GLY A C 1
ATOM 2950 O O . GLY A 1 373 ? 12.534 5.941 -6.244 1.00 91.69 373 GLY A O 1
ATOM 2951 N N . ASN A 1 374 ? 12.926 6.442 -4.083 1.00 92.50 374 ASN A N 1
ATOM 2952 C CA . ASN A 1 374 ? 13.275 5.080 -3.682 1.00 92.50 374 ASN A CA 1
ATOM 2953 C C . ASN A 1 374 ? 12.042 4.163 -3.663 1.00 92.50 374 ASN A C 1
ATOM 2955 O O . ASN A 1 374 ? 10.925 4.571 -3.321 1.00 92.50 374 ASN A O 1
ATOM 2959 N N . ILE A 1 375 ? 12.226 2.906 -4.068 1.00 89.31 375 ILE A N 1
ATOM 2960 C CA . ILE A 1 375 ? 11.161 1.888 -4.051 1.00 89.31 375 ILE A CA 1
ATOM 2961 C C . ILE A 1 375 ? 10.924 1.374 -2.637 1.00 89.31 375 ILE A C 1
ATOM 2963 O O . ILE A 1 375 ? 9.773 1.288 -2.187 1.00 89.31 375 ILE A O 1
ATOM 2967 N N . CYS A 1 376 ? 12.026 1.017 -1.987 1.00 87.38 376 CYS A N 1
ATOM 2968 C CA . CYS A 1 376 ? 12.085 0.484 -0.640 1.00 87.38 376 CYS A CA 1
ATOM 2969 C C . CYS A 1 376 ? 12.331 1.679 0.275 1.00 87.38 376 CYS A C 1
ATOM 2971 O O . CYS A 1 376 ? 13.449 2.182 0.346 1.00 87.38 376 CYS A O 1
ATOM 2973 N N . GLY A 1 377 ? 11.252 2.214 0.850 1.00 81.56 377 GLY A N 1
ATOM 2974 C CA . GLY A 1 377 ? 11.370 3.288 1.825 1.00 81.56 377 GLY A CA 1
ATOM 2975 C C . GLY A 1 377 ? 11.830 2.739 3.172 1.00 81.56 377 GLY A C 1
ATOM 2976 O O . GLY A 1 377 ? 12.099 1.548 3.325 1.00 81.56 377 GLY A O 1
ATOM 2977 N N . GLU A 1 378 ? 11.816 3.604 4.177 1.00 80.00 378 GLU A N 1
ATOM 2978 C CA . GLU A 1 378 ? 12.054 3.231 5.579 1.00 80.00 378 GLU A CA 1
ATOM 2979 C C . GLU A 1 378 ? 10.944 2.325 6.150 1.00 80.00 378 GLU A C 1
ATOM 2981 O O . GLU A 1 378 ? 11.039 1.838 7.269 1.00 80.00 378 GLU A O 1
ATOM 2986 N N . ASP A 1 379 ? 9.899 2.039 5.364 1.00 77.94 379 ASP A N 1
ATOM 2987 C CA . ASP A 1 379 ? 8.780 1.187 5.757 1.00 77.94 379 ASP A CA 1
ATOM 2988 C C . ASP A 1 379 ? 9.128 -0.310 5.837 1.00 77.94 379 ASP A C 1
ATOM 2990 O O . ASP A 1 379 ? 8.314 -1.096 6.316 1.00 77.94 379 ASP A O 1
ATOM 2994 N N . GLY A 1 380 ? 10.313 -0.730 5.379 1.00 81.44 380 GLY A N 1
ATOM 2995 C CA . GLY A 1 380 ? 10.815 -2.102 5.536 1.00 81.44 380 GLY A CA 1
ATOM 2996 C C . GLY A 1 380 ? 10.067 -3.168 4.722 1.00 81.44 380 GLY A C 1
ATOM 2997 O O . GLY A 1 380 ? 10.364 -4.355 4.830 1.00 81.44 380 GLY A O 1
ATOM 2998 N N . ARG A 1 381 ? 9.104 -2.782 3.871 1.00 80.81 381 ARG A N 1
ATOM 2999 C CA . ARG A 1 381 ? 8.261 -3.714 3.086 1.00 80.81 381 ARG A CA 1
ATOM 3000 C C . ARG A 1 381 ? 8.989 -4.427 1.940 1.00 80.81 381 ARG A C 1
ATOM 3002 O O . ARG A 1 381 ? 8.390 -5.234 1.220 1.00 80.81 381 ARG A O 1
ATOM 3009 N N . GLY A 1 382 ? 10.228 -4.037 1.682 1.00 90.50 382 GLY A N 1
ATOM 3010 C CA . GLY A 1 382 ? 10.997 -4.459 0.529 1.00 90.50 382 GLY A CA 1
ATOM 3011 C C . GLY A 1 382 ? 12.483 -4.228 0.726 1.00 90.50 382 GLY A C 1
ATOM 3012 O O . GLY A 1 382 ? 12.914 -3.645 1.716 1.00 90.50 382 GLY A O 1
ATOM 3013 N N . ILE A 1 383 ? 13.262 -4.698 -0.238 1.00 95.25 383 ILE A N 1
ATOM 3014 C CA . ILE A 1 383 ? 14.716 -4.611 -0.225 1.00 95.25 383 ILE A CA 1
ATOM 3015 C C . ILE A 1 383 ? 15.231 -4.194 -1.599 1.00 95.25 383 ILE A C 1
ATOM 3017 O O . ILE A 1 383 ? 14.761 -4.676 -2.635 1.00 95.25 383 ILE A O 1
ATOM 3021 N N . GLU A 1 384 ? 16.165 -3.244 -1.617 1.00 96.94 384 GLU A N 1
ATOM 3022 C CA . GLU A 1 384 ? 16.837 -2.850 -2.852 1.00 96.94 384 GLU A CA 1
ATOM 3023 C C . GLU A 1 384 ? 17.682 -4.005 -3.395 1.00 96.94 384 GLU A C 1
ATOM 3025 O O . GLU A 1 384 ? 18.291 -4.759 -2.635 1.00 96.94 384 GLU A O 1
ATOM 3030 N N . VAL A 1 385 ? 17.748 -4.152 -4.721 1.00 97.44 385 VAL A N 1
ATOM 3031 C CA . VAL A 1 385 ? 18.407 -5.319 -5.334 1.00 97.44 385 VAL A CA 1
ATOM 3032 C C . VAL A 1 385 ? 19.890 -5.398 -4.972 1.00 97.44 385 VAL A C 1
ATOM 3034 O O . VAL A 1 385 ? 20.404 -6.491 -4.746 1.00 97.44 385 VAL A O 1
ATOM 3037 N N . LYS A 1 386 ? 20.580 -4.256 -4.870 1.00 96.56 386 LYS A N 1
ATOM 3038 C CA . LYS A 1 386 ? 21.997 -4.214 -4.476 1.00 96.56 386 LYS A CA 1
ATOM 3039 C C . LYS A 1 386 ? 22.194 -4.706 -3.041 1.00 96.56 386 LYS A C 1
ATOM 3041 O O . LYS A 1 386 ? 22.971 -5.635 -2.835 1.00 96.56 386 LYS A O 1
ATOM 3046 N N . SER A 1 387 ? 21.426 -4.169 -2.093 1.00 96.81 387 SER A N 1
ATOM 3047 C CA . SER A 1 387 ? 21.451 -4.608 -0.692 1.00 96.81 387 SER A CA 1
ATOM 3048 C C . SER A 1 387 ? 21.096 -6.089 -0.556 1.00 96.81 387 SER A C 1
ATOM 3050 O O . SER A 1 387 ? 21.752 -6.816 0.178 1.00 96.81 387 SER A O 1
ATOM 3052 N N . LEU A 1 388 ? 20.115 -6.573 -1.323 1.00 97.12 388 LEU A N 1
ATOM 3053 C CA . LEU A 1 388 ? 19.748 -7.989 -1.352 1.00 97.12 388 LEU A CA 1
ATOM 3054 C C . LEU A 1 388 ? 20.904 -8.879 -1.833 1.00 97.12 388 LEU A C 1
ATOM 3056 O O . LEU A 1 388 ? 21.167 -9.918 -1.231 1.00 97.12 388 LEU A O 1
ATOM 3060 N N . ILE A 1 389 ? 21.618 -8.478 -2.891 1.00 98.12 389 ILE A N 1
ATOM 3061 C CA . ILE A 1 389 ? 22.805 -9.199 -3.378 1.00 98.12 389 ILE A CA 1
ATOM 3062 C C . ILE A 1 389 ? 23.887 -9.251 -2.295 1.00 98.12 389 ILE A C 1
ATOM 3064 O O . ILE A 1 389 ? 24.472 -10.309 -2.077 1.00 98.12 389 ILE A O 1
ATOM 3068 N N . GLU A 1 390 ? 24.175 -8.131 -1.634 1.00 97.88 390 GLU A N 1
ATOM 3069 C CA . GLU A 1 390 ? 25.196 -8.045 -0.582 1.00 97.88 390 GLU A CA 1
ATOM 3070 C C . GLU A 1 390 ? 24.842 -8.915 0.625 1.00 97.88 390 GLU A C 1
ATOM 3072 O O . GLU A 1 390 ? 25.663 -9.726 1.063 1.00 97.88 390 GLU A O 1
ATOM 3077 N N . THR A 1 391 ? 23.599 -8.823 1.098 1.00 96.62 391 THR A N 1
ATOM 3078 C CA . THR A 1 391 ? 23.074 -9.643 2.192 1.00 96.62 391 THR A CA 1
ATOM 3079 C C . THR A 1 391 ? 23.178 -11.130 1.869 1.00 96.62 391 THR A C 1
ATOM 3081 O O . THR A 1 391 ? 23.735 -11.883 2.665 1.00 96.62 391 THR A O 1
ATOM 3084 N N . LEU A 1 392 ? 22.755 -11.560 0.675 1.00 97.06 392 LEU A N 1
ATOM 3085 C CA . LEU A 1 392 ? 22.850 -12.965 0.269 1.00 97.06 392 LEU A CA 1
ATOM 3086 C C . LEU A 1 392 ? 24.291 -13.427 0.025 1.00 97.06 392 LEU A C 1
ATOM 3088 O O . LEU A 1 392 ? 24.604 -14.594 0.235 1.00 97.06 392 LEU A O 1
ATOM 3092 N N . LYS A 1 393 ? 25.200 -12.546 -0.406 1.00 97.50 393 LYS A N 1
ATOM 3093 C CA . LYS A 1 393 ? 26.630 -12.879 -0.500 1.00 97.50 393 LYS A CA 1
ATOM 3094 C C . LYS A 1 393 ? 27.246 -13.121 0.875 1.00 97.50 393 LYS A C 1
ATOM 3096 O O . LYS A 1 393 ? 28.081 -14.014 0.993 1.00 97.50 393 LYS A O 1
ATOM 3101 N N . LYS A 1 394 ? 26.845 -12.337 1.881 1.00 97.56 394 LYS A N 1
ATOM 3102 C CA . LYS A 1 394 ? 27.303 -12.482 3.268 1.00 97.56 394 LYS A CA 1
ATOM 3103 C C . LYS A 1 394 ? 26.716 -13.732 3.915 1.00 97.56 394 LYS A C 1
ATOM 3105 O O . LYS A 1 394 ? 27.452 -14.514 4.508 1.00 97.56 394 LYS A O 1
ATOM 3110 N N . ASP A 1 395 ? 25.410 -13.922 3.780 1.00 97.25 395 ASP A N 1
ATOM 3111 C CA . ASP A 1 395 ? 24.697 -15.074 4.310 1.00 97.25 395 ASP A CA 1
ATOM 3112 C C . ASP A 1 395 ? 23.538 -15.461 3.392 1.00 97.25 395 ASP A C 1
ATOM 3114 O O . ASP A 1 395 ? 22.454 -14.876 3.420 1.00 97.25 395 ASP A O 1
ATOM 3118 N N . ARG A 1 396 ? 23.766 -16.495 2.581 1.00 96.44 396 ARG A N 1
ATOM 3119 C CA . ARG A 1 396 ? 22.769 -16.983 1.624 1.00 96.44 396 ARG A CA 1
ATOM 3120 C C . ARG A 1 396 ? 21.511 -17.522 2.300 1.00 96.44 396 ARG A C 1
ATOM 3122 O O . ARG A 1 396 ? 20.446 -17.454 1.704 1.00 96.44 396 ARG A O 1
ATOM 3129 N N . LEU A 1 397 ? 21.617 -18.048 3.520 1.00 95.19 397 LEU A N 1
ATOM 3130 C CA . LEU A 1 397 ? 20.505 -18.707 4.206 1.00 95.19 397 LEU A CA 1
ATOM 3131 C C . LEU A 1 397 ? 19.709 -17.735 5.087 1.00 95.19 397 LEU A C 1
ATOM 3133 O O . LEU A 1 397 ? 18.736 -18.145 5.711 1.00 95.19 397 LEU A O 1
ATOM 3137 N N . THR A 1 398 ? 20.090 -16.454 5.143 1.00 94.31 398 THR A N 1
ATOM 3138 C CA . THR A 1 398 ? 19.487 -15.453 6.041 1.00 94.31 398 THR A CA 1
ATOM 3139 C C . THR A 1 398 ? 17.956 -15.413 5.969 1.00 94.31 398 THR A C 1
ATOM 3141 O O . THR A 1 398 ? 17.297 -15.467 7.005 1.00 94.31 398 THR A O 1
ATOM 3144 N N . TYR A 1 399 ? 17.369 -15.429 4.766 1.00 91.69 399 TYR A N 1
ATOM 3145 C CA . TYR A 1 399 ? 15.912 -15.400 4.609 1.00 91.69 399 TYR A CA 1
ATOM 3146 C C . TYR A 1 399 ? 15.247 -16.772 4.698 1.00 91.69 399 TYR A C 1
ATOM 3148 O O . TYR A 1 399 ? 14.085 -16.834 5.104 1.00 91.69 399 TYR A O 1
ATOM 3156 N N . GLU A 1 400 ? 15.970 -17.837 4.341 1.00 91.50 400 GLU A N 1
ATOM 3157 C CA . GLU A 1 400 ? 15.488 -19.219 4.416 1.00 91.50 400 GLU A CA 1
ATOM 3158 C C . GLU A 1 400 ? 15.331 -19.675 5.866 1.00 91.50 400 GLU A C 1
ATOM 3160 O O . GLU A 1 400 ? 14.309 -20.268 6.205 1.00 91.50 400 GLU A O 1
ATOM 3165 N N . ARG A 1 401 ? 16.301 -19.342 6.732 1.00 90.00 401 ARG A N 1
ATOM 3166 C CA . ARG A 1 401 ? 16.255 -19.689 8.159 1.00 90.00 401 ARG A CA 1
ATOM 3167 C C . ARG A 1 401 ? 15.023 -19.120 8.853 1.00 90.00 401 ARG A C 1
ATOM 3169 O O . ARG A 1 401 ? 14.560 -19.725 9.812 1.00 90.00 401 ARG A O 1
ATOM 3176 N N . ASP A 1 402 ? 14.518 -17.972 8.383 1.00 91.50 402 ASP A N 1
ATOM 3177 C CA . ASP A 1 402 ? 13.333 -17.298 8.933 1.00 91.50 402 ASP A CA 1
ATOM 3178 C C . ASP A 1 402 ? 13.381 -17.200 10.470 1.00 91.50 402 ASP A C 1
ATOM 3180 O O . ASP A 1 402 ? 12.383 -17.384 11.158 1.00 91.50 402 ASP A O 1
ATOM 3184 N N . SER A 1 403 ? 14.584 -16.990 11.011 1.00 91.00 403 SER A N 1
ATOM 3185 C CA . SER A 1 403 ? 14.880 -17.108 12.441 1.00 91.00 403 SER A CA 1
ATOM 3186 C C . SER A 1 403 ? 14.736 -15.789 13.195 1.00 91.00 403 SER A C 1
ATOM 3188 O O . SER A 1 403 ? 14.742 -15.772 14.421 1.00 91.00 403 SER A O 1
ATOM 3190 N N . GLU A 1 404 ? 14.637 -14.678 12.471 1.00 90.75 404 GLU A N 1
ATOM 3191 C CA . GLU A 1 404 ? 14.595 -13.333 13.033 1.00 90.75 404 GLU A CA 1
ATOM 3192 C C . GLU A 1 404 ? 13.177 -12.769 12.991 1.00 90.75 404 GLU A C 1
ATOM 3194 O O . GLU A 1 404 ? 12.417 -13.005 12.051 1.00 90.75 404 GLU A O 1
ATOM 3199 N N . THR A 1 405 ? 12.830 -11.986 14.014 1.00 91.62 405 THR A N 1
ATOM 3200 C CA . THR A 1 405 ? 11.586 -11.215 13.994 1.00 91.62 405 THR A CA 1
ATOM 3201 C C . THR A 1 405 ? 11.758 -10.022 13.061 1.00 91.62 405 THR A C 1
ATOM 3203 O O . THR A 1 405 ? 12.637 -9.190 13.279 1.00 91.62 405 THR A O 1
ATOM 3206 N N . LEU A 1 406 ? 10.889 -9.894 12.062 1.00 90.94 406 LEU A N 1
ATOM 3207 C CA . LEU A 1 406 ? 10.874 -8.745 11.161 1.00 90.94 406 LEU A CA 1
ATOM 3208 C C . LEU A 1 406 ? 9.799 -7.752 11.586 1.00 90.94 406 LEU A C 1
ATOM 3210 O O . LEU A 1 406 ? 8.686 -8.141 11.930 1.00 90.94 406 LEU A O 1
ATOM 3214 N N . ARG A 1 407 ? 10.121 -6.461 11.525 1.00 92.00 407 ARG A N 1
ATOM 3215 C CA . ARG A 1 407 ? 9.166 -5.373 11.746 1.00 92.00 407 ARG A CA 1
ATOM 3216 C C . ARG A 1 407 ? 9.113 -4.511 10.501 1.00 92.00 407 ARG A C 1
ATOM 3218 O O . ARG A 1 407 ? 10.158 -4.100 10.006 1.00 92.00 407 ARG A O 1
ATOM 3225 N N . TYR A 1 408 ? 7.918 -4.280 9.982 1.00 92.75 408 TYR A N 1
ATOM 3226 C CA . TYR A 1 408 ? 7.727 -3.467 8.787 1.00 92.75 408 TYR A CA 1
ATOM 3227 C C . TYR A 1 408 ? 6.312 -2.894 8.734 1.00 92.75 408 TYR A C 1
ATOM 3229 O O . TYR A 1 408 ? 5.378 -3.423 9.341 1.00 92.75 408 TYR A O 1
ATOM 3237 N N . HIS A 1 409 ? 6.154 -1.802 7.993 1.00 91.19 409 HIS A N 1
ATOM 3238 C CA . HIS A 1 409 ? 4.865 -1.169 7.764 1.00 91.19 409 HIS A CA 1
ATOM 3239 C C . HIS A 1 409 ? 4.282 -1.635 6.436 1.00 91.19 409 HIS A C 1
ATOM 3241 O O . HIS A 1 409 ? 4.955 -1.654 5.401 1.00 91.19 409 HIS A O 1
ATOM 3247 N N . VAL A 1 410 ? 2.999 -1.979 6.440 1.00 90.69 410 VAL A N 1
ATOM 3248 C CA . VAL A 1 410 ? 2.298 -2.428 5.238 1.00 90.69 410 VAL A CA 1
ATOM 3249 C C . VAL A 1 410 ? 1.032 -1.631 4.991 1.00 90.69 410 VAL A C 1
ATOM 3251 O O . VAL A 1 410 ? 0.394 -1.145 5.916 1.00 90.69 410 VAL A O 1
ATOM 3254 N N . THR A 1 411 ? 0.642 -1.525 3.723 1.00 89.88 411 THR A N 1
ATOM 3255 C CA . THR A 1 411 ? -0.694 -1.041 3.351 1.00 89.88 411 THR A CA 1
ATOM 3256 C C . THR A 1 411 ? -1.741 -2.126 3.583 1.00 89.88 411 THR A C 1
ATOM 3258 O O . THR A 1 411 ? -1.406 -3.314 3.529 1.00 89.88 411 THR A O 1
ATOM 3261 N N . GLU A 1 412 ? -3.009 -1.733 3.651 1.00 89.81 412 GLU A N 1
ATOM 3262 C CA . GLU A 1 412 ? -4.157 -2.637 3.788 1.00 89.81 412 GLU A CA 1
ATOM 3263 C C . GLU A 1 412 ? -4.116 -3.862 2.858 1.00 89.81 412 GLU A C 1
ATOM 3265 O O . GLU A 1 412 ? -4.321 -4.989 3.294 1.00 89.81 412 GLU A O 1
ATOM 3270 N N . ASN A 1 413 ? -3.764 -3.686 1.581 1.00 86.38 413 ASN A N 1
ATOM 3271 C CA . ASN A 1 413 ? -3.729 -4.800 0.623 1.00 86.38 413 ASN A CA 1
ATOM 3272 C C . ASN A 1 413 ? -2.743 -5.925 1.024 1.00 86.38 413 ASN A C 1
ATOM 3274 O O . ASN A 1 413 ? -3.061 -7.114 0.939 1.00 86.38 413 ASN A O 1
ATOM 3278 N N . VAL A 1 414 ? -1.545 -5.548 1.481 1.00 89.75 414 VAL A N 1
ATOM 3279 C CA . VAL A 1 414 ? -0.525 -6.508 1.929 1.00 89.75 414 VAL A CA 1
ATOM 3280 C C . VAL A 1 414 ? -0.972 -7.142 3.246 1.00 89.75 414 VAL A C 1
ATOM 3282 O O . VAL A 1 414 ? -0.885 -8.360 3.374 1.00 89.75 414 VAL A O 1
ATOM 3285 N N . LYS A 1 415 ? -1.525 -6.347 4.180 1.00 93.06 415 LYS A N 1
ATOM 3286 C CA . LYS A 1 415 ? -2.108 -6.847 5.436 1.00 93.06 415 LYS A CA 1
ATOM 3287 C C . LYS A 1 415 ? -3.121 -7.957 5.161 1.00 93.06 415 LYS A C 1
ATOM 3289 O O . LYS A 1 415 ? -2.984 -9.044 5.705 1.00 93.06 415 LYS A O 1
ATOM 3294 N N . VAL A 1 416 ? -4.080 -7.724 4.262 1.00 91.38 416 VAL A N 1
ATOM 3295 C CA . VAL A 1 416 ? -5.104 -8.715 3.887 1.00 91.38 416 VAL A CA 1
ATOM 3296 C C . VAL A 1 416 ? -4.476 -10.023 3.397 1.00 91.38 416 VAL A C 1
ATOM 3298 O O . VAL A 1 416 ? -4.930 -11.099 3.772 1.00 91.38 416 VAL A O 1
ATOM 3301 N N . SER A 1 417 ? -3.404 -9.955 2.605 1.00 91.56 417 SER A N 1
ATOM 3302 C CA . SER A 1 417 ? -2.722 -11.159 2.104 1.00 91.56 417 SER A CA 1
ATOM 3303 C C . SER A 1 417 ? -2.005 -11.936 3.208 1.00 91.56 417 SER A C 1
ATOM 3305 O O . SER A 1 417 ? -2.022 -13.165 3.201 1.00 91.56 417 SER A O 1
ATOM 3307 N N . LEU A 1 418 ? -1.390 -11.224 4.155 1.00 94.44 418 LEU A N 1
ATOM 3308 C CA . LEU A 1 418 ? -0.710 -11.816 5.303 1.00 94.44 418 LEU A CA 1
ATOM 3309 C C . LEU A 1 418 ? -1.705 -12.458 6.279 1.00 94.44 418 LEU A C 1
ATOM 3311 O O . LEU A 1 418 ? -1.490 -13.588 6.710 1.00 94.44 418 LEU A O 1
ATOM 3315 N N . LEU A 1 419 ? -2.815 -11.774 6.572 1.00 94.81 419 LEU A N 1
ATOM 3316 C CA . LEU A 1 419 ? -3.881 -12.300 7.426 1.00 94.81 419 LEU A CA 1
ATOM 3317 C C . LEU A 1 419 ? -4.563 -13.513 6.790 1.00 94.81 419 LEU A C 1
ATOM 3319 O O . LEU A 1 419 ? -4.785 -14.501 7.474 1.00 94.81 419 LEU A O 1
ATOM 3323 N N . ALA A 1 420 ? -4.804 -13.498 5.476 1.00 94.94 420 ALA A N 1
ATOM 3324 C CA . ALA A 1 420 ? -5.347 -14.661 4.774 1.00 94.94 420 ALA A CA 1
ATOM 3325 C C . ALA A 1 420 ? -4.417 -15.885 4.853 1.00 94.94 420 ALA A C 1
ATOM 3327 O O . ALA A 1 420 ? -4.895 -17.015 4.951 1.00 94.94 420 ALA A O 1
ATOM 3328 N N . ALA A 1 421 ? -3.096 -15.673 4.825 1.00 95.62 421 ALA A N 1
ATOM 3329 C CA . ALA A 1 421 ? -2.133 -16.749 5.034 1.00 95.62 421 ALA A CA 1
ATOM 3330 C C . ALA A 1 421 ? -2.192 -17.289 6.470 1.00 95.62 421 ALA A C 1
ATOM 3332 O O . ALA A 1 421 ? -2.200 -18.503 6.654 1.00 95.62 421 ALA A O 1
ATOM 3333 N N . ALA A 1 422 ? -2.273 -16.401 7.467 1.00 95.88 422 ALA A N 1
ATOM 3334 C CA . ALA A 1 422 ? -2.409 -16.783 8.869 1.00 95.88 422 ALA A CA 1
ATOM 3335 C C . ALA A 1 422 ? -3.697 -17.582 9.120 1.00 95.88 422 ALA A C 1
ATOM 3337 O O . ALA A 1 422 ? -3.617 -18.697 9.622 1.00 95.88 422 ALA A O 1
ATOM 3338 N N . SER A 1 423 ? -4.855 -17.087 8.675 1.00 96.06 423 SER A N 1
ATOM 3339 C CA . SER A 1 423 ? -6.135 -17.791 8.827 1.00 96.06 423 SER A CA 1
ATOM 3340 C C . SER A 1 423 ? -6.127 -19.155 8.137 1.00 96.06 423 SER A C 1
ATOM 3342 O O . SER A 1 423 ? -6.528 -20.146 8.734 1.00 96.06 423 SER A O 1
ATOM 3344 N N . SER A 1 424 ? -5.579 -19.247 6.918 1.00 95.88 424 SER A N 1
ATOM 3345 C CA . SER A 1 424 ? -5.448 -20.532 6.217 1.00 95.88 424 SER A CA 1
ATOM 3346 C C . SER A 1 424 ? -4.561 -21.533 6.963 1.00 95.88 424 SER A C 1
ATOM 3348 O O . SER A 1 424 ? -4.737 -22.736 6.782 1.00 95.88 424 SER A O 1
ATOM 3350 N N . TYR A 1 425 ? -3.582 -21.065 7.739 1.00 96.19 425 TYR A N 1
ATOM 3351 C CA . TYR A 1 425 ? -2.739 -21.923 8.566 1.00 96.19 425 TYR A CA 1
ATOM 3352 C C . TYR A 1 425 ? -3.475 -22.385 9.825 1.00 96.19 425 TYR A C 1
ATOM 3354 O O . TYR A 1 425 ? -3.411 -23.565 10.155 1.00 96.19 425 TYR A O 1
ATOM 3362 N N . GLU A 1 426 ? -4.196 -21.487 10.498 1.00 95.31 426 GLU A N 1
ATOM 3363 C CA . GLU A 1 426 ? -4.996 -21.797 11.695 1.00 95.31 426 GLU A CA 1
ATOM 3364 C C . GLU A 1 426 ? -6.113 -22.807 11.379 1.00 95.31 426 GLU A C 1
ATOM 3366 O O . GLU A 1 426 ? -6.355 -23.731 12.152 1.00 95.31 426 GLU A O 1
ATOM 3371 N N . GLU A 1 427 ? -6.731 -22.707 10.197 1.00 95.50 427 GLU A N 1
ATOM 3372 C CA . GLU A 1 427 ? -7.703 -23.691 9.695 1.00 95.50 427 GLU A CA 1
ATOM 3373 C C . GLU A 1 427 ? -7.097 -25.093 9.516 1.00 95.50 427 GLU A C 1
ATOM 3375 O O . GLU A 1 427 ? -7.768 -26.099 9.745 1.00 95.50 427 GLU A O 1
ATOM 3380 N N . GLN A 1 428 ? -5.829 -25.173 9.102 1.00 95.44 428 GLN A N 1
ATOM 3381 C CA . GLN A 1 428 ? -5.119 -26.438 8.880 1.00 95.44 428 GLN A CA 1
ATOM 3382 C C . GLN A 1 428 ? -4.509 -27.013 10.163 1.00 95.44 428 GLN A C 1
ATOM 3384 O O . GLN A 1 428 ? -4.244 -28.213 10.217 1.00 95.44 428 GLN A O 1
ATOM 3389 N N . ASN A 1 429 ? -4.304 -26.180 11.188 1.00 94.94 429 ASN A N 1
ATOM 3390 C CA . ASN A 1 429 ? -3.663 -26.548 12.450 1.00 94.94 429 ASN A CA 1
ATOM 3391 C C . ASN A 1 429 ? -4.529 -26.095 13.641 1.00 94.94 429 ASN A C 1
ATOM 3393 O O . ASN A 1 429 ? -4.187 -25.125 14.325 1.00 94.94 429 ASN A O 1
ATOM 3397 N N . PRO A 1 430 ? -5.663 -26.776 13.906 1.00 95.19 430 PRO A N 1
ATOM 3398 C CA . PRO A 1 430 ? -6.569 -26.390 14.980 1.00 95.19 430 PRO A CA 1
ATOM 3399 C C . PRO A 1 430 ? -5.858 -26.334 16.338 1.00 95.19 430 PRO A C 1
ATOM 3401 O O . PRO A 1 430 ? -5.234 -27.305 16.760 1.00 95.19 430 PRO A O 1
ATOM 3404 N N . GLY A 1 431 ? -5.991 -25.205 17.035 1.00 92.38 431 GLY A N 1
ATOM 3405 C CA . GLY A 1 431 ? -5.362 -24.966 18.339 1.00 92.38 431 GLY A CA 1
ATOM 3406 C C . GLY A 1 431 ? -4.063 -24.158 18.282 1.00 92.38 431 GLY A C 1
ATOM 3407 O O . GLY A 1 431 ? -3.615 -23.676 19.320 1.00 92.38 431 GLY A O 1
ATOM 3408 N N . GLU A 1 432 ? -3.492 -23.939 17.097 1.00 93.44 432 GLU A N 1
ATOM 3409 C CA . GLU A 1 432 ? -2.403 -22.982 16.900 1.00 93.44 432 GLU A CA 1
ATOM 3410 C C . GLU A 1 432 ? -2.956 -21.627 16.441 1.00 93.44 432 GLU A C 1
ATOM 3412 O O . GLU A 1 432 ? -3.866 -21.570 15.617 1.00 93.44 432 GLU A O 1
ATOM 3417 N N . SER A 1 433 ? -2.394 -20.529 16.956 1.00 93.25 433 SER A N 1
ATOM 3418 C CA . SER A 1 433 ? -2.680 -19.177 16.462 1.00 93.25 433 SER A CA 1
ATOM 3419 C C . SER A 1 433 ? -1.448 -18.611 15.761 1.00 93.25 433 SER A C 1
ATOM 3421 O O . SER A 1 433 ? -0.358 -18.551 16.335 1.00 93.25 433 SER A O 1
ATOM 3423 N N . ALA A 1 434 ? -1.630 -18.208 14.506 1.00 93.44 434 ALA A N 1
ATOM 3424 C CA . ALA A 1 434 ? -0.612 -17.622 13.642 1.00 93.44 434 ALA A CA 1
ATOM 3425 C C . ALA A 1 434 ? -0.788 -16.105 13.470 1.00 93.44 434 ALA A C 1
ATOM 3427 O O . ALA A 1 434 ? 0.036 -15.469 12.808 1.00 93.44 434 ALA A O 1
ATOM 3428 N N . CYS A 1 435 ? -1.837 -15.509 14.039 1.00 94.69 435 CYS A N 1
ATOM 3429 C CA . CYS A 1 435 ? -2.055 -14.069 14.030 1.00 94.69 435 CYS A CA 1
ATOM 3430 C C . CYS A 1 435 ? -2.611 -13.567 15.364 1.00 94.69 435 CYS A C 1
ATOM 3432 O O . CYS A 1 435 ? -3.624 -14.049 15.862 1.00 94.69 435 CYS A O 1
ATOM 3434 N N . ARG A 1 436 ? -2.009 -12.498 15.889 1.00 93.25 436 ARG A N 1
ATOM 3435 C CA . ARG A 1 436 ? -2.510 -11.759 17.047 1.00 93.25 436 ARG A CA 1
ATOM 3436 C C . ARG A 1 436 ? -2.593 -10.274 16.723 1.00 93.25 436 ARG A C 1
ATOM 3438 O O . ARG A 1 436 ? -1.581 -9.628 16.464 1.00 93.25 436 ARG A O 1
ATOM 3445 N N . GLN A 1 437 ? -3.792 -9.706 16.795 1.00 94.00 437 GLN A N 1
ATOM 3446 C CA . GLN A 1 437 ? -3.963 -8.258 16.710 1.00 94.00 437 GLN A CA 1
ATOM 3447 C C . GLN A 1 437 ? -3.587 -7.617 18.054 1.00 94.00 437 GLN A C 1
ATOM 3449 O O . GLN A 1 437 ? -4.182 -7.933 19.082 1.00 94.00 437 GLN A O 1
ATOM 3454 N N . ILE A 1 438 ? -2.583 -6.737 18.057 1.00 90.31 438 ILE A N 1
ATOM 3455 C CA . ILE A 1 438 ? -2.134 -6.017 19.264 1.00 90.31 438 ILE A CA 1
ATOM 3456 C C . ILE A 1 438 ? -2.912 -4.711 19.427 1.00 90.31 438 ILE A C 1
ATOM 3458 O O . ILE A 1 438 ? -3.272 -4.325 20.535 1.00 90.31 438 ILE A O 1
ATOM 3462 N N . SER A 1 439 ? -3.154 -4.015 18.318 1.00 87.31 439 SER A N 1
ATOM 3463 C CA . SER A 1 439 ? -3.917 -2.769 18.272 1.00 87.31 439 SER A CA 1
ATOM 3464 C C . SER A 1 439 ? -4.652 -2.662 16.928 1.00 87.31 439 SER A C 1
ATOM 3466 O O . SER A 1 439 ? -4.383 -3.460 16.024 1.00 87.31 439 SER A O 1
ATOM 3468 N N . PRO A 1 440 ? -5.564 -1.689 16.734 1.00 88.88 440 PRO A N 1
ATOM 3469 C CA . PRO A 1 440 ? -6.291 -1.534 15.469 1.00 88.88 440 PRO A CA 1
ATOM 3470 C C . PRO A 1 440 ? -5.385 -1.511 14.226 1.00 88.88 440 PRO A C 1
ATOM 3472 O O . PRO A 1 440 ? -5.755 -2.041 13.178 1.00 88.88 440 PRO A O 1
ATOM 3475 N N . LEU A 1 441 ? -4.171 -0.966 14.371 1.00 90.50 441 LEU A N 1
ATOM 3476 C CA . LEU A 1 441 ? -3.180 -0.823 13.305 1.00 90.50 441 LEU A CA 1
ATOM 3477 C C . LEU A 1 441 ? -1.920 -1.684 13.513 1.00 90.50 441 LEU A C 1
ATOM 3479 O O . LEU A 1 441 ? -0.913 -1.431 12.860 1.00 90.50 441 LEU A O 1
ATOM 3483 N N . SER A 1 442 ? -1.931 -2.681 14.406 1.00 93.06 442 SER A N 1
ATOM 3484 C CA . SER A 1 442 ? -0.739 -3.487 14.718 1.00 93.06 442 SER A CA 1
ATOM 3485 C C . SER A 1 442 ? -1.045 -4.975 14.867 1.00 93.06 442 SER A C 1
ATOM 3487 O O . SER A 1 442 ? -1.959 -5.353 15.604 1.00 93.06 442 SER A O 1
ATOM 3489 N N . TYR A 1 443 ? -0.249 -5.815 14.203 1.00 95.06 443 TYR A N 1
ATOM 3490 C CA . TYR A 1 443 ? -0.405 -7.270 14.175 1.00 95.06 443 TYR A CA 1
ATOM 3491 C C . TYR A 1 443 ? 0.932 -7.981 14.411 1.00 95.06 443 TYR A C 1
ATOM 3493 O O . TYR A 1 443 ? 1.936 -7.662 13.769 1.00 95.06 443 TYR A O 1
ATOM 3501 N N . ASP A 1 444 ? 0.909 -8.993 15.274 1.00 94.81 444 ASP A N 1
ATOM 3502 C CA . ASP A 1 444 ? 1.946 -10.017 15.386 1.00 94.81 444 ASP A CA 1
ATOM 3503 C C . ASP A 1 444 ? 1.552 -11.214 14.504 1.00 94.81 444 ASP A C 1
ATOM 3505 O O . ASP A 1 444 ? 0.442 -11.737 14.622 1.00 94.81 444 ASP A O 1
ATOM 3509 N N . LEU A 1 445 ? 2.452 -11.656 13.623 1.00 93.31 445 LEU A N 1
ATOM 3510 C CA . LEU A 1 445 ? 2.227 -12.773 12.700 1.00 93.31 445 LEU A CA 1
ATOM 3511 C C . LEU A 1 445 ? 3.245 -13.887 12.929 1.00 93.31 445 LEU A C 1
ATOM 3513 O O . LEU A 1 445 ? 4.441 -13.663 12.778 1.00 93.31 445 LEU A O 1
ATOM 3517 N N . GLY A 1 446 ? 2.781 -15.092 13.230 1.00 92.56 446 GLY A N 1
ATOM 3518 C CA . GLY A 1 446 ? 3.594 -16.273 13.508 1.00 92.56 446 GLY A CA 1
ATOM 3519 C C . GLY A 1 446 ? 3.228 -16.933 14.826 1.00 92.56 446 GLY A C 1
ATOM 3520 O O . GLY A 1 446 ? 2.460 -16.393 15.618 1.00 92.56 446 GLY A O 1
ATOM 3521 N N . LEU A 1 447 ? 3.785 -18.124 15.042 1.00 88.62 447 LEU A N 1
ATOM 3522 C CA . LEU A 1 447 ? 3.555 -18.870 16.270 1.00 88.62 447 LEU A CA 1
ATOM 3523 C C . LEU A 1 447 ? 4.264 -18.152 17.412 1.00 88.62 447 LEU A C 1
ATOM 3525 O O . LEU A 1 447 ? 5.496 -18.072 17.440 1.00 88.62 447 LEU A O 1
ATOM 3529 N N . VAL A 1 448 ? 3.484 -17.623 18.348 1.00 79.00 448 VAL A N 1
ATOM 3530 C CA . VAL A 1 448 ? 4.032 -17.178 19.623 1.00 79.00 448 VAL A CA 1
ATOM 3531 C C . VAL A 1 448 ? 4.545 -18.440 20.299 1.00 79.00 448 VAL A C 1
ATOM 3533 O O . VAL A 1 448 ? 3.756 -19.319 20.642 1.00 79.00 448 VAL A O 1
ATOM 3536 N N . ALA A 1 449 ? 5.865 -18.559 20.455 1.00 67.56 449 ALA A N 1
ATOM 3537 C CA . ALA A 1 449 ? 6.389 -19.498 21.430 1.00 67.56 449 ALA A CA 1
ATOM 3538 C C . ALA A 1 449 ? 5.697 -19.130 22.741 1.00 67.56 449 ALA A C 1
ATOM 3540 O O . ALA A 1 449 ? 5.858 -17.996 23.202 1.00 67.56 449 ALA A O 1
ATOM 3541 N N . MET A 1 450 ? 4.850 -20.030 23.261 1.00 42.97 450 MET A N 1
ATOM 3542 C CA . MET A 1 450 ? 4.299 -19.884 24.606 1.00 42.97 450 MET A CA 1
ATOM 3543 C C . MET A 1 450 ? 5.470 -19.443 25.475 1.00 42.97 450 MET A C 1
ATOM 3545 O O . MET A 1 450 ? 6.504 -20.111 25.392 1.00 42.97 450 MET A O 1
ATOM 3549 N N . PRO A 1 451 ? 5.384 -18.312 26.200 1.00 49.12 451 PRO A N 1
ATOM 3550 C CA . PRO A 1 451 ? 6.423 -17.975 27.149 1.00 49.12 451 PRO A CA 1
ATOM 3551 C C . PRO A 1 451 ? 6.510 -19.181 28.073 1.00 49.12 451 PRO A C 1
ATOM 3553 O O . PRO A 1 451 ? 5.616 -19.423 28.881 1.00 49.12 451 PRO A O 1
ATOM 3556 N N . THR A 1 452 ? 7.524 -20.016 27.861 1.00 41.31 452 THR A N 1
ATOM 3557 C CA . THR A 1 452 ? 7.913 -21.014 28.831 1.00 41.31 452 THR A CA 1
ATOM 3558 C C . THR A 1 452 ? 8.278 -20.166 30.019 1.00 41.31 452 THR A C 1
ATOM 3560 O O . THR A 1 452 ? 9.257 -19.422 29.961 1.00 41.31 452 THR A O 1
ATOM 3563 N N . ILE A 1 453 ? 7.400 -20.171 31.019 1.00 40.12 453 ILE A N 1
ATOM 3564 C CA . ILE A 1 453 ? 7.700 -19.652 32.339 1.00 40.12 453 ILE A CA 1
ATOM 3565 C C . ILE A 1 453 ? 8.983 -20.389 32.708 1.00 40.12 453 ILE A C 1
ATOM 3567 O O . ILE A 1 453 ? 8.966 -21.594 32.950 1.00 40.12 453 ILE A O 1
ATOM 3571 N N . HIS A 1 454 ? 10.120 -19.709 32.584 1.00 43.62 454 HIS A N 1
ATOM 3572 C CA . HIS A 1 454 ? 11.299 -20.144 33.290 1.00 43.62 454 HIS A CA 1
ATOM 3573 C C . HIS A 1 454 ? 10.932 -19.874 34.739 1.00 43.62 454 HIS A C 1
ATOM 3575 O O . HIS A 1 454 ? 10.963 -18.728 35.181 1.00 43.62 454 HIS A O 1
ATOM 3581 N N . ASP A 1 455 ? 10.458 -20.920 35.415 1.00 43.53 455 ASP A N 1
ATOM 3582 C CA . ASP A 1 455 ? 10.515 -20.995 36.863 1.00 43.53 455 ASP A CA 1
ATOM 3583 C C . ASP A 1 455 ? 12.003 -20.855 37.198 1.00 43.53 455 ASP A C 1
ATOM 3585 O O . ASP A 1 455 ? 12.755 -21.831 37.201 1.00 43.53 455 ASP A O 1
ATOM 3589 N N . GLU A 1 456 ? 12.457 -19.613 37.371 1.00 45.50 456 GLU A N 1
ATOM 3590 C CA . GLU A 1 456 ? 13.652 -19.308 38.143 1.00 45.50 456 GLU A CA 1
ATOM 3591 C C . GLU A 1 456 ? 13.314 -19.723 39.573 1.00 45.50 456 GLU A C 1
ATOM 3593 O O . GLU A 1 456 ? 12.836 -18.939 40.392 1.00 45.50 456 GLU A O 1
ATOM 3598 N N . GLY A 1 457 ? 13.440 -21.030 39.808 1.00 46.22 457 GLY A N 1
ATOM 3599 C CA . GLY A 1 457 ? 13.405 -21.621 41.124 1.00 46.22 457 GLY A CA 1
ATOM 3600 C C . GLY A 1 457 ? 14.476 -20.951 41.964 1.00 46.22 457 GLY A C 1
ATOM 3601 O O . GLY A 1 457 ? 15.652 -21.001 41.621 1.00 46.22 457 GLY A O 1
ATOM 3602 N N . GLU A 1 458 ? 14.005 -20.275 43.007 1.00 50.78 458 GLU A N 1
ATOM 3603 C CA . GLU A 1 458 ? 14.576 -20.258 44.351 1.00 50.78 458 GLU A CA 1
ATOM 3604 C C . GLU A 1 458 ? 15.942 -20.965 44.455 1.00 50.78 458 GLU A C 1
ATOM 3606 O O . GLU A 1 458 ? 16.018 -22.140 44.803 1.00 50.78 458 GLU A O 1
ATOM 3611 N N . GLU A 1 459 ? 17.028 -20.237 44.190 1.00 46.03 459 GLU A N 1
ATOM 3612 C CA . GLU A 1 459 ? 18.331 -20.541 44.782 1.00 46.03 459 GLU A CA 1
ATOM 3613 C C . GLU A 1 459 ? 18.638 -19.451 45.811 1.00 46.03 459 GLU A C 1
ATOM 3615 O O . GLU A 1 459 ? 18.994 -18.314 45.506 1.00 46.03 459 GLU A O 1
ATOM 3620 N N . GLU A 1 460 ? 18.290 -19.845 47.032 1.00 44.19 460 GLU A N 1
ATOM 3621 C CA . GLU A 1 460 ? 18.846 -19.541 48.345 1.00 44.19 460 GLU A CA 1
ATOM 3622 C C . GLU A 1 460 ? 19.973 -18.494 48.442 1.00 44.19 460 GLU A C 1
ATOM 3624 O O . GLU A 1 460 ? 20.995 -18.521 47.763 1.00 44.19 460 GLU A O 1
ATOM 3629 N N . GLU A 1 461 ? 19.733 -17.593 49.396 1.00 49.47 461 GLU A N 1
ATOM 3630 C CA . GLU A 1 461 ? 20.682 -16.925 50.284 1.00 49.47 461 GLU A CA 1
ATOM 3631 C C . GLU A 1 461 ? 22.117 -17.481 50.262 1.00 49.47 461 GLU A C 1
ATOM 3633 O O . GLU A 1 461 ? 22.358 -18.604 50.689 1.00 49.47 461 GLU A O 1
ATOM 3638 N N . ASP A 1 462 ? 23.086 -16.626 49.924 1.00 39.41 462 ASP A N 1
ATOM 3639 C CA . ASP A 1 462 ? 24.409 -16.716 50.535 1.00 39.41 462 ASP A CA 1
ATOM 3640 C C . ASP A 1 462 ? 24.976 -15.322 50.827 1.00 39.41 462 ASP A C 1
ATOM 3642 O O . ASP A 1 462 ? 25.225 -14.478 49.958 1.00 39.41 462 ASP A O 1
ATOM 3646 N N . GLU A 1 463 ? 25.134 -15.092 52.126 1.00 48.12 463 GLU A N 1
ATOM 3647 C CA . GLU A 1 463 ? 25.784 -13.956 52.748 1.00 48.12 463 GLU A CA 1
ATOM 3648 C C . GLU A 1 463 ? 27.294 -13.917 52.451 1.00 48.12 463 GLU A C 1
ATOM 3650 O O . GLU A 1 463 ? 27.985 -14.931 52.387 1.00 48.12 463 GLU A O 1
ATOM 3655 N N . SER A 1 464 ? 27.826 -12.691 52.493 1.00 47.31 464 SER A N 1
ATOM 3656 C CA . SER A 1 464 ? 29.226 -12.334 52.778 1.00 47.31 464 SER A CA 1
ATOM 3657 C C . SER A 1 464 ? 30.256 -12.449 51.639 1.00 47.31 464 SER A C 1
ATOM 3659 O O . SER A 1 464 ? 30.542 -13.521 51.128 1.00 47.31 464 SER A O 1
ATOM 3661 N N . CYS A 1 465 ? 30.917 -11.326 51.307 1.00 35.94 465 CYS A N 1
ATOM 3662 C CA . CYS A 1 465 ? 32.351 -11.138 51.587 1.00 35.94 465 CYS A CA 1
ATOM 3663 C C . CYS A 1 465 ? 32.868 -9.748 51.138 1.00 35.94 465 CYS A C 1
ATOM 3665 O O . CYS A 1 465 ? 32.877 -9.417 49.958 1.00 35.94 465 CYS A O 1
ATOM 3667 N N . ASN A 1 466 ? 33.411 -9.012 52.111 1.00 38.16 466 ASN A N 1
ATOM 3668 C CA . ASN A 1 466 ? 34.558 -8.098 52.034 1.00 38.16 466 ASN A CA 1
ATOM 3669 C C . ASN A 1 466 ? 34.501 -6.777 51.242 1.00 38.16 466 ASN A C 1
ATOM 3671 O O . ASN A 1 466 ? 34.894 -6.664 50.081 1.00 38.16 466 ASN A O 1
ATOM 3675 N N . ASP A 1 467 ? 34.249 -5.728 52.033 1.00 47.12 467 ASP A N 1
ATOM 3676 C CA . ASP A 1 467 ? 35.003 -4.471 52.066 1.00 47.12 467 ASP A CA 1
ATOM 3677 C C . ASP A 1 467 ? 36.480 -4.615 51.637 1.00 47.12 467 ASP A C 1
ATOM 3679 O O . ASP A 1 467 ? 37.315 -5.171 52.355 1.00 47.12 467 ASP A O 1
ATOM 3683 N N . VAL A 1 468 ? 36.840 -3.988 50.516 1.00 40.50 468 VAL A N 1
ATOM 3684 C CA . VAL A 1 468 ? 38.219 -3.568 50.231 1.00 40.50 468 VAL A CA 1
ATOM 3685 C C . VAL A 1 468 ? 38.208 -2.071 49.939 1.00 40.50 468 VAL A C 1
ATOM 3687 O O . VAL A 1 468 ? 38.107 -1.625 48.796 1.00 40.50 468 VAL A O 1
ATOM 3690 N N . LYS A 1 469 ? 38.358 -1.272 51.001 1.00 41.44 469 LYS A N 1
ATOM 3691 C CA . LYS A 1 469 ? 38.755 0.139 50.911 1.00 41.44 469 LYS A CA 1
ATOM 3692 C C . LYS A 1 469 ? 40.159 0.229 50.304 1.00 41.44 469 LYS A C 1
ATOM 3694 O O . LYS A 1 469 ? 41.159 0.176 51.017 1.00 41.44 469 LYS A O 1
ATOM 3699 N N . ARG A 1 470 ? 40.247 0.405 48.984 1.00 39.84 470 ARG A N 1
ATOM 3700 C CA . ARG A 1 470 ? 41.446 0.965 48.346 1.00 39.84 470 ARG A CA 1
ATOM 3701 C C . ARG A 1 470 ? 41.463 2.470 48.598 1.00 39.84 470 ARG A C 1
ATOM 3703 O O . ARG A 1 470 ? 40.650 3.208 48.053 1.00 39.84 470 ARG A O 1
ATOM 3710 N N . LEU A 1 471 ? 42.401 2.902 49.437 1.00 42.31 471 LEU A N 1
ATOM 3711 C CA . LEU A 1 471 ? 42.816 4.296 49.564 1.00 42.31 471 LEU A CA 1
ATOM 3712 C C . LEU A 1 471 ? 43.345 4.772 48.203 1.00 42.31 471 LEU A C 1
ATOM 3714 O O . LEU A 1 471 ? 44.425 4.363 47.778 1.00 42.31 471 LEU A O 1
ATOM 3718 N N . ALA A 1 472 ? 42.562 5.598 47.511 1.00 49.50 472 ALA A N 1
ATOM 3719 C CA . ALA A 1 472 ? 43.041 6.363 46.370 1.00 49.50 472 ALA A CA 1
ATOM 3720 C C . ALA A 1 472 ? 43.974 7.489 46.866 1.00 49.50 472 ALA A C 1
ATOM 3722 O O . ALA A 1 472 ? 43.719 8.056 47.934 1.00 49.50 472 ALA A O 1
ATOM 3723 N N . PRO A 1 473 ? 45.053 7.810 46.131 1.00 60.09 473 PRO A N 1
ATOM 3724 C CA . PRO A 1 473 ? 45.924 8.931 46.466 1.00 60.09 473 PRO A CA 1
ATOM 3725 C C . PRO A 1 473 ? 45.159 10.266 46.374 1.00 60.09 473 PRO A C 1
ATOM 3727 O O . PRO A 1 473 ? 44.170 10.351 45.640 1.00 60.09 473 PRO A O 1
ATOM 3730 N N . PRO A 1 474 ? 45.589 11.304 47.114 1.00 56.25 474 PRO A N 1
ATOM 3731 C CA . PRO A 1 474 ? 44.969 12.621 47.054 1.00 56.25 474 PRO A CA 1
ATOM 3732 C C . PRO A 1 474 ? 45.124 13.184 45.637 1.00 56.25 474 PRO A C 1
ATOM 3734 O O . PRO A 1 474 ? 46.235 13.442 45.182 1.00 56.25 474 PRO A O 1
ATOM 3737 N N . VAL A 1 475 ? 43.998 13.305 44.936 1.00 58.56 475 VAL A N 1
ATOM 3738 C CA . VAL A 1 475 ? 43.900 14.002 43.651 1.00 58.56 475 VAL A CA 1
ATOM 3739 C C . VAL A 1 475 ? 43.936 15.500 43.939 1.00 58.56 475 VAL A C 1
ATOM 3741 O O . VAL A 1 475 ? 43.241 15.960 44.846 1.00 58.56 475 VAL A O 1
ATOM 3744 N N . ASP A 1 476 ? 44.767 16.216 43.188 1.00 66.06 476 ASP A N 1
ATOM 3745 C CA . ASP A 1 476 ? 44.988 17.659 43.281 1.00 66.06 476 ASP A CA 1
ATOM 3746 C C . ASP A 1 476 ? 43.656 18.428 43.160 1.00 66.06 476 ASP A C 1
ATOM 3748 O O . ASP A 1 476 ? 42.829 18.135 42.288 1.00 66.06 476 ASP A O 1
ATOM 3752 N N . ASP A 1 477 ? 43.420 19.406 44.039 1.00 65.75 477 ASP A N 1
ATOM 3753 C CA . ASP A 1 477 ? 42.138 20.131 44.142 1.00 65.75 477 ASP A CA 1
ATOM 3754 C C . ASP A 1 477 ? 41.773 20.904 42.854 1.00 65.75 477 ASP A C 1
ATOM 3756 O O . ASP A 1 477 ? 40.598 21.213 42.614 1.00 65.75 477 ASP A O 1
ATOM 3760 N N . ASP A 1 478 ? 42.755 21.166 41.987 1.00 69.38 478 ASP A N 1
ATOM 3761 C CA . ASP A 1 478 ? 42.547 21.807 40.687 1.00 69.38 478 ASP A CA 1
ATOM 3762 C C . ASP A 1 478 ? 41.932 20.857 39.639 1.00 69.38 478 ASP A C 1
ATOM 3764 O O . ASP A 1 478 ? 41.053 21.280 38.882 1.00 69.38 478 ASP A O 1
ATOM 3768 N N . GLU A 1 479 ? 42.249 19.555 39.655 1.00 65.44 479 GLU A N 1
ATOM 3769 C CA . GLU A 1 479 ? 41.611 18.582 38.750 1.00 65.44 479 GLU A CA 1
ATOM 3770 C C . GLU A 1 479 ? 40.142 18.337 39.126 1.00 65.44 479 GLU A C 1
ATOM 3772 O O . GLU A 1 479 ? 39.287 18.180 38.250 1.00 65.44 479 GLU A O 1
ATOM 3777 N N . ARG A 1 480 ? 39.797 18.399 40.422 1.00 67.38 480 ARG A N 1
ATOM 3778 C CA . ARG A 1 480 ? 38.396 18.330 40.882 1.00 67.38 480 ARG A CA 1
ATOM 3779 C C . ARG A 1 480 ? 37.567 19.519 40.411 1.00 67.38 480 ARG A C 1
ATOM 3781 O O . ARG A 1 480 ? 36.397 19.344 40.068 1.00 67.38 480 ARG A O 1
ATOM 3788 N N . ARG A 1 481 ? 38.144 20.724 40.378 1.00 72.75 481 ARG A N 1
ATOM 3789 C CA . ARG A 1 481 ? 37.449 21.922 39.881 1.00 72.75 481 ARG A CA 1
ATOM 3790 C C . ARG A 1 481 ? 37.252 21.893 38.372 1.00 72.75 481 ARG A C 1
ATOM 3792 O O . ARG A 1 481 ? 36.211 22.355 37.902 1.00 72.75 481 ARG A O 1
ATOM 3799 N N . GLU A 1 482 ? 38.196 21.338 37.617 1.00 71.06 482 GLU A N 1
ATOM 3800 C CA . GLU A 1 482 ? 38.046 21.206 36.168 1.00 71.06 482 GLU A CA 1
ATOM 3801 C C . GLU A 1 482 ? 37.077 20.075 35.784 1.00 71.06 482 GLU A C 1
ATOM 3803 O O . GLU A 1 482 ? 36.258 20.259 34.882 1.00 71.06 482 GLU A O 1
ATOM 3808 N N . HIS A 1 483 ? 37.062 18.959 36.523 1.00 67.12 483 HIS A N 1
ATOM 3809 C CA . HIS A 1 483 ? 36.085 17.882 36.321 1.00 67.12 483 HIS A CA 1
ATOM 3810 C C . HIS A 1 483 ? 34.659 18.319 36.688 1.00 67.12 483 HIS A C 1
ATOM 3812 O O . HIS A 1 483 ? 33.733 18.046 35.934 1.00 67.12 483 HIS A O 1
ATOM 3818 N N . ALA A 1 484 ? 34.479 19.088 37.769 1.00 67.12 484 ALA A N 1
ATOM 3819 C CA . ALA A 1 484 ? 33.173 19.643 38.141 1.00 67.12 484 ALA A CA 1
ATOM 3820 C C . ALA A 1 484 ? 32.653 20.683 37.129 1.00 67.12 484 ALA A C 1
ATOM 3822 O O . ALA A 1 484 ? 31.449 20.761 36.888 1.00 67.12 484 ALA A O 1
ATOM 3823 N N . ARG A 1 485 ? 33.542 21.464 36.494 1.00 69.75 485 ARG A N 1
ATOM 3824 C CA . ARG A 1 485 ? 33.162 22.361 35.386 1.00 69.75 485 ARG A CA 1
ATOM 3825 C C . ARG A 1 485 ? 32.804 21.585 34.122 1.00 69.75 485 ARG A C 1
ATOM 3827 O O . ARG A 1 485 ? 31.793 21.896 33.503 1.00 69.75 485 ARG A O 1
ATOM 3834 N N . ARG A 1 486 ? 33.558 20.533 33.782 1.00 63.78 486 ARG A N 1
ATOM 3835 C CA . ARG A 1 486 ? 33.211 19.654 32.656 1.00 63.78 486 ARG A CA 1
ATOM 3836 C C . ARG A 1 486 ? 31.888 18.936 32.897 1.00 63.78 486 ARG A C 1
ATOM 3838 O O . ARG A 1 486 ? 31.060 18.952 31.999 1.00 63.78 486 ARG A O 1
ATOM 3845 N N . GLU A 1 487 ? 31.629 18.400 34.088 1.00 61.56 487 GLU A N 1
ATOM 3846 C CA . GLU A 1 487 ? 30.352 17.753 34.431 1.00 61.56 487 GLU A CA 1
ATOM 3847 C C . GLU A 1 487 ? 29.171 18.731 34.446 1.00 61.56 487 GLU A C 1
ATOM 3849 O O . GLU A 1 487 ? 28.096 18.370 33.977 1.00 61.56 487 GLU A O 1
ATOM 3854 N N . SER A 1 488 ? 29.369 19.980 34.881 1.00 60.31 488 SER A N 1
ATOM 3855 C CA . SER A 1 488 ? 28.371 21.056 34.765 1.00 60.31 488 SER A CA 1
ATOM 3856 C C . SER A 1 488 ? 28.017 21.356 33.302 1.00 60.31 488 SER A C 1
ATOM 3858 O O . SER A 1 488 ? 26.837 21.422 32.952 1.00 60.31 488 SER A O 1
ATOM 3860 N N . ASP A 1 489 ? 29.024 21.465 32.431 1.00 56.84 489 ASP A N 1
ATOM 3861 C CA . ASP A 1 489 ? 28.826 21.742 31.003 1.00 56.84 489 ASP A CA 1
ATOM 3862 C C . ASP A 1 489 ? 28.312 20.511 30.227 1.00 56.84 489 ASP A C 1
ATOM 3864 O O . ASP A 1 489 ? 27.642 20.656 29.203 1.00 56.84 489 ASP A O 1
ATOM 3868 N N . THR A 1 490 ? 28.558 19.286 30.718 1.00 56.34 490 THR A N 1
ATOM 3869 C CA . THR A 1 490 ? 27.971 18.063 30.133 1.00 56.34 490 THR A CA 1
ATOM 3870 C C . THR A 1 490 ? 26.558 17.778 30.641 1.00 56.34 490 THR A C 1
ATOM 3872 O O . THR A 1 490 ? 25.767 17.199 29.899 1.00 56.34 490 THR A O 1
ATOM 3875 N N . ALA A 1 491 ? 26.209 18.182 31.866 1.00 54.72 491 ALA A N 1
ATOM 3876 C CA . ALA A 1 491 ? 24.866 18.004 32.417 1.00 54.72 491 ALA A CA 1
ATOM 3877 C C . ALA A 1 491 ? 23.840 18.903 31.711 1.00 54.72 491 ALA A C 1
ATOM 3879 O O . ALA A 1 491 ? 22.771 18.426 31.350 1.00 54.72 491 ALA A O 1
ATOM 3880 N N . GLN A 1 492 ? 24.190 20.157 31.396 1.00 54.25 492 GLN A N 1
ATOM 3881 C CA . GLN A 1 492 ? 23.285 21.059 30.664 1.00 54.25 492 GLN A CA 1
ATOM 3882 C C . GLN A 1 492 ? 23.091 20.691 29.182 1.00 54.25 492 GLN A C 1
ATOM 3884 O O . GLN A 1 492 ? 22.112 21.119 28.579 1.00 54.25 492 GLN A O 1
ATOM 3889 N N . ASN A 1 493 ? 23.975 19.873 28.598 1.00 51.06 493 ASN A N 1
ATOM 3890 C CA . ASN A 1 493 ? 23.856 19.394 27.213 1.00 51.06 493 ASN A CA 1
ATOM 3891 C C . ASN A 1 493 ? 23.255 17.981 27.086 1.00 51.06 493 ASN A C 1
ATOM 3893 O O . ASN A 1 493 ? 22.992 17.537 25.970 1.00 51.06 493 ASN A O 1
ATOM 3897 N N . ARG A 1 494 ? 23.033 17.261 28.197 1.00 51.03 494 ARG A N 1
ATOM 3898 C CA . ARG A 1 494 ? 22.420 15.920 28.182 1.00 51.03 494 ARG A CA 1
ATOM 3899 C C . ARG A 1 494 ? 20.895 15.938 28.231 1.00 51.03 494 ARG A C 1
ATOM 3901 O O . ARG A 1 494 ? 20.293 15.030 27.677 1.00 51.03 494 ARG A O 1
ATOM 3908 N N . ASP A 1 495 ? 20.282 16.993 28.762 1.00 50.62 495 ASP A N 1
ATOM 3909 C CA . ASP A 1 495 ? 18.815 17.127 28.776 1.00 50.62 495 ASP A CA 1
ATOM 3910 C C . ASP A 1 495 ? 18.216 17.471 27.394 1.00 50.62 495 ASP A C 1
ATOM 3912 O O . ASP A 1 495 ? 17.000 17.463 27.223 1.00 50.62 495 ASP A O 1
ATOM 3916 N N . ALA A 1 496 ? 19.054 17.750 26.387 1.00 54.50 496 ALA A N 1
ATOM 3917 C CA . ALA A 1 496 ? 18.632 17.945 24.996 1.00 54.50 496 ALA A CA 1
ATOM 3918 C C . ALA A 1 496 ? 18.835 16.700 24.108 1.00 54.50 496 ALA A C 1
ATOM 3920 O O . ALA A 1 496 ? 18.489 16.734 22.925 1.00 54.50 496 ALA A O 1
ATOM 3921 N N . ALA A 1 497 ? 19.410 15.619 24.644 1.00 53.62 497 ALA A N 1
ATOM 3922 C CA . ALA A 1 497 ? 19.697 14.401 23.898 1.00 53.62 497 ALA A CA 1
ATOM 3923 C C . ALA A 1 497 ? 18.629 13.330 24.188 1.00 53.62 497 ALA A C 1
ATOM 3925 O O . ALA A 1 497 ? 18.516 12.848 25.309 1.00 53.62 497 ALA A O 1
ATOM 3926 N N . ASP A 1 498 ? 17.884 12.964 23.142 1.00 59.06 498 ASP A N 1
ATOM 3927 C CA . ASP A 1 498 ? 16.919 11.854 23.061 1.00 59.06 498 ASP A CA 1
ATOM 3928 C C . ASP A 1 498 ? 15.538 12.035 23.720 1.00 59.06 498 ASP A C 1
ATOM 3930 O O . ASP A 1 498 ? 14.994 11.110 24.327 1.00 59.06 498 ASP A O 1
ATOM 3934 N N . GLU A 1 499 ? 14.867 13.172 23.495 1.00 75.50 499 GLU A N 1
ATOM 3935 C CA . GLU A 1 499 ? 13.397 13.130 23.533 1.00 75.50 499 GLU A CA 1
ATOM 3936 C C . GLU A 1 499 ? 12.893 12.287 22.351 1.00 75.50 499 GLU A C 1
ATOM 3938 O O . GLU A 1 499 ? 12.879 12.735 21.201 1.00 75.50 499 GLU A O 1
ATOM 3943 N N . VAL A 1 500 ? 12.496 11.045 22.645 1.00 85.06 500 VAL A N 1
ATOM 3944 C CA . VAL A 1 500 ? 11.857 10.137 21.685 1.00 85.06 500 VAL A CA 1
ATOM 3945 C C . VAL A 1 500 ? 10.631 10.844 21.093 1.00 85.06 500 VAL A C 1
ATOM 3947 O O . VAL A 1 500 ? 9.735 11.220 21.858 1.00 85.06 500 VAL A O 1
ATOM 3950 N N . PRO A 1 501 ? 10.563 11.025 19.759 1.00 91.75 501 PRO A N 1
ATOM 3951 C CA . PRO A 1 501 ? 9.411 11.636 19.114 1.00 91.75 501 PRO A CA 1
ATOM 3952 C C . PRO A 1 501 ? 8.125 10.912 19.508 1.00 91.75 501 PRO A C 1
ATOM 3954 O O . PRO A 1 501 ? 8.063 9.681 19.509 1.00 91.75 501 PRO A O 1
ATOM 3957 N N . ALA A 1 502 ? 7.092 11.676 19.848 1.00 95.50 502 ALA A N 1
ATOM 3958 C CA . ALA A 1 502 ? 5.758 11.138 20.064 1.00 95.50 502 ALA A CA 1
ATOM 3959 C C . ALA A 1 502 ? 4.888 11.399 18.834 1.00 95.50 502 ALA A C 1
ATOM 3961 O O . ALA A 1 502 ? 5.134 12.325 18.060 1.00 95.50 502 ALA A O 1
ATOM 3962 N N . SER A 1 503 ? 3.872 10.562 18.649 1.00 95.62 503 SER A N 1
ATOM 3963 C CA . SER A 1 503 ? 2.854 10.767 17.624 1.00 95.62 503 SER A CA 1
ATOM 3964 C C . SER A 1 503 ? 1.839 11.791 18.128 1.00 95.62 503 SER A C 1
ATOM 3966 O O . SER A 1 503 ? 1.433 11.724 19.278 1.00 95.62 503 SER A O 1
ATOM 3968 N N . TYR A 1 504 ? 1.416 12.716 17.273 1.00 97.56 504 TYR A N 1
ATOM 3969 C CA . TYR A 1 504 ? 0.405 13.726 17.572 1.00 97.56 504 TYR A CA 1
ATOM 3970 C C . TYR A 1 504 ? -0.616 13.816 16.439 1.00 97.56 504 TYR A C 1
ATOM 3972 O O . TYR A 1 504 ? -0.339 13.460 15.293 1.00 97.56 504 TYR A O 1
ATOM 3980 N N . LEU A 1 505 ? -1.805 14.322 16.754 1.00 96.62 505 LEU A N 1
ATOM 3981 C CA . LEU A 1 505 ? -2.883 14.588 15.809 1.00 96.62 505 LEU A CA 1
ATOM 3982 C C . LEU A 1 505 ? -3.533 15.928 16.132 1.00 96.62 505 LEU A C 1
ATOM 3984 O O . LEU A 1 505 ? -3.940 16.173 17.268 1.00 96.62 505 LEU A O 1
ATOM 3988 N N . LEU A 1 506 ? -3.723 16.759 15.110 1.00 97.88 506 LEU A N 1
ATOM 3989 C CA . LEU A 1 506 ? -4.546 17.948 15.229 1.00 97.88 506 LEU A CA 1
ATOM 3990 C C . LEU A 1 506 ? -5.985 17.635 14.817 1.00 97.88 506 LEU A C 1
ATOM 3992 O O . LEU A 1 506 ? -6.236 17.086 13.739 1.00 97.88 506 LEU A O 1
ATOM 3996 N N . ASN A 1 507 ? -6.940 17.986 15.668 1.00 97.94 507 ASN A N 1
ATOM 3997 C CA . ASN A 1 507 ? -8.364 17.789 15.428 1.00 97.94 507 ASN A CA 1
ATOM 3998 C C . ASN A 1 507 ? -9.179 18.970 15.971 1.00 97.94 507 ASN A C 1
ATOM 4000 O O . ASN A 1 507 ? -8.688 19.730 16.798 1.00 97.94 507 ASN A O 1
ATOM 4004 N N . ILE A 1 508 ? -10.407 19.147 15.487 1.00 97.19 508 ILE A N 1
ATOM 4005 C CA . ILE A 1 508 ? -11.384 20.044 16.115 1.00 97.19 508 ILE A CA 1
ATOM 4006 C C . ILE A 1 508 ? -12.454 19.219 16.827 1.00 97.19 508 ILE A C 1
ATOM 4008 O O . ILE A 1 508 ? -12.912 18.212 16.286 1.00 97.19 508 ILE A O 1
ATOM 4012 N N . GLN A 1 509 ? -12.853 19.641 18.022 1.00 97.75 509 GLN A N 1
ATOM 4013 C CA . GLN A 1 509 ? -13.859 18.967 18.851 1.00 97.75 509 GLN A CA 1
ATOM 4014 C C . GLN A 1 509 ? -14.991 19.939 19.187 1.00 97.75 509 GLN A C 1
ATOM 4016 O O . GLN A 1 509 ? -14.710 21.125 19.342 1.00 97.75 509 GLN A O 1
ATOM 4021 N N . PRO A 1 510 ? -16.255 19.492 19.309 1.00 97.81 510 PRO A N 1
ATOM 4022 C CA . PRO A 1 510 ? -17.328 20.342 19.816 1.00 97.81 510 PRO A CA 1
ATOM 4023 C C . PRO A 1 510 ? -16.938 20.940 21.173 1.00 97.81 510 PRO A C 1
ATOM 4025 O O . PRO A 1 510 ? -16.552 20.194 22.072 1.00 97.81 510 PRO A O 1
ATOM 4028 N N . THR A 1 511 ? -17.040 22.261 21.331 1.00 97.75 511 THR A N 1
ATOM 4029 C CA . THR A 1 511 ? -16.611 22.947 22.560 1.00 97.75 511 THR A CA 1
ATOM 4030 C C . THR A 1 511 ? -17.453 22.470 23.753 1.00 97.75 511 THR A C 1
ATOM 4032 O O . THR A 1 511 ? -18.687 22.612 23.716 1.00 97.75 511 THR A O 1
ATOM 4035 N N . PRO A 1 512 ? -16.838 21.923 24.820 1.00 97.62 512 PRO A N 1
ATOM 4036 C CA . PRO A 1 512 ? -17.559 21.451 25.996 1.00 97.62 512 PRO A CA 1
ATOM 4037 C C . PRO A 1 512 ? -18.453 22.525 26.624 1.00 97.62 512 PRO A C 1
ATOM 4039 O O . PRO A 1 512 ? -18.098 23.699 26.700 1.00 97.62 512 PRO A O 1
ATOM 4042 N N . GLY A 1 513 ? -19.636 22.115 27.087 1.00 97.06 513 GLY A N 1
ATOM 4043 C CA . GLY A 1 513 ? -20.613 23.004 27.729 1.00 97.06 513 GLY A CA 1
ATOM 4044 C C . GLY A 1 513 ? -21.487 23.817 26.768 1.00 97.06 513 GLY A C 1
ATOM 4045 O O . GLY A 1 513 ? -22.418 24.484 27.215 1.00 97.06 513 GLY A O 1
ATOM 4046 N N . THR A 1 514 ? -21.249 23.746 25.458 1.00 97.81 514 THR A N 1
ATOM 4047 C CA . THR A 1 514 ? -22.121 24.392 24.466 1.00 97.81 514 THR A CA 1
ATOM 4048 C C . THR A 1 514 ? -23.387 23.569 24.195 1.00 97.81 514 THR A C 1
ATOM 4050 O O . THR A 1 514 ? -23.356 22.341 24.332 1.00 97.81 514 THR A O 1
ATOM 4053 N N . PRO A 1 515 ? -24.502 24.198 23.758 1.00 98.00 515 PRO A N 1
ATOM 4054 C CA . PRO A 1 515 ? -25.718 23.467 23.389 1.00 98.00 515 PRO A CA 1
ATOM 4055 C C . PRO A 1 515 ? -25.465 22.393 22.326 1.00 98.00 515 PRO A C 1
ATOM 4057 O O . PRO A 1 515 ? -25.992 21.288 22.426 1.00 98.00 515 PRO A O 1
ATOM 4060 N N . PHE A 1 516 ? -24.607 22.698 21.346 1.00 97.56 516 PHE A N 1
ATOM 4061 C CA . PHE A 1 516 ? -24.209 21.760 20.301 1.00 97.56 516 PHE A CA 1
ATOM 4062 C C . PHE A 1 516 ? -23.514 20.520 20.870 1.00 97.56 516 PHE A C 1
ATOM 4064 O O . PHE A 1 516 ? -23.917 19.400 20.565 1.00 97.56 516 PHE A O 1
ATOM 4071 N N . HIS A 1 517 ? -22.507 20.714 21.729 1.00 98.25 517 HIS A N 1
ATOM 4072 C CA . HIS A 1 517 ? -21.784 19.617 22.371 1.00 98.25 517 HIS A CA 1
ATOM 4073 C C . HIS A 1 517 ? -22.726 18.718 23.179 1.00 98.25 517 HIS A C 1
ATOM 4075 O O . HIS A 1 517 ? -22.754 17.508 22.963 1.00 98.25 517 HIS A O 1
ATOM 4081 N N . SER A 1 518 ? -23.519 19.299 24.085 1.00 98.25 518 SER A N 1
ATOM 4082 C CA . SER A 1 518 ? -24.418 18.535 24.959 1.00 98.25 518 SER A CA 1
ATOM 4083 C C . SER A 1 518 ? -25.424 17.711 24.160 1.00 98.25 518 SER A C 1
ATOM 4085 O O . SER A 1 518 ? -25.585 16.519 24.413 1.00 98.25 518 SER A O 1
ATOM 4087 N N . LEU A 1 519 ? -26.037 18.319 23.142 1.00 98.12 519 LEU A N 1
ATOM 4088 C CA . LEU A 1 519 ? -26.977 17.636 22.264 1.00 98.12 519 LEU A CA 1
ATOM 4089 C C . LEU A 1 519 ? -26.311 16.487 21.498 1.00 98.12 519 LEU A C 1
ATOM 4091 O O . LEU A 1 519 ? -26.856 15.390 21.430 1.00 98.12 519 LEU A O 1
ATOM 4095 N N . LEU A 1 520 ? -25.129 16.714 20.921 1.00 97.75 520 LEU A N 1
ATOM 4096 C CA . LEU A 1 520 ? -24.466 15.713 20.091 1.00 97.75 520 LEU A CA 1
ATOM 4097 C C . LEU A 1 520 ? -24.033 14.481 20.902 1.00 97.75 520 LEU A C 1
ATOM 4099 O O . LEU A 1 520 ? -24.179 13.352 20.430 1.00 97.75 520 LEU A O 1
ATOM 4103 N N . TYR A 1 521 ? -23.555 14.684 22.132 1.00 98.38 521 TYR A N 1
ATOM 4104 C CA . TYR A 1 521 ? -23.219 13.585 23.040 1.00 98.38 521 TYR A CA 1
ATOM 4105 C C . TYR A 1 521 ? -24.456 12.859 23.574 1.00 98.38 521 TYR A C 1
ATOM 4107 O O . TYR A 1 521 ? -24.429 11.634 23.641 1.00 98.38 521 TYR A O 1
ATOM 4115 N N . GLN A 1 522 ? -25.557 13.565 23.845 1.00 98.25 522 GLN A N 1
ATOM 4116 C CA . GLN A 1 522 ? -26.836 12.932 24.181 1.00 98.25 522 GLN A CA 1
ATOM 4117 C C . GLN A 1 522 ? -27.327 12.021 23.043 1.00 98.25 522 GLN A C 1
ATOM 4119 O O . GLN A 1 522 ? -27.719 10.881 23.279 1.00 98.25 522 GLN A O 1
ATOM 4124 N N . ARG A 1 523 ? -27.266 12.490 21.789 1.00 98.19 523 ARG A N 1
ATOM 4125 C CA . ARG A 1 523 ? -27.630 11.680 20.611 1.00 98.19 523 ARG A CA 1
ATOM 4126 C C . ARG A 1 523 ? -26.695 10.492 20.401 1.00 98.19 523 ARG A C 1
ATOM 4128 O O . ARG A 1 523 ? -27.137 9.425 19.988 1.00 98.19 523 ARG A O 1
ATOM 4135 N N . ARG A 1 524 ? -25.406 10.660 20.705 1.00 98.19 524 ARG A N 1
ATOM 4136 C CA . ARG A 1 524 ? -24.427 9.566 20.708 1.00 98.19 524 ARG A CA 1
ATOM 4137 C C . ARG A 1 524 ? -24.763 8.511 21.762 1.00 98.19 524 ARG A C 1
ATOM 4139 O O . ARG A 1 524 ? -24.735 7.332 21.442 1.00 98.19 524 ARG A O 1
ATOM 4146 N N . GLU A 1 525 ? -25.134 8.901 22.973 1.00 98.00 525 GLU A N 1
ATOM 4147 C CA . GLU A 1 525 ? -25.589 7.957 24.002 1.00 98.00 525 GLU A CA 1
ATOM 4148 C C . GLU A 1 525 ? -26.865 7.214 23.564 1.00 98.00 525 GLU A C 1
ATOM 4150 O O . GLU A 1 525 ? -26.884 5.986 23.546 1.00 98.00 525 GLU A O 1
ATOM 4155 N N . GLU A 1 526 ? -27.869 7.936 23.049 1.00 98.31 526 GLU A N 1
ATOM 4156 C CA . GLU A 1 526 ? -29.101 7.345 22.497 1.00 98.31 526 GLU A CA 1
ATOM 4157 C C . GLU A 1 526 ? -28.813 6.335 21.368 1.00 98.31 526 GLU A C 1
ATOM 4159 O O . GLU A 1 526 ? -29.451 5.281 21.275 1.00 98.31 526 GLU A O 1
ATOM 4164 N N . CYS A 1 527 ? -27.846 6.638 20.498 1.00 98.25 527 CYS A N 1
ATOM 4165 C CA . CYS A 1 527 ? -27.421 5.735 19.436 1.00 98.25 527 CYS A CA 1
ATOM 4166 C C . CYS A 1 527 ? -26.768 4.461 19.994 1.00 98.25 527 CYS A C 1
ATOM 4168 O O . CYS A 1 527 ? -27.072 3.370 19.505 1.00 98.25 527 CYS A O 1
ATOM 4170 N N . ALA A 1 528 ? -25.888 4.577 20.993 1.00 97.38 528 ALA A N 1
ATOM 4171 C CA . ALA A 1 528 ? -25.246 3.426 21.627 1.00 97.38 528 ALA A CA 1
ATOM 4172 C C . ALA A 1 528 ? -26.254 2.516 22.325 1.00 97.38 528 ALA A C 1
ATOM 4174 O O . ALA A 1 528 ? -26.177 1.299 22.168 1.00 97.38 528 ALA A O 1
ATOM 4175 N N . ASP A 1 529 ? -27.225 3.088 23.031 1.00 98.19 529 ASP A N 1
ATOM 4176 C CA . ASP A 1 529 ? -28.251 2.320 23.738 1.00 98.19 529 ASP A CA 1
ATOM 4177 C C . ASP A 1 529 ? -29.106 1.485 22.777 1.00 98.19 529 ASP A C 1
ATOM 4179 O O . ASP A 1 529 ? -29.491 0.357 23.088 1.00 98.19 529 ASP A O 1
ATOM 4183 N N . ARG A 1 530 ? -29.399 2.020 21.584 1.00 98.25 530 ARG A N 1
ATOM 4184 C CA . ARG A 1 530 ? -30.260 1.356 20.591 1.00 98.25 530 ARG A CA 1
ATOM 4185 C C . ARG A 1 530 ? -29.523 0.400 19.663 1.00 98.25 530 ARG A C 1
ATOM 4187 O O . ARG A 1 530 ? -30.091 -0.618 19.273 1.00 98.25 530 ARG A O 1
ATOM 4194 N N . PHE A 1 531 ? -28.303 0.743 19.259 1.00 97.38 531 PHE A N 1
ATOM 4195 C CA . PHE A 1 531 ? -27.576 0.041 18.193 1.00 97.38 531 PHE A CA 1
ATOM 4196 C C . PHE A 1 531 ? -26.239 -0.553 18.646 1.00 97.38 531 PHE A C 1
ATOM 4198 O O . PHE A 1 531 ? -25.543 -1.172 17.840 1.00 97.38 531 PHE A O 1
ATOM 4205 N N . GLY A 1 532 ? -25.885 -0.386 19.920 1.00 96.00 532 GLY A N 1
ATOM 4206 C CA . GLY A 1 532 ? -24.580 -0.734 20.463 1.00 96.00 532 GLY A CA 1
ATOM 4207 C C . GLY A 1 532 ? -23.510 0.304 20.124 1.00 96.00 532 GLY A C 1
ATOM 4208 O O . GLY A 1 532 ? -23.609 1.056 19.149 1.00 96.00 532 GLY A O 1
ATOM 4209 N N . SER A 1 533 ? -22.449 0.320 20.926 1.00 96.12 533 SER A N 1
ATOM 4210 C CA . SER A 1 533 ? -21.246 1.091 20.624 1.00 96.12 533 SER A CA 1
ATOM 4211 C C . SER A 1 533 ? -20.490 0.502 19.428 1.00 96.12 533 SER A C 1
ATOM 4213 O O . SER A 1 533 ? -20.659 -0.658 19.042 1.00 96.12 533 SER A O 1
ATOM 4215 N N . ASP A 1 534 ? -19.657 1.326 18.805 1.00 95.38 534 ASP A N 1
ATOM 4216 C CA . ASP A 1 534 ? -18.772 0.938 17.709 1.00 95.38 534 ASP A CA 1
ATOM 4217 C C . ASP A 1 534 ? -17.413 1.665 17.847 1.00 95.38 534 ASP A C 1
ATOM 4219 O O . ASP A 1 534 ? -17.217 2.411 18.811 1.00 95.38 534 ASP A O 1
ATOM 4223 N N . PRO A 1 535 ? -16.429 1.447 16.957 1.00 94.38 535 PRO A N 1
ATOM 4224 C CA . PRO A 1 535 ? -15.123 2.097 17.065 1.00 94.38 535 PRO A CA 1
ATOM 4225 C C . PRO A 1 535 ? -15.129 3.634 17.110 1.00 94.38 535 PRO A C 1
ATOM 4227 O O . PRO A 1 535 ? -14.165 4.201 17.628 1.00 94.38 535 PRO A O 1
ATOM 4230 N N . THR A 1 536 ? -16.173 4.334 16.640 1.00 95.12 536 THR A N 1
ATOM 4231 C CA . THR A 1 536 ? -16.278 5.797 16.826 1.00 95.12 536 THR A CA 1
ATOM 4232 C C . THR A 1 536 ? -16.383 6.171 18.306 1.00 95.12 536 THR A C 1
ATOM 4234 O O . THR A 1 536 ? -16.091 7.309 18.676 1.00 95.12 536 THR A O 1
ATOM 4237 N N . TYR A 1 537 ? -16.717 5.210 19.178 1.00 94.75 537 TYR A N 1
ATOM 4238 C CA . TYR A 1 537 ? -16.871 5.446 20.605 1.00 94.75 537 TYR A CA 1
ATOM 4239 C C . TYR A 1 537 ? -15.551 5.548 21.370 1.00 94.75 537 TYR A C 1
ATOM 4241 O O . TYR A 1 537 ? -15.545 6.040 22.497 1.00 94.75 537 TYR A O 1
ATOM 4249 N N . LEU A 1 538 ? -14.443 5.124 20.758 1.00 91.12 538 LEU A N 1
ATOM 4250 C CA . LEU A 1 538 ? -13.117 5.098 21.380 1.00 91.12 538 LEU A CA 1
ATOM 4251 C C . LEU A 1 538 ? -12.524 6.494 21.608 1.00 91.12 538 LEU A C 1
ATOM 4253 O O . LEU A 1 538 ? -11.591 6.638 22.394 1.00 91.12 538 LEU A O 1
ATOM 4257 N N . TYR A 1 539 ? -13.059 7.515 20.935 1.00 92.62 539 TYR A N 1
ATOM 4258 C CA . TYR A 1 539 ? -12.548 8.882 20.980 1.00 92.62 539 TYR A CA 1
ATOM 4259 C C . TYR A 1 539 ? -13.686 9.896 21.173 1.00 92.62 539 TYR A C 1
ATOM 4261 O O . TYR A 1 539 ? -14.853 9.596 20.883 1.00 92.62 539 TYR A O 1
ATOM 4269 N N . PRO A 1 540 ? -13.387 11.119 21.642 1.00 96.69 540 PRO A N 1
ATOM 4270 C CA . PRO A 1 540 ? -14.320 12.237 21.556 1.00 96.69 540 PRO A CA 1
ATOM 4271 C C . PRO A 1 540 ? -14.813 12.442 20.118 1.00 96.69 540 PRO A C 1
ATOM 4273 O O . PRO A 1 540 ? -14.100 12.126 19.161 1.00 96.69 540 PRO A O 1
ATOM 4276 N N . LEU A 1 541 ? -16.027 12.973 19.950 1.00 97.75 541 LEU A N 1
ATOM 4277 C CA . LEU A 1 541 ? -16.480 13.400 18.623 1.00 97.75 541 LEU A CA 1
ATOM 4278 C C . LEU A 1 541 ? -15.547 14.500 18.122 1.00 97.75 541 LEU A C 1
ATOM 4280 O O . LEU A 1 541 ? -15.328 15.489 18.817 1.00 97.75 541 LEU A O 1
ATOM 4284 N N . HIS A 1 542 ? -14.979 14.309 16.937 1.00 97.56 542 HIS A N 1
ATOM 4285 C CA . HIS A 1 542 ? -13.981 15.216 16.393 1.00 97.56 542 HIS A CA 1
ATOM 4286 C C . HIS A 1 542 ? -13.979 15.196 14.864 1.00 97.56 542 HIS A C 1
ATOM 4288 O O . HIS A 1 542 ? -14.480 14.260 14.237 1.00 97.56 542 HIS A O 1
ATOM 4294 N N . VAL A 1 543 ? -13.357 16.216 14.277 1.00 97.25 543 VAL A N 1
ATOM 4295 C CA . VAL A 1 543 ? -12.940 16.238 12.872 1.00 97.25 543 VAL A CA 1
ATOM 4296 C C . VAL A 1 543 ? -11.422 16.277 12.828 1.00 97.25 543 VAL A C 1
ATOM 4298 O O . VAL A 1 543 ? -10.803 17.174 13.402 1.00 97.25 543 VAL A O 1
ATOM 4301 N N . SER A 1 544 ? -10.798 15.317 12.147 1.00 96.38 544 SER A N 1
ATOM 4302 C CA . SER A 1 544 ? -9.347 15.335 11.961 1.00 96.38 544 SER A CA 1
ATOM 4303 C C . SER A 1 544 ? -8.942 16.501 11.054 1.00 96.38 544 SER A C 1
ATOM 4305 O O . SER A 1 544 ? -9.410 16.609 9.920 1.00 96.38 544 SER A O 1
ATOM 4307 N N . VAL A 1 545 ? -8.043 17.352 11.546 1.00 97.56 545 VAL A N 1
ATOM 4308 C CA . VAL A 1 545 ? -7.471 18.484 10.799 1.00 97.56 545 VAL A CA 1
ATOM 4309 C C . VAL A 1 545 ? -6.201 18.049 10.069 1.00 97.56 545 VAL A C 1
ATOM 4311 O O . VAL A 1 545 ? -5.947 18.466 8.940 1.00 97.56 545 VAL A O 1
ATOM 4314 N N . THR A 1 546 ? -5.428 17.152 10.681 1.00 97.75 546 THR A N 1
ATOM 4315 C CA . THR A 1 546 ? -4.223 16.554 10.094 1.00 97.75 546 THR A CA 1
ATOM 4316 C C . THR A 1 546 ? -4.305 15.026 10.101 1.00 97.75 546 THR A C 1
ATOM 4318 O O . THR A 1 546 ? -5.226 14.431 10.655 1.00 97.75 546 THR A O 1
ATOM 4321 N N . GLY A 1 547 ? -3.355 14.354 9.452 1.00 94.31 547 GLY A N 1
ATOM 4322 C CA . GLY A 1 547 ? -2.983 12.988 9.827 1.00 94.31 547 GLY A CA 1
ATOM 4323 C C . GLY A 1 547 ? -2.150 12.972 11.112 1.00 94.31 547 GLY A C 1
ATOM 4324 O O . GLY A 1 547 ? -1.758 14.033 11.603 1.00 94.31 547 GLY A O 1
ATOM 4325 N N . PHE A 1 548 ? -1.854 11.774 11.621 1.00 96.00 548 PHE A N 1
ATOM 4326 C CA . PHE A 1 548 ? -0.830 11.615 12.654 1.00 96.00 548 PHE A CA 1
ATOM 4327 C C . PHE A 1 548 ? 0.538 12.069 12.128 1.00 96.00 548 PHE A C 1
ATOM 4329 O O . PHE A 1 548 ? 0.863 11.824 10.960 1.00 96.00 548 PHE A O 1
ATOM 4336 N N . PHE A 1 549 ? 1.324 12.717 12.981 1.00 96.56 549 PHE A N 1
ATOM 4337 C CA . PHE A 1 549 ? 2.695 13.136 12.702 1.00 96.56 549 PHE A CA 1
ATOM 4338 C C . PHE A 1 549 ? 3.569 12.953 13.944 1.00 96.56 549 PHE A C 1
ATOM 4340 O O . PHE A 1 549 ? 3.075 13.037 15.063 1.00 96.56 549 PHE A O 1
ATOM 4347 N N . GLU A 1 550 ? 4.860 12.701 13.750 1.00 96.25 550 GLU A N 1
ATOM 4348 C CA . GLU A 1 550 ? 5.815 12.536 14.850 1.00 96.25 550 GLU A CA 1
ATOM 4349 C C . GLU A 1 550 ? 6.549 13.846 15.118 1.00 96.25 550 GLU A C 1
ATOM 4351 O O . GLU A 1 550 ? 7.020 14.489 14.180 1.00 96.25 550 GLU A O 1
ATOM 4356 N N . ALA A 1 551 ? 6.637 14.244 16.385 1.00 96.25 551 ALA A N 1
ATOM 4357 C CA . ALA A 1 551 ? 7.302 15.473 16.802 1.00 96.25 551 ALA A CA 1
ATOM 4358 C C . ALA A 1 551 ? 7.970 15.305 18.173 1.00 96.25 551 ALA A C 1
ATOM 4360 O O . ALA A 1 551 ? 7.513 14.519 19.005 1.00 96.25 551 ALA A O 1
ATOM 4361 N N . SER A 1 552 ? 9.032 16.070 18.430 1.00 95.25 552 SER A N 1
ATOM 4362 C CA . SER A 1 552 ? 9.549 16.271 19.790 1.00 95.25 552 SER A CA 1
ATOM 4363 C C . SER A 1 552 ? 8.696 17.283 20.562 1.00 95.25 552 SER A C 1
ATOM 4365 O O . SER A 1 552 ? 8.004 18.113 19.963 1.00 95.25 552 SER A O 1
ATOM 4367 N N . GLU A 1 553 ? 8.779 17.295 21.895 1.00 94.31 553 GLU A N 1
ATOM 4368 C CA . GLU A 1 553 ? 8.045 18.280 22.706 1.00 94.31 553 GLU A CA 1
ATOM 4369 C C . GLU A 1 553 ? 8.501 19.713 22.384 1.00 94.31 553 GLU A C 1
ATOM 4371 O O . GLU A 1 553 ? 7.704 20.654 22.385 1.00 94.31 553 GLU A O 1
ATOM 4376 N N . ALA A 1 554 ? 9.779 19.896 22.036 1.00 93.25 554 ALA A N 1
ATOM 4377 C CA . ALA A 1 554 ? 10.296 21.177 21.561 1.00 93.25 554 ALA A CA 1
ATOM 4378 C C . ALA A 1 554 ? 9.615 21.641 20.259 1.00 93.25 554 ALA A C 1
ATOM 4380 O O . ALA A 1 554 ? 9.198 22.800 20.173 1.00 93.25 554 ALA A O 1
ATOM 4381 N N . GLN A 1 555 ? 9.457 20.748 19.275 1.00 94.88 555 GLN A N 1
ATOM 4382 C CA . GLN A 1 555 ? 8.741 21.049 18.030 1.00 94.88 555 GLN A CA 1
ATOM 4383 C C . GLN A 1 555 ? 7.262 21.348 18.295 1.00 94.88 555 GLN A C 1
ATOM 4385 O O . GLN A 1 555 ? 6.717 22.286 17.718 1.00 94.88 555 GLN A O 1
ATOM 4390 N N . ILE A 1 556 ? 6.619 20.616 19.209 1.00 96.31 556 ILE A N 1
ATOM 4391 C CA . ILE A 1 556 ? 5.223 20.863 19.585 1.00 96.31 556 ILE A CA 1
ATOM 4392 C C . ILE A 1 556 ? 5.031 22.239 20.220 1.00 96.31 556 ILE A C 1
ATOM 4394 O O . ILE A 1 556 ? 4.105 22.955 19.835 1.00 96.31 556 ILE A O 1
ATOM 4398 N N . ARG A 1 557 ? 5.919 22.666 21.125 1.00 94.62 557 ARG A N 1
ATOM 4399 C CA . ARG A 1 557 ? 5.859 24.018 21.709 1.00 94.62 557 ARG A CA 1
ATOM 4400 C C . ARG A 1 557 ? 5.945 25.110 20.636 1.00 94.62 557 ARG A C 1
ATOM 4402 O O . ARG A 1 557 ? 5.202 26.090 20.689 1.00 94.62 557 ARG A O 1
ATOM 4409 N N . GLN A 1 558 ? 6.815 24.931 19.641 1.00 93.88 558 GLN A N 1
ATOM 4410 C CA . GLN A 1 558 ? 6.950 25.864 18.513 1.00 93.88 558 GLN A CA 1
ATOM 4411 C C . GLN A 1 558 ? 5.711 25.861 17.604 1.00 93.88 558 GLN A C 1
ATOM 4413 O O . GLN A 1 558 ? 5.225 26.926 17.201 1.00 93.88 558 GLN A O 1
ATOM 4418 N N . LEU A 1 559 ? 5.169 24.673 17.326 1.00 95.00 559 LEU A N 1
ATOM 4419 C CA . LEU A 1 559 ? 3.947 24.485 16.552 1.00 95.00 559 LEU A CA 1
ATOM 4420 C C . LEU A 1 559 ? 2.767 25.201 17.228 1.00 95.00 559 LEU A C 1
ATOM 4422 O O . LEU A 1 559 ? 2.114 26.020 16.586 1.00 95.00 559 LEU A O 1
ATOM 4426 N N . GLN A 1 560 ? 2.552 24.991 18.531 1.00 95.19 560 GLN A N 1
ATOM 4427 C CA . GLN A 1 560 ? 1.475 25.626 19.305 1.00 95.19 560 GLN A CA 1
ATOM 4428 C C . GLN A 1 560 ? 1.527 27.158 19.253 1.00 95.19 560 GLN A C 1
ATOM 4430 O O . GLN A 1 560 ? 0.496 27.798 19.028 1.00 95.19 560 GLN A O 1
ATOM 4435 N N . ALA A 1 561 ? 2.716 27.750 19.411 1.00 92.12 561 ALA A N 1
ATOM 4436 C CA . ALA A 1 561 ? 2.893 29.200 19.340 1.00 92.12 561 ALA A CA 1
ATOM 4437 C C . ALA A 1 561 ? 2.501 29.763 17.963 1.00 92.12 561 ALA A C 1
ATOM 4439 O O . ALA A 1 561 ? 1.862 30.809 17.871 1.00 92.12 561 ALA A O 1
ATOM 4440 N N . THR A 1 562 ? 2.831 29.038 16.893 1.00 94.81 562 THR A N 1
ATOM 4441 C CA . THR A 1 562 ? 2.563 29.464 15.511 1.00 94.81 562 THR A CA 1
ATOM 4442 C C . THR A 1 562 ? 1.102 29.245 15.109 1.00 94.81 562 THR A C 1
ATOM 4444 O O . THR A 1 562 ? 0.513 30.059 14.392 1.00 94.81 562 THR A O 1
ATOM 4447 N N . MET A 1 563 ? 0.489 28.159 15.586 1.00 96.00 563 MET A N 1
ATOM 4448 C CA . MET A 1 563 ? -0.877 27.778 15.227 1.00 96.00 563 MET A CA 1
ATOM 4449 C C . MET A 1 563 ? -1.902 28.848 15.598 1.00 96.00 563 MET A C 1
ATOM 4451 O O . MET A 1 563 ? -2.817 29.097 14.816 1.00 96.00 563 MET A O 1
ATOM 4455 N N . ALA A 1 564 ? -1.758 29.496 16.757 1.00 91.69 564 ALA A N 1
ATOM 4456 C CA . ALA A 1 564 ? -2.718 30.496 17.220 1.00 91.69 564 ALA A CA 1
ATOM 4457 C C . ALA A 1 564 ? -2.816 31.694 16.261 1.00 91.69 564 ALA A C 1
ATOM 4459 O O . ALA A 1 564 ? -3.915 32.138 15.922 1.00 91.69 564 ALA A O 1
ATOM 4460 N N . ASP A 1 565 ? -1.677 32.199 15.789 1.00 92.12 565 ASP A N 1
ATOM 4461 C CA . ASP A 1 565 ? -1.632 33.347 14.883 1.00 92.12 565 ASP A CA 1
ATOM 4462 C C . ASP A 1 565 ? -2.116 32.979 13.478 1.00 92.12 565 ASP A C 1
ATOM 4464 O O . ASP A 1 565 ? -2.897 33.726 12.877 1.00 92.12 565 ASP A O 1
ATOM 4468 N N . MET A 1 566 ? -1.721 31.801 12.981 1.00 95.50 566 MET A N 1
ATOM 4469 C CA . MET A 1 566 ? -2.199 31.274 11.702 1.00 95.50 566 MET A CA 1
ATOM 4470 C C . MET A 1 566 ? -3.714 31.076 11.707 1.00 95.50 566 MET A C 1
ATOM 4472 O O . MET A 1 566 ? -4.399 31.571 10.815 1.00 95.50 566 MET A O 1
ATOM 4476 N N . LEU A 1 567 ? -4.258 30.426 12.736 1.00 93.94 567 LEU A N 1
ATOM 4477 C CA . LEU A 1 567 ? -5.690 30.167 12.840 1.00 93.94 567 LEU A CA 1
ATOM 4478 C C . LEU A 1 567 ? -6.499 31.471 12.892 1.00 93.94 567 LEU A C 1
ATOM 4480 O O . LEU A 1 567 ? -7.489 31.611 12.175 1.00 93.94 567 LEU A O 1
ATOM 4484 N N . ARG A 1 568 ? -6.058 32.466 13.680 1.00 92.38 568 ARG A N 1
ATOM 4485 C CA . ARG A 1 568 ? -6.714 33.787 13.737 1.00 92.38 568 ARG A CA 1
ATOM 4486 C C . ARG A 1 568 ? -6.698 34.521 12.398 1.00 92.38 568 ARG A C 1
ATOM 4488 O O . ARG A 1 568 ? -7.559 35.367 12.154 1.00 92.38 568 ARG A O 1
ATOM 4495 N N . ARG A 1 569 ? -5.702 34.281 11.545 1.00 93.00 569 ARG A N 1
ATOM 4496 C CA . ARG A 1 569 ? -5.675 34.837 10.189 1.00 93.00 569 ARG A CA 1
ATOM 4497 C C . ARG A 1 569 ? -6.716 34.155 9.304 1.00 93.00 569 ARG A C 1
ATOM 4499 O O . ARG A 1 569 ? -7.542 34.852 8.727 1.00 93.00 569 ARG A O 1
ATOM 4506 N N . GLU A 1 570 ? -6.739 32.827 9.280 1.00 93.69 570 GLU A N 1
ATOM 4507 C CA . GLU A 1 570 ? -7.662 32.073 8.423 1.00 93.69 570 GLU A CA 1
ATOM 4508 C C . GLU A 1 570 ? -9.132 32.287 8.771 1.00 93.69 570 GLU A C 1
ATOM 4510 O O . GLU A 1 570 ? -9.963 32.468 7.881 1.00 93.69 570 GLU A O 1
ATOM 4515 N N . LEU A 1 571 ? -9.452 32.343 10.065 1.00 90.75 571 LEU A N 1
ATOM 4516 C CA . LEU A 1 571 ? -10.818 32.596 10.523 1.00 90.75 571 LEU A CA 1
ATOM 4517 C C . LEU A 1 571 ? -11.328 33.992 10.131 1.00 90.75 571 LEU A C 1
ATOM 4519 O O . LEU A 1 571 ? -12.534 34.175 9.990 1.00 90.75 571 LEU A O 1
ATOM 4523 N N . ARG A 1 572 ? -10.439 34.973 9.916 1.00 90.81 572 ARG A N 1
ATOM 4524 C CA . ARG A 1 572 ? -10.830 36.306 9.426 1.00 90.81 572 ARG A CA 1
ATOM 4525 C C . ARG A 1 572 ? -11.144 36.324 7.932 1.00 90.81 572 ARG A C 1
ATOM 4527 O O . ARG A 1 572 ? -11.939 37.153 7.506 1.00 90.81 572 ARG A O 1
ATOM 4534 N N . GLU A 1 573 ? -10.516 35.451 7.147 1.00 84.44 573 GLU A N 1
ATOM 4535 C CA . GLU A 1 573 ? -10.602 35.469 5.682 1.00 84.44 573 GLU A CA 1
ATOM 4536 C C . GLU A 1 573 ? -11.722 34.558 5.144 1.00 84.44 573 GLU A C 1
ATOM 4538 O O . GLU A 1 573 ? -12.425 34.940 4.211 1.00 84.44 573 GLU A O 1
ATOM 4543 N N . ALA A 1 574 ? -11.910 33.366 5.723 1.00 79.44 574 ALA A N 1
ATOM 4544 C CA . ALA A 1 574 ? -12.711 32.295 5.115 1.00 79.44 574 ALA A CA 1
ATOM 4545 C C . ALA A 1 574 ? -14.093 32.044 5.761 1.00 79.44 574 ALA A C 1
ATOM 4547 O O . ALA A 1 574 ? -14.862 31.229 5.246 1.00 79.44 574 ALA A O 1
ATOM 4548 N N . GLY A 1 575 ? -14.438 32.769 6.831 1.00 77.06 575 GLY A N 1
ATOM 4549 C CA . GLY A 1 575 ? -15.750 32.705 7.487 1.00 77.06 575 GLY A CA 1
ATOM 4550 C C . GLY A 1 575 ? -15.900 31.598 8.539 1.00 77.06 575 GLY A C 1
ATOM 4551 O O . GLY A 1 575 ? -14.948 30.904 8.893 1.00 77.06 575 GLY A O 1
ATOM 4552 N N . GLU A 1 576 ? -17.115 31.478 9.078 1.00 83.00 576 GLU A N 1
ATOM 4553 C CA . GLU A 1 576 ? -17.456 30.577 10.189 1.00 83.00 576 GLU A CA 1
ATOM 4554 C C . GLU A 1 576 ? -17.556 29.101 9.766 1.00 83.00 576 GLU A C 1
ATOM 4556 O O . GLU A 1 576 ? -17.942 28.779 8.639 1.00 83.00 576 GLU A O 1
ATOM 4561 N N . ILE A 1 577 ? -17.259 28.200 10.709 1.00 90.69 577 ILE A N 1
ATOM 4562 C CA . ILE A 1 577 ? -17.474 26.756 10.564 1.00 90.69 577 ILE A CA 1
ATOM 4563 C C . ILE A 1 577 ? -18.979 26.484 10.563 1.00 90.69 577 ILE A C 1
ATOM 4565 O O . ILE A 1 577 ? -19.686 26.902 11.476 1.00 90.69 577 ILE A O 1
ATOM 4569 N N . LYS A 1 578 ? -19.470 25.751 9.561 1.00 94.00 578 LYS A N 1
ATOM 4570 C CA . LYS A 1 578 ? -20.886 25.378 9.461 1.00 94.00 578 LYS A CA 1
ATOM 4571 C C . LYS A 1 578 ? -21.048 23.872 9.522 1.00 94.00 578 LYS A C 1
ATOM 4573 O O . LYS A 1 578 ? -20.397 23.148 8.772 1.00 94.00 578 LYS A O 1
ATOM 4578 N N . VAL A 1 579 ? -21.948 23.422 10.384 1.00 95.38 579 VAL A N 1
ATOM 4579 C CA . VAL A 1 579 ? -22.391 22.028 10.427 1.00 95.38 579 VAL A CA 1
ATOM 4580 C C . VAL A 1 579 ? -23.485 21.840 9.374 1.00 95.38 579 VAL A C 1
ATOM 4582 O O . VAL A 1 579 ? -24.394 22.665 9.269 1.00 95.38 579 VAL A O 1
ATOM 4585 N N . GLY A 1 580 ? -23.325 20.817 8.540 1.00 94.75 580 GLY A N 1
ATOM 4586 C CA . GLY A 1 580 ? -24.200 20.483 7.423 1.00 94.75 580 GLY A CA 1
ATOM 4587 C C . GLY A 1 580 ? -25.257 19.451 7.803 1.00 94.75 580 GLY A C 1
ATOM 4588 O O . GLY A 1 580 ? -25.858 19.520 8.871 1.00 94.75 580 GLY A O 1
ATOM 4589 N N . GLU A 1 581 ? -25.499 18.510 6.898 1.00 97.06 581 GLU A N 1
ATOM 4590 C CA . GLU A 1 581 ? -26.472 17.429 7.064 1.00 97.06 581 GLU A CA 1
ATOM 4591 C C . GLU A 1 581 ? -25.804 16.140 7.561 1.00 97.06 581 GLU A C 1
ATOM 4593 O O . GLU A 1 581 ? -24.582 15.980 7.508 1.00 97.06 581 GLU A O 1
ATOM 4598 N N . VAL A 1 582 ? -26.613 15.195 8.037 1.00 98.00 582 VAL A N 1
ATOM 4599 C CA . VAL A 1 582 ? -26.136 13.856 8.390 1.00 98.00 582 VAL A CA 1
ATOM 4600 C C . VAL A 1 582 ? -26.153 12.988 7.132 1.00 98.00 582 VAL A C 1
ATOM 4602 O O . VAL A 1 582 ? -27.184 12.825 6.487 1.00 98.00 582 VAL A O 1
ATOM 4605 N N . ILE A 1 583 ? -25.006 12.416 6.778 1.00 97.81 583 ILE A N 1
ATOM 4606 C CA . ILE A 1 583 ? -24.797 11.643 5.553 1.00 97.81 583 ILE A CA 1
ATOM 4607 C C . ILE A 1 583 ? -24.556 10.177 5.911 1.00 97.81 583 ILE A C 1
ATOM 4609 O O . ILE A 1 583 ? -23.700 9.851 6.734 1.00 97.81 583 ILE A O 1
ATOM 4613 N N . CYS A 1 584 ? -25.261 9.267 5.243 1.00 97.81 584 CYS A N 1
ATOM 4614 C CA . CYS A 1 584 ? -24.971 7.835 5.293 1.00 97.81 584 CYS A CA 1
ATOM 4615 C C . CYS A 1 584 ? -24.135 7.413 4.084 1.00 97.81 584 CYS A C 1
ATOM 4617 O O . CYS A 1 584 ? -24.509 7.659 2.938 1.00 97.81 584 CYS A O 1
ATOM 4619 N N . THR A 1 585 ? -23.023 6.719 4.317 1.00 95.81 585 THR A N 1
ATOM 4620 C CA . THR A 1 585 ? -22.190 6.173 3.243 1.00 95.81 585 THR A CA 1
ATOM 4621 C C . THR A 1 585 ? -22.536 4.709 2.977 1.00 95.81 585 THR A C 1
ATOM 4623 O O . THR A 1 585 ? -22.898 3.948 3.878 1.00 95.81 585 THR A O 1
ATOM 4626 N N . LYS A 1 586 ? -22.345 4.260 1.731 1.00 92.19 586 LYS A N 1
ATOM 4627 C CA . LYS A 1 586 ? -22.473 2.835 1.372 1.00 92.19 586 LYS A CA 1
ATOM 4628 C C . LYS A 1 586 ? -21.444 1.947 2.086 1.00 92.19 586 LYS A C 1
ATOM 4630 O O . LYS A 1 586 ? -21.676 0.755 2.242 1.00 92.19 586 LYS A O 1
ATOM 4635 N N . THR A 1 587 ? -20.330 2.523 2.545 1.00 90.94 587 THR A N 1
ATOM 4636 C CA . THR A 1 587 ? -19.269 1.823 3.288 1.00 90.94 587 THR A CA 1
ATOM 4637 C C . THR A 1 587 ? -19.615 1.567 4.755 1.00 90.94 587 THR A C 1
ATOM 4639 O O . THR A 1 587 ? -18.801 1.009 5.485 1.00 90.94 587 THR A O 1
ATOM 4642 N N . GLY A 1 588 ? -20.811 1.952 5.200 1.00 94.62 588 GLY A N 1
ATOM 4643 C CA . GLY A 1 588 ? -21.278 1.664 6.549 1.00 94.62 588 GLY A CA 1
ATOM 4644 C C . GLY A 1 588 ? -21.003 2.764 7.571 1.00 94.62 588 GLY A C 1
ATOM 4645 O O . GLY A 1 588 ? -21.072 2.481 8.766 1.00 94.62 588 GLY A O 1
ATOM 4646 N N . TYR A 1 589 ? -20.685 3.984 7.126 1.00 97.38 589 TYR A N 1
ATOM 4647 C CA . TYR A 1 589 ? -20.471 5.138 8.000 1.00 97.38 589 TYR A CA 1
ATOM 4648 C C . TYR A 1 589 ? -21.703 6.038 8.044 1.00 97.38 589 TYR A C 1
ATOM 4650 O O . TYR A 1 589 ? -22.429 6.180 7.057 1.00 97.38 589 TYR A O 1
ATOM 4658 N N . ILE A 1 590 ? -21.904 6.668 9.198 1.00 98.44 590 ILE A N 1
ATOM 4659 C CA . ILE A 1 590 ? -22.829 7.780 9.390 1.00 98.44 590 ILE A CA 1
ATOM 4660 C C . ILE A 1 590 ? -21.976 8.974 9.808 1.00 98.44 590 ILE A C 1
ATOM 4662 O O . ILE A 1 590 ? -21.269 8.921 10.818 1.00 98.44 590 ILE A O 1
ATOM 4666 N N . LEU A 1 591 ? -22.005 10.023 8.998 1.00 98.00 591 LEU A N 1
ATOM 4667 C CA . LEU A 1 591 ? -21.138 11.186 9.109 1.00 98.00 591 LEU A CA 1
ATOM 4668 C C . LEU A 1 591 ? -21.984 12.437 9.320 1.00 98.00 591 LEU A C 1
ATOM 4670 O O . LEU A 1 591 ? -23.055 12.559 8.737 1.00 98.00 591 LEU A O 1
ATOM 4674 N N . PHE A 1 592 ? -21.490 13.381 10.106 1.00 97.69 592 PHE A N 1
ATOM 4675 C CA . PHE A 1 592 ? -22.047 14.722 10.173 1.00 97.69 592 PHE A CA 1
ATOM 4676 C C . PHE A 1 592 ? -21.224 15.631 9.264 1.00 97.69 592 PHE A C 1
ATOM 4678 O O . PHE A 1 592 ? -20.052 15.864 9.563 1.00 97.69 592 PHE A O 1
ATOM 4685 N N . ASP A 1 593 ? -21.797 16.100 8.156 1.00 97.19 593 ASP A N 1
ATOM 4686 C CA . ASP A 1 593 ? -21.103 16.974 7.209 1.00 97.19 593 ASP A CA 1
ATOM 4687 C C . ASP A 1 593 ? -20.688 18.291 7.867 1.00 97.19 593 ASP A C 1
ATOM 4689 O O . ASP A 1 593 ? -21.378 18.831 8.738 1.00 97.19 593 ASP A O 1
ATOM 4693 N N . MET A 1 594 ? -19.550 18.825 7.443 1.00 95.38 594 MET A N 1
ATOM 4694 C CA . MET A 1 594 ? -19.011 20.081 7.934 1.00 95.38 594 MET A CA 1
ATOM 4695 C C . MET A 1 594 ? -18.351 20.880 6.818 1.00 95.38 594 MET A C 1
ATOM 4697 O O . MET A 1 594 ? -17.549 20.381 6.032 1.00 95.38 594 MET A O 1
ATOM 4701 N N . LYS A 1 595 ? -18.622 22.184 6.815 1.00 94.38 595 LYS A N 1
ATOM 4702 C CA . LYS A 1 595 ? -17.957 23.166 5.960 1.00 94.38 595 LYS A CA 1
ATOM 4703 C C . LYS A 1 595 ? -17.031 24.012 6.821 1.00 94.38 595 LYS A C 1
ATOM 4705 O O . LYS A 1 595 ? -17.481 24.896 7.547 1.00 94.38 595 LYS A O 1
ATOM 4710 N N . ALA A 1 596 ? -15.736 23.724 6.729 1.00 94.12 596 ALA A N 1
ATOM 4711 C CA . ALA A 1 596 ? -14.681 24.385 7.494 1.00 94.12 596 ALA A CA 1
ATOM 4712 C C . ALA A 1 596 ? -13.507 24.785 6.580 1.00 94.12 596 ALA A C 1
ATOM 4714 O O . ALA A 1 596 ? -12.363 24.370 6.785 1.00 94.12 596 ALA A O 1
ATOM 4715 N N . SER A 1 597 ? -13.785 25.595 5.552 1.00 93.25 597 SER A N 1
ATOM 4716 C CA . SER A 1 597 ? -12.773 26.065 4.588 1.00 93.25 597 SER A CA 1
ATOM 4717 C C . SER A 1 597 ? -11.605 26.770 5.281 1.00 93.25 597 SER A C 1
ATOM 4719 O O . SER A 1 597 ? -10.455 26.484 4.961 1.00 93.25 597 SER A O 1
ATOM 4721 N N . ALA A 1 598 ? -11.882 27.604 6.291 1.00 93.56 598 ALA A N 1
ATOM 4722 C CA . ALA A 1 598 ? -10.862 28.258 7.113 1.00 93.56 598 ALA A CA 1
ATOM 4723 C C . ALA A 1 598 ? -9.898 27.255 7.767 1.00 93.56 598 ALA A C 1
ATOM 4725 O O . ALA A 1 598 ? -8.687 27.461 7.769 1.00 93.56 598 ALA A O 1
ATOM 4726 N N . ILE A 1 599 ? -10.421 26.139 8.283 1.00 95.56 599 ILE A N 1
ATOM 4727 C CA . ILE A 1 599 ? -9.616 25.125 8.973 1.00 95.56 599 ILE A CA 1
ATOM 4728 C C . ILE A 1 599 ? -8.826 24.273 7.978 1.00 95.56 599 ILE A C 1
ATOM 4730 O O . ILE A 1 599 ? -7.669 23.954 8.236 1.00 95.56 599 ILE A O 1
ATOM 4734 N N . SER A 1 600 ? -9.406 23.958 6.820 1.00 94.44 600 SER A N 1
ATOM 4735 C CA . SER A 1 600 ? -8.702 23.249 5.739 1.00 94.44 600 SER A CA 1
ATOM 4736 C C . SER A 1 600 ? -7.530 24.077 5.203 1.00 94.44 600 SER A C 1
ATOM 4738 O O . SER A 1 600 ? -6.404 23.594 5.092 1.00 94.44 600 SER A O 1
ATOM 4740 N N . ASN A 1 601 ? -7.775 25.367 4.972 1.00 94.69 601 ASN A N 1
ATOM 4741 C CA . ASN A 1 601 ? -6.779 26.356 4.569 1.00 94.69 601 ASN A CA 1
ATOM 4742 C C . ASN A 1 601 ? -5.667 26.523 5.612 1.00 94.69 601 ASN A C 1
ATOM 4744 O O . ASN A 1 601 ? -4.489 26.631 5.256 1.00 94.69 601 ASN A O 1
ATOM 4748 N N . PHE A 1 602 ? -6.037 26.537 6.893 1.00 96.00 602 PHE A N 1
ATOM 4749 C CA . PHE A 1 602 ? -5.105 26.540 8.014 1.00 96.00 602 PHE A CA 1
ATOM 4750 C C . PHE A 1 602 ? -4.249 25.268 8.036 1.00 96.00 602 PHE A C 1
ATOM 4752 O O . PHE A 1 602 ? -3.030 25.373 8.131 1.00 96.00 602 PHE A O 1
ATOM 4759 N N . ALA A 1 603 ? -4.850 24.084 7.891 1.00 96.75 603 ALA A N 1
ATOM 4760 C CA . ALA A 1 603 ? -4.140 22.807 7.904 1.00 96.75 603 ALA A CA 1
ATOM 4761 C C . ALA A 1 603 ? -3.102 22.714 6.781 1.00 96.75 603 ALA A C 1
ATOM 4763 O O . ALA A 1 603 ? -1.973 22.286 7.021 1.00 96.75 603 ALA A O 1
ATOM 4764 N N . GLN A 1 604 ? -3.470 23.147 5.571 1.00 95.81 604 GLN A N 1
ATOM 4765 C CA . GLN A 1 604 ? -2.569 23.171 4.421 1.00 95.81 604 GLN A CA 1
ATOM 4766 C C . GLN A 1 604 ? -1.359 24.074 4.689 1.00 95.81 604 GLN A C 1
ATOM 4768 O O . GLN A 1 604 ? -0.217 23.628 4.590 1.00 95.81 604 GLN A O 1
ATOM 4773 N N . ARG A 1 605 ? -1.603 25.317 5.128 1.00 96.31 605 ARG A N 1
ATOM 4774 C CA . ARG A 1 605 ? -0.526 26.261 5.461 1.00 96.31 605 ARG A CA 1
ATOM 4775 C C . ARG A 1 605 ? 0.345 25.789 6.614 1.00 96.31 605 ARG A C 1
ATOM 4777 O O . ARG A 1 605 ? 1.554 26.001 6.573 1.00 96.31 605 ARG A O 1
ATOM 4784 N N . LEU A 1 606 ? -0.253 25.158 7.621 1.00 96.94 606 LEU A N 1
ATOM 4785 C CA . LEU A 1 606 ? 0.477 24.580 8.739 1.00 96.94 606 LEU A CA 1
ATOM 4786 C C . LEU A 1 606 ? 1.442 23.497 8.250 1.00 96.94 606 LEU A C 1
ATOM 4788 O O . LEU A 1 606 ? 2.607 23.540 8.626 1.00 96.94 606 LEU A O 1
ATOM 4792 N N . GLY A 1 607 ? 0.980 22.587 7.384 1.00 95.38 607 GLY A N 1
ATOM 4793 C CA . GLY A 1 607 ? 1.810 21.530 6.801 1.00 95.38 607 GLY A CA 1
ATOM 4794 C C . GLY A 1 607 ? 2.969 22.064 5.962 1.00 95.38 607 GLY A C 1
ATOM 4795 O O . GLY A 1 607 ? 4.113 21.639 6.141 1.00 95.38 607 GLY A O 1
ATOM 4796 N N . ASP A 1 608 ? 2.702 23.053 5.108 1.00 95.69 608 ASP A N 1
ATOM 4797 C CA . ASP A 1 608 ? 3.732 23.679 4.274 1.00 95.69 608 ASP A CA 1
ATOM 4798 C C . ASP A 1 608 ? 4.771 24.427 5.125 1.00 95.69 608 ASP A C 1
ATOM 4800 O O . ASP A 1 608 ? 5.979 24.340 4.885 1.00 95.69 608 ASP A O 1
ATOM 4804 N N . PHE A 1 609 ? 4.313 25.157 6.146 1.00 96.75 609 PHE A N 1
ATOM 4805 C CA . PHE A 1 609 ? 5.182 25.914 7.041 1.00 96.75 609 PHE A CA 1
ATOM 4806 C C . PHE A 1 609 ? 6.025 25.003 7.935 1.00 96.75 609 PHE A C 1
ATOM 4808 O O . PHE A 1 609 ? 7.237 25.198 8.022 1.00 96.75 609 PHE A O 1
ATOM 4815 N N . SER A 1 610 ? 5.417 23.998 8.572 1.00 96.19 610 SER A N 1
ATOM 4816 C CA . SER A 1 610 ? 6.105 23.103 9.507 1.00 96.19 610 SER A CA 1
ATOM 4817 C C . SER A 1 610 ? 7.172 22.263 8.810 1.00 96.19 610 SER A C 1
ATOM 4819 O O . SER A 1 610 ? 8.261 22.071 9.356 1.00 96.19 610 SER A O 1
ATOM 4821 N N . SER A 1 611 ? 6.898 21.816 7.580 1.00 93.38 611 SER A N 1
ATOM 4822 C CA . SER A 1 611 ? 7.858 21.060 6.776 1.00 93.38 611 SER A CA 1
ATOM 4823 C C . SER A 1 611 ? 9.072 21.921 6.415 1.00 93.38 611 SER A C 1
ATOM 4825 O O . SER A 1 611 ? 10.209 21.494 6.604 1.00 93.38 611 SER A O 1
ATOM 4827 N N . ARG A 1 612 ? 8.853 23.174 5.990 1.00 93.56 612 ARG A N 1
ATOM 4828 C CA . ARG A 1 612 ? 9.937 24.098 5.607 1.00 93.56 612 ARG A CA 1
ATOM 4829 C C . ARG A 1 612 ? 10.769 24.588 6.788 1.00 93.56 612 ARG A C 1
ATOM 4831 O O . ARG A 1 612 ? 11.981 24.707 6.655 1.00 93.56 612 ARG A O 1
ATOM 4838 N N . GLN A 1 613 ? 10.130 24.921 7.907 1.00 95.69 613 GLN A N 1
ATOM 4839 C CA . GLN A 1 613 ? 10.813 25.542 9.046 1.00 95.69 613 GLN A CA 1
ATOM 4840 C C . GLN A 1 613 ? 11.481 24.524 9.965 1.00 95.69 613 GLN A C 1
ATOM 4842 O O . GLN A 1 613 ? 12.562 24.790 10.486 1.00 95.69 613 GLN A O 1
ATOM 4847 N N . TRP A 1 614 ? 10.850 23.367 10.173 1.00 93.62 614 TRP A N 1
ATOM 4848 C CA . TRP A 1 614 ? 11.269 22.418 11.209 1.00 93.62 614 TRP A CA 1
ATOM 4849 C C . TRP A 1 614 ? 11.488 20.998 10.689 1.00 93.62 614 TRP A C 1
ATOM 4851 O O . TRP A 1 614 ? 11.746 20.101 11.490 1.00 93.62 614 TRP A O 1
ATOM 4861 N N . GLY A 1 615 ? 11.344 20.764 9.378 1.00 92.38 615 GLY A N 1
ATOM 4862 C CA . GLY A 1 615 ? 11.356 19.414 8.810 1.00 92.38 615 GLY A CA 1
ATOM 4863 C C . GLY A 1 615 ? 10.182 18.552 9.287 1.00 92.38 615 GLY A C 1
ATOM 4864 O O . GLY A 1 615 ? 10.223 17.331 9.154 1.00 92.38 615 GLY A O 1
ATOM 4865 N N . LEU A 1 616 ? 9.145 19.166 9.869 1.00 94.88 616 LEU A N 1
ATOM 4866 C CA . LEU A 1 616 ? 8.019 18.460 10.467 1.00 94.88 616 LEU A CA 1
ATOM 4867 C C . LEU A 1 616 ? 6.944 18.188 9.412 1.00 94.88 616 LEU A C 1
ATOM 4869 O O . LEU A 1 616 ? 6.264 19.105 8.942 1.00 94.88 616 LEU A O 1
ATOM 4873 N N . ASN A 1 617 ? 6.767 16.916 9.063 1.00 93.69 617 ASN A N 1
ATOM 4874 C CA . ASN A 1 617 ? 5.835 16.487 8.023 1.00 93.69 617 ASN A CA 1
ATOM 4875 C C . ASN A 1 617 ? 4.409 16.330 8.565 1.00 93.69 617 ASN A C 1
ATOM 4877 O O . ASN A 1 617 ? 3.983 15.236 8.935 1.00 93.69 617 ASN A O 1
ATOM 4881 N N . VAL A 1 618 ? 3.650 17.425 8.566 1.00 96.56 618 VAL A N 1
ATOM 4882 C CA . VAL A 1 618 ? 2.228 17.421 8.926 1.00 96.56 618 VAL A CA 1
ATOM 4883 C C . VAL A 1 618 ? 1.386 17.271 7.659 1.00 96.56 618 VAL A C 1
ATOM 4885 O O . VAL A 1 618 ? 1.368 18.152 6.803 1.00 96.56 618 VAL A O 1
ATOM 4888 N N . ARG A 1 619 ? 0.663 16.151 7.525 1.00 95.75 619 ARG A N 1
ATOM 4889 C CA . ARG A 1 619 ? -0.246 15.923 6.390 1.00 95.75 619 ARG A CA 1
ATOM 4890 C C . ARG A 1 619 ? -1.606 16.593 6.649 1.00 95.75 619 ARG A C 1
ATOM 4892 O O . ARG A 1 619 ? -2.295 16.140 7.567 1.00 95.75 619 ARG A O 1
ATOM 4899 N N . PRO A 1 620 ? -2.048 17.570 5.840 1.00 96.62 620 PRO A N 1
ATOM 4900 C CA . PRO A 1 620 ? -3.374 18.170 5.984 1.00 96.62 620 PRO A CA 1
ATOM 4901 C C . PRO A 1 620 ? -4.505 17.196 5.610 1.00 96.62 620 PRO A C 1
ATOM 4903 O O . PRO A 1 620 ? -4.312 16.241 4.848 1.00 96.62 620 PRO A O 1
ATOM 4906 N N . LYS A 1 621 ? -5.698 17.429 6.167 1.00 95.25 621 LYS A N 1
ATOM 4907 C CA . LYS A 1 621 ? -6.956 16.734 5.842 1.00 95.25 621 LYS A CA 1
ATOM 4908 C C . LYS A 1 621 ? -7.990 17.740 5.330 1.00 95.25 621 LYS A C 1
ATOM 4910 O O . LYS A 1 621 ? -7.858 18.935 5.555 1.00 95.25 621 LYS A O 1
ATOM 4915 N N . ALA A 1 622 ? -9.042 17.237 4.685 1.00 90.06 622 ALA A N 1
ATOM 4916 C CA . ALA A 1 622 ? -10.113 18.057 4.106 1.00 90.06 622 ALA A CA 1
ATOM 4917 C C . ALA A 1 622 ? -11.098 18.655 5.134 1.00 90.06 622 ALA A C 1
ATOM 4919 O O . ALA A 1 622 ? -11.940 19.460 4.761 1.00 90.06 622 ALA A O 1
ATOM 4920 N N . VAL A 1 623 ? -11.024 18.239 6.407 1.00 90.75 623 VAL A N 1
ATOM 4921 C CA . VAL A 1 623 ? -11.804 18.790 7.537 1.00 90.75 623 VAL A CA 1
ATOM 4922 C C . VAL A 1 623 ? -13.310 18.920 7.253 1.00 90.75 623 VAL A C 1
ATOM 4924 O O . VAL A 1 623 ? -13.914 19.968 7.470 1.00 90.75 623 VAL A O 1
ATOM 4927 N N . ASN A 1 624 ? -13.922 17.854 6.741 1.00 93.38 624 ASN A N 1
ATOM 4928 C CA . ASN A 1 624 ? -15.270 17.919 6.175 1.00 93.38 624 ASN A CA 1
ATOM 4929 C C . ASN A 1 624 ? -16.338 17.116 6.928 1.00 93.38 624 ASN A C 1
ATOM 4931 O O . ASN A 1 624 ? -17.491 17.161 6.524 1.00 93.38 624 ASN A O 1
ATOM 4935 N N . HIS A 1 625 ? -16.008 16.364 7.986 1.00 96.69 625 HIS A N 1
ATOM 4936 C CA . HIS A 1 625 ? -17.034 15.593 8.695 1.00 96.69 625 HIS A CA 1
ATOM 4937 C C . HIS A 1 625 ? -16.664 15.159 10.118 1.00 96.69 625 HIS A C 1
ATOM 4939 O O . HIS A 1 625 ? -15.497 14.912 10.420 1.00 96.69 625 HIS A O 1
ATOM 4945 N N . ILE A 1 626 ? -17.684 14.950 10.956 1.00 97.81 626 ILE A N 1
ATOM 4946 C CA . ILE A 1 626 ? -17.601 14.199 12.220 1.00 97.81 626 ILE A CA 1
ATOM 4947 C C . ILE A 1 626 ? -18.081 12.769 11.964 1.00 97.81 626 ILE A C 1
ATOM 4949 O O . ILE A 1 626 ? -19.160 12.569 11.412 1.00 97.81 626 ILE A O 1
ATOM 4953 N N . SER A 1 627 ? -17.325 11.758 12.387 1.00 97.81 627 SER A N 1
ATOM 4954 C CA . SER A 1 627 ? -17.818 10.372 12.366 1.00 97.81 627 SER A CA 1
ATOM 4955 C C . SER A 1 627 ? -18.761 10.126 13.545 1.00 97.81 627 SER A C 1
ATOM 4957 O O . SER A 1 627 ? -18.334 10.226 14.694 1.00 97.81 627 SER A O 1
ATOM 4959 N N . LEU A 1 628 ? -20.027 9.802 13.271 1.00 98.25 628 LEU A N 1
ATOM 4960 C CA . LEU A 1 628 ? -21.045 9.549 14.299 1.00 98.25 628 LEU A CA 1
ATOM 4961 C C . LEU A 1 628 ? -21.133 8.057 14.644 1.00 98.25 628 LEU A C 1
ATOM 4963 O O . LEU A 1 628 ? -21.127 7.691 15.815 1.00 98.25 628 LEU A O 1
ATOM 4967 N N . ALA A 1 629 ? -21.137 7.197 13.625 1.00 98.06 629 ALA A N 1
ATOM 4968 C CA . ALA A 1 629 ? -21.146 5.741 13.768 1.00 98.06 629 ALA A CA 1
ATOM 4969 C C . ALA A 1 629 ? -20.456 5.072 12.568 1.00 98.06 629 ALA A C 1
ATOM 4971 O O . ALA A 1 629 ? -20.383 5.651 11.476 1.00 98.06 629 ALA A O 1
ATOM 4972 N N . CYS A 1 630 ? -19.949 3.854 12.752 1.00 97.62 630 CYS A N 1
ATOM 4973 C CA . CYS A 1 630 ? -19.292 3.083 11.695 1.00 97.62 630 CYS A CA 1
ATOM 4974 C C . CYS A 1 630 ? -19.617 1.584 11.759 1.00 97.62 630 CYS A C 1
ATOM 4976 O O . CYS A 1 630 ? -20.280 1.100 12.676 1.00 97.62 630 CYS A O 1
ATOM 4978 N N . ASN A 1 631 ? -19.174 0.833 10.744 1.00 94.69 631 ASN A N 1
ATOM 4979 C CA . ASN A 1 631 ? -19.438 -0.605 10.611 1.00 94.69 631 ASN A CA 1
ATOM 4980 C C . ASN A 1 631 ? -20.939 -0.951 10.646 1.00 94.69 631 ASN A C 1
ATOM 4982 O O . ASN A 1 631 ? -21.363 -1.912 11.291 1.00 94.69 631 ASN A O 1
ATOM 4986 N N . ARG A 1 632 ? -21.758 -0.160 9.942 1.00 96.69 632 ARG A N 1
ATOM 4987 C CA . ARG A 1 632 ? -23.205 -0.372 9.780 1.00 96.69 632 ARG A CA 1
ATOM 4988 C C . ARG A 1 632 ? -23.524 -0.755 8.329 1.00 96.69 632 ARG A C 1
ATOM 4990 O O . ARG A 1 632 ? -23.913 0.117 7.555 1.00 96.69 632 ARG A O 1
ATOM 4997 N N . PRO A 1 633 ? -23.327 -2.020 7.909 1.00 92.06 633 PRO A N 1
ATOM 4998 C CA . PRO A 1 633 ? -23.464 -2.421 6.503 1.00 92.06 633 PRO A CA 1
ATOM 4999 C C . PRO A 1 633 ? -24.910 -2.352 5.993 1.00 92.06 633 PRO A C 1
ATOM 5001 O O . PRO A 1 633 ? -25.135 -2.082 4.812 1.00 92.06 633 PRO A O 1
ATOM 5004 N N . GLU A 1 634 ? -25.893 -2.520 6.876 1.00 97.56 634 GLU A N 1
ATOM 5005 C CA . GLU A 1 634 ? -27.313 -2.460 6.533 1.00 97.56 634 GLU A CA 1
ATOM 5006 C C . GLU A 1 634 ? -27.810 -1.015 6.414 1.00 97.56 634 GLU A C 1
ATOM 5008 O O . GLU A 1 634 ? -27.734 -0.230 7.361 1.00 97.56 634 GLU A O 1
ATOM 5013 N N . GLU A 1 635 ? -28.370 -0.668 5.255 1.00 97.38 635 GLU A N 1
ATOM 5014 C CA . GLU A 1 635 ? -28.900 0.672 4.971 1.00 97.38 635 GLU A CA 1
ATOM 5015 C C . GLU A 1 635 ? -30.025 1.079 5.925 1.00 97.38 635 GLU A C 1
ATOM 5017 O O . GLU A 1 635 ? -30.013 2.188 6.450 1.00 97.38 635 GLU A O 1
ATOM 5022 N N . ALA A 1 636 ? -30.931 0.152 6.241 1.00 98.00 636 ALA A N 1
ATOM 5023 C CA . ALA A 1 636 ? -32.028 0.404 7.169 1.00 98.00 636 ALA A CA 1
ATOM 5024 C C . ALA A 1 636 ? -31.547 0.761 8.588 1.00 98.00 636 ALA A C 1
ATOM 5026 O O . ALA A 1 636 ? -32.207 1.531 9.283 1.00 98.00 636 ALA A O 1
ATOM 5027 N N . ILE A 1 637 ? -30.408 0.216 9.035 1.00 98.06 637 ILE A N 1
ATOM 5028 C CA . ILE A 1 637 ? -29.811 0.578 10.328 1.00 98.06 637 ILE A CA 1
ATOM 5029 C C . ILE A 1 637 ? -29.197 1.975 10.244 1.00 98.06 637 ILE A C 1
ATOM 5031 O O . ILE A 1 637 ? -29.417 2.786 11.142 1.00 98.06 637 ILE A O 1
ATOM 5035 N N . ARG A 1 638 ? -28.465 2.276 9.162 1.00 98.19 638 ARG A N 1
ATOM 5036 C CA . ARG A 1 638 ? -27.871 3.605 8.957 1.00 98.19 638 ARG A CA 1
ATOM 5037 C C . ARG A 1 638 ? -28.922 4.705 8.954 1.00 98.19 638 ARG A C 1
ATOM 5039 O O . ARG A 1 638 ? -28.723 5.704 9.631 1.00 98.19 638 ARG A O 1
ATOM 5046 N N . GLU A 1 639 ? -30.043 4.489 8.275 1.00 98.12 639 GLU A N 1
ATOM 5047 C CA . GLU A 1 639 ? -31.125 5.472 8.211 1.00 98.12 639 GLU A CA 1
ATOM 5048 C C . GLU A 1 639 ? -31.766 5.698 9.587 1.00 98.12 639 GLU A C 1
ATOM 5050 O O . GLU A 1 639 ? -31.990 6.830 10.002 1.00 98.12 639 GLU A O 1
ATOM 5055 N N . LYS A 1 640 ? -31.964 4.638 10.378 1.00 98.31 640 LYS A N 1
ATOM 5056 C CA . LYS A 1 640 ? -32.444 4.798 11.759 1.00 98.31 640 LYS A CA 1
ATOM 5057 C C . LYS A 1 640 ? -31.448 5.561 12.634 1.00 98.31 640 LYS A C 1
ATOM 5059 O O . LYS A 1 640 ? -31.864 6.400 13.425 1.00 98.31 640 LYS A O 1
ATOM 5064 N N . ILE A 1 641 ? -30.146 5.307 12.493 1.00 98.31 641 ILE A N 1
ATOM 5065 C CA . ILE A 1 641 ? -29.118 6.076 13.209 1.00 98.31 641 ILE A CA 1
ATOM 5066 C C . ILE A 1 641 ? -29.141 7.537 12.753 1.00 98.31 641 ILE A C 1
ATOM 5068 O O . ILE A 1 641 ? -29.128 8.430 13.591 1.00 98.31 641 ILE A O 1
ATOM 5072 N N . ARG A 1 642 ? -29.241 7.799 11.447 1.00 98.25 642 ARG A N 1
ATOM 5073 C CA . ARG A 1 642 ? -29.354 9.147 10.880 1.00 98.25 642 ARG A CA 1
ATOM 5074 C C . ARG A 1 642 ? -30.498 9.937 11.516 1.00 98.25 642 ARG A C 1
ATOM 5076 O O . ARG A 1 642 ? -30.260 11.043 11.991 1.00 98.25 642 ARG A O 1
ATOM 5083 N N . THR A 1 643 ? -31.684 9.339 11.641 1.00 98.06 643 THR A N 1
ATOM 5084 C CA . THR A 1 643 ? -32.849 10.001 12.261 1.00 98.06 643 THR A CA 1
ATOM 5085 C C . THR A 1 643 ? -32.657 10.387 13.733 1.00 98.06 643 THR A C 1
ATOM 5087 O O . THR A 1 643 ? -33.361 11.265 14.217 1.00 98.06 643 THR A O 1
ATOM 5090 N N . ILE A 1 644 ? -31.702 9.784 14.458 1.00 98.44 644 ILE A N 1
ATOM 5091 C CA . ILE A 1 644 ? -31.363 10.206 15.832 1.00 98.44 644 ILE A CA 1
ATOM 5092 C C . ILE A 1 644 ? -30.687 11.582 15.825 1.00 98.44 644 ILE A C 1
ATOM 5094 O O . ILE A 1 644 ? -30.892 12.386 16.735 1.00 98.44 644 ILE A O 1
ATOM 5098 N N . TYR A 1 645 ? -29.868 11.850 14.810 1.00 98.12 645 TYR A N 1
ATOM 5099 C CA . TYR A 1 645 ? -29.086 13.077 14.702 1.00 98.12 645 TYR A CA 1
ATOM 5100 C C . TYR A 1 645 ? -29.776 14.153 13.860 1.00 98.12 645 TYR A C 1
ATOM 5102 O O . TYR A 1 645 ? -29.420 15.320 13.961 1.00 98.12 645 TYR A O 1
ATOM 5110 N N . GLU A 1 646 ? -30.759 13.812 13.031 1.00 97.56 646 GLU A N 1
ATOM 5111 C CA . GLU A 1 646 ? -31.479 14.825 12.263 1.00 97.56 646 GLU A CA 1
ATOM 5112 C C . GLU A 1 646 ? -32.530 15.556 13.116 1.00 97.56 646 GLU A C 1
ATOM 5114 O O . GLU A 1 646 ? -33.243 14.937 13.910 1.00 97.56 646 GLU A O 1
ATOM 5119 N N . PRO A 1 647 ? -32.651 16.890 12.982 1.00 96.75 647 PRO A N 1
ATOM 5120 C CA . PRO A 1 647 ? -33.721 17.625 13.637 1.00 96.75 647 PRO A CA 1
ATOM 5121 C C . PRO A 1 647 ? -35.078 17.182 13.071 1.00 96.75 647 PRO A C 1
ATOM 5123 O O . PRO A 1 647 ? -35.239 17.205 11.849 1.00 96.75 647 PRO A O 1
ATOM 5126 N N . PRO A 1 648 ? -36.082 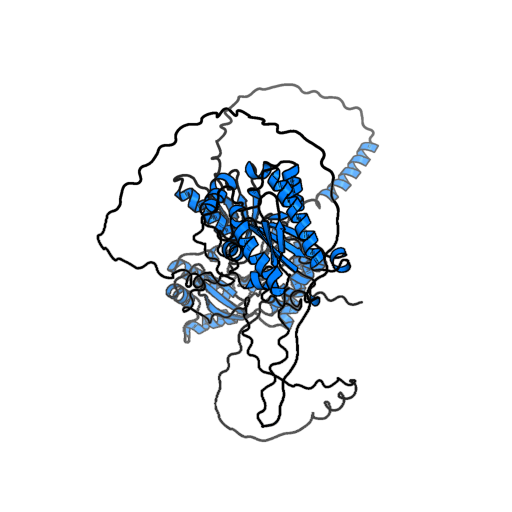16.879 13.914 1.00 96.00 648 PRO A N 1
ATOM 5127 C CA . PRO A 1 648 ? -37.425 16.594 13.432 1.00 96.00 648 PRO A CA 1
ATOM 5128 C C . PRO A 1 648 ? -38.018 17.803 12.690 1.00 96.00 648 PRO A C 1
ATOM 5130 O O . PRO A 1 648 ? -37.618 18.961 12.885 1.00 96.00 648 PRO A O 1
ATOM 5133 N N . GLU A 1 649 ? -38.978 17.542 11.808 1.00 95.62 649 GLU A N 1
ATOM 5134 C CA . GLU A 1 649 ? -39.715 18.597 11.113 1.00 95.62 649 GLU A CA 1
ATOM 5135 C C . GLU A 1 649 ? -40.595 19.406 12.086 1.00 95.62 649 GLU A C 1
ATOM 5137 O O . GLU A 1 649 ? -40.942 18.952 13.174 1.00 95.62 649 GLU A O 1
ATOM 5142 N N . GLY A 1 650 ? -40.947 20.637 11.705 1.00 95.00 650 GLY A N 1
ATOM 5143 C CA . GLY A 1 650 ? -41.790 21.514 12.528 1.00 95.00 650 GLY A CA 1
ATOM 5144 C C . GLY A 1 650 ? -41.078 22.135 13.735 1.00 95.00 650 GLY A C 1
ATOM 5145 O O . GLY A 1 650 ? -39.847 22.198 13.791 1.00 95.00 650 GLY A O 1
ATOM 5146 N N . ASP A 1 651 ? -41.858 22.645 14.690 1.00 95.31 651 ASP A N 1
ATOM 5147 C CA . ASP A 1 651 ? -41.353 23.450 15.811 1.00 95.31 651 ASP A CA 1
ATOM 5148 C C . ASP A 1 651 ? -40.487 22.649 16.792 1.00 95.31 651 ASP A C 1
ATOM 5150 O O . ASP A 1 651 ? -39.554 23.203 17.375 1.00 95.31 651 ASP A O 1
ATOM 5154 N N . GLU A 1 652 ? -40.710 21.336 16.903 1.00 91.56 652 GLU A N 1
ATOM 5155 C CA . GLU A 1 652 ? -39.935 20.441 17.775 1.00 91.56 652 GLU A CA 1
ATOM 5156 C C . GLU A 1 652 ? -38.442 20.400 17.401 1.00 91.56 652 GLU A C 1
ATOM 5158 O O . GLU A 1 652 ? -37.576 20.278 18.266 1.00 91.56 652 GLU A O 1
ATOM 5163 N N . GLY A 1 653 ? -38.102 20.565 16.118 1.00 95.88 653 GLY A N 1
ATOM 5164 C CA . GLY A 1 653 ? -36.708 20.598 15.660 1.00 95.88 653 GLY A CA 1
ATOM 5165 C C . GLY A 1 653 ? -36.048 21.975 15.729 1.00 95.88 653 GLY A C 1
ATOM 5166 O O . GLY A 1 653 ? -34.880 22.112 15.354 1.00 95.88 653 GLY A O 1
ATOM 5167 N N . SER A 1 654 ? -36.773 23.018 16.148 1.00 96.50 654 SER A N 1
ATOM 5168 C CA . SER A 1 654 ? -36.278 24.401 16.133 1.00 96.50 654 SER A CA 1
ATOM 5169 C C . SER A 1 654 ? -35.090 24.609 17.078 1.00 96.50 654 SER A C 1
ATOM 5171 O O . SER A 1 654 ? -34.107 25.238 16.680 1.00 96.50 654 SER A O 1
ATOM 5173 N N . GLU A 1 655 ? -35.131 24.007 18.268 1.00 96.69 655 GLU A N 1
ATOM 5174 C CA . GLU A 1 655 ? -34.054 24.054 19.262 1.00 96.69 655 GLU A CA 1
ATOM 5175 C C . GLU A 1 655 ? -32.804 23.305 18.783 1.00 96.69 655 GLU A C 1
ATOM 5177 O O . GLU A 1 655 ? -31.693 23.827 18.876 1.00 96.69 655 GLU A O 1
ATOM 5182 N N . ILE A 1 656 ? -32.977 22.129 18.171 1.00 97.00 656 ILE A N 1
ATOM 5183 C CA . ILE A 1 656 ? -31.873 21.340 17.596 1.00 97.00 656 ILE A CA 1
ATOM 5184 C C . ILE A 1 656 ? -31.201 22.112 16.458 1.00 97.00 656 ILE A C 1
ATOM 5186 O O . ILE A 1 656 ? -29.979 22.259 16.434 1.00 97.00 656 ILE A O 1
ATOM 5190 N N . ARG A 1 657 ? -31.992 22.686 15.542 1.00 97.00 657 ARG A N 1
ATOM 5191 C CA . ARG A 1 657 ? -31.468 23.535 14.461 1.00 97.00 657 ARG A CA 1
ATOM 5192 C C . ARG A 1 657 ? -30.774 24.782 15.001 1.00 97.00 657 ARG A C 1
ATOM 5194 O O . ARG A 1 657 ? -29.794 25.231 14.410 1.00 97.00 657 ARG A O 1
ATOM 5201 N N . ALA A 1 658 ? -31.259 25.363 16.098 1.00 97.19 658 ALA A N 1
ATOM 5202 C CA . ALA A 1 658 ? -30.583 26.472 16.763 1.00 97.19 658 ALA A CA 1
ATOM 5203 C C . ALA A 1 658 ? -29.219 26.037 17.319 1.00 97.19 658 ALA A C 1
ATOM 5205 O O . ALA A 1 658 ? -28.228 26.693 17.009 1.00 97.19 658 ALA A O 1
ATOM 5206 N N . ALA A 1 659 ? -29.151 24.899 18.016 1.00 97.44 659 ALA A N 1
ATOM 5207 C CA . ALA A 1 659 ? -27.901 24.339 18.523 1.00 97.44 659 ALA A CA 1
ATOM 5208 C C . ALA A 1 659 ? -26.893 24.041 17.399 1.00 97.44 659 ALA A C 1
ATOM 5210 O O . ALA A 1 659 ? -25.710 24.329 17.553 1.00 97.44 659 ALA A O 1
ATOM 5211 N N . TYR A 1 660 ? -27.347 23.520 16.252 1.00 96.56 660 TYR A N 1
ATOM 5212 C CA . TYR A 1 660 ? -26.481 23.222 15.099 1.00 96.56 660 TYR A CA 1
ATOM 5213 C C . TYR A 1 660 ? -25.958 24.492 14.424 1.00 96.56 660 TYR A C 1
ATOM 5215 O O . TYR A 1 660 ? -24.798 24.548 14.020 1.00 96.56 660 TYR A O 1
ATOM 5223 N N . ARG A 1 661 ? -26.780 25.546 14.349 1.00 95.50 661 ARG A N 1
ATOM 5224 C CA . ARG A 1 661 ? -26.358 26.859 13.834 1.00 95.50 661 ARG A CA 1
ATOM 5225 C C . ARG A 1 661 ? -25.392 27.586 14.765 1.00 95.50 661 ARG A C 1
ATOM 5227 O O . ARG A 1 661 ? -24.583 28.363 14.279 1.00 95.50 661 ARG A O 1
ATOM 5234 N N . SER A 1 662 ? -25.472 27.343 16.071 1.00 95.44 662 SER A N 1
ATOM 5235 C CA . SER A 1 662 ? -24.564 27.908 17.074 1.00 95.44 662 SER A CA 1
ATOM 5236 C C . SER A 1 662 ? -23.429 26.949 17.450 1.00 95.44 662 SER A C 1
ATOM 5238 O O . SER A 1 662 ? -22.938 26.999 18.580 1.00 95.44 662 SER A O 1
ATOM 5240 N N . ALA A 1 663 ? -23.065 26.019 16.562 1.00 96.25 663 ALA A N 1
ATOM 5241 C CA . ALA A 1 663 ? -22.004 25.061 16.829 1.00 96.25 663 ALA A CA 1
ATOM 5242 C C . ALA A 1 663 ? -20.665 25.781 17.040 1.00 96.25 663 ALA A C 1
ATOM 5244 O O . ALA A 1 663 ? -20.254 26.613 16.233 1.00 96.25 663 ALA A O 1
ATOM 5245 N N . ALA A 1 664 ? -19.980 25.435 18.127 1.00 95.62 664 ALA A N 1
ATOM 5246 C CA . ALA A 1 664 ? -18.652 25.936 18.448 1.00 95.62 664 ALA A CA 1
ATOM 5247 C C . ALA A 1 664 ? -17.683 24.763 18.584 1.00 95.62 664 ALA A C 1
ATOM 5249 O O . ALA A 1 664 ? -18.075 23.666 18.999 1.00 95.62 664 ALA A O 1
ATOM 5250 N N . PHE A 1 665 ? -16.432 25.010 18.206 1.00 96.44 665 PHE A N 1
ATOM 5251 C CA . PHE A 1 665 ? -15.392 23.997 18.153 1.00 96.44 665 PHE A CA 1
ATOM 5252 C C . PHE A 1 665 ? -14.087 24.509 18.752 1.00 96.44 665 PHE A C 1
ATOM 5254 O O . PHE A 1 665 ? -13.681 25.643 18.489 1.00 96.44 665 PHE A O 1
ATOM 5261 N N . ASP A 1 666 ? -13.394 23.624 19.459 1.00 96.50 666 ASP A N 1
ATOM 5262 C CA . ASP A 1 666 ? -12.045 23.841 19.964 1.00 96.50 666 ASP A CA 1
ATOM 5263 C C . ASP A 1 666 ? -11.040 23.137 19.055 1.00 96.50 666 ASP A C 1
ATOM 5265 O O . ASP A 1 666 ? -11.249 21.990 18.657 1.00 96.50 666 ASP A O 1
ATOM 5269 N N . LEU A 1 667 ? -9.929 23.806 18.738 1.00 96.19 667 LEU A N 1
ATOM 5270 C CA . LEU A 1 667 ? -8.795 23.177 18.065 1.00 96.19 667 LEU A CA 1
ATOM 5271 C C . LEU A 1 667 ? -7.920 22.473 19.109 1.00 96.19 667 LEU A C 1
ATOM 5273 O O . LEU A 1 667 ? -7.311 23.124 19.956 1.00 96.19 667 LEU A O 1
ATOM 5277 N N . VAL A 1 668 ? -7.844 21.149 19.027 1.00 97.38 668 VAL A N 1
ATOM 5278 C CA . VAL A 1 668 ? -7.183 20.283 20.005 1.00 97.38 668 VAL A CA 1
ATOM 5279 C C . VAL A 1 668 ? -5.986 19.590 19.366 1.00 97.38 668 VAL A C 1
ATOM 5281 O O . VAL A 1 668 ? -6.106 18.904 18.349 1.00 97.38 668 VAL A O 1
ATOM 5284 N N . LEU A 1 669 ? -4.823 19.746 19.996 1.00 97.06 669 LEU A N 1
ATOM 5285 C CA . LEU A 1 669 ? -3.636 18.951 19.709 1.00 97.06 669 LEU A CA 1
ATOM 5286 C C . LEU A 1 669 ? -3.604 17.753 20.664 1.00 97.06 669 LEU A C 1
ATOM 5288 O O . LEU A 1 669 ? -3.420 17.925 21.867 1.00 97.06 669 LEU A O 1
ATOM 5292 N N . SER A 1 670 ? -3.797 16.553 20.127 1.00 95.88 670 SER A N 1
ATOM 5293 C CA . SER A 1 670 ? -3.789 15.297 20.882 1.00 95.88 670 SER A CA 1
ATOM 5294 C C . SER A 1 670 ? -2.452 14.577 20.704 1.00 95.88 670 SER A C 1
ATOM 5296 O O . SER A 1 670 ? -1.921 14.566 19.594 1.00 95.88 670 SER A O 1
ATOM 5298 N N . ARG A 1 671 ? -1.932 13.991 21.785 1.00 93.94 671 ARG A N 1
ATOM 5299 C CA . ARG A 1 671 ? -0.778 13.079 21.792 1.00 93.94 671 ARG A CA 1
ATOM 5300 C C . ARG A 1 671 ? -1.263 11.634 21.762 1.00 93.94 671 ARG A C 1
ATOM 5302 O O . ARG A 1 671 ? -2.275 11.369 22.450 1.00 93.94 671 ARG A O 1
#